Protein AF-A0A7U9DP25-F1 (afdb_monomer_lite)

Radius of gyration: 42.7 Å; chains: 1; bounding box: 71×82×155 Å

Organism: NCBI:txid1200984

Sequence (594 aa):
MLLRLTSGTSRPAVPVDSRRLHRLPTALRIHYAHAFDQLLSPSPAAQARGLDLLGDPALLARAGEAYAPRRYRALGPLRVGLPDGPADLPRDVRALLAMLLLKHGRTVTHEELRWGLWDPGNEPRNPRSETTRLAKRLAEILGPGVLATAAHGYALHTSADELDLVRCDELVRRADAARLEGALAEAHDLVSGALSLWGDAEPLAGVPGPAARTARTRLLRLRLALHTKRAELDLVLGEYDRAAAELSGLLRAHPHREDFRRLCLIALRRQGRVEEALEVYEEYELSGGRSPALTALGRELREEYAEPVDDAPPWTEYEQRPVEPGAPESTVSAPDELPEGPFPTEDGLWTPLLDDDAEHDTAQARAEADEREERAESRAALREAMRAEGLEPEPELDEDPGPEEEEEPDEPPWIDFDTGFRACARYTLADGPVDRDARAALHGLVTELLADSGADAAAYELVDEPGGPLVLLAPRAEAAPLLRATVEGLPGRLARLAGLRLRIEFWQVEFGLDGNGEQSLGRADADAVGAVLDASAAQAVVVLSDSLYYDEVREEGQYGPAFPPDLFRPLADDTGWYHLVEGGGRPGPAADLR

pLDDT: mean 74.46, std 20.54, range [27.03, 98.5]

Secondary structure (DSSP, 8-state):
-HHHHTTTS-PPPSS--GGGGTTS-HHHHHHHHHHHHHHHSS-HHHHHHHHHHHH-HHHHHHHHHH----EEE-SSS-EEEETTEEPP--HHHHHHHHHHHHTTTSPEEHHHHHHHHS-TT---S-HHHHHHHHHHHHHHHH-TTSEEEETTEEEE--TTSEEHHHHHHHHHHHHHHHHHTT-HHHHHHHHHHHHHT--SSPTTTT--SHHHHHHHHHHHHHHHHHHHHHHHHHHHHT-HHHHHHHHHHHHHH-TT-HHHHHHHHHHHHHTT-HHHHHHHHHHHHHTT---HHHHHHHHHHHHHHS----S--TTHHHHTS---TT--------S-------PPPSS--------S-HHHHHHHHHHHHHHHHHHHHHHHHHHHHHHHTT-PPPPPPPP-----------PPP-------EEEEEEEEE-SSS--HHHHHHHHHHHHHHHHHTT--TTSEEEEEETTEEEEEE-TT--SHHHHHHHHHHSTTTGGGGTT--EEEEEEEEE--TTS---EEESPPPHHHHHHHHHTSS-SEEEEEEHHHHIIIIIS--TT--SS-TTSSEE-TTSSEEEEEE-------------

InterPro domains:
  IPR005158 Bacterial transcriptional activator domain [PF03704] (163-302)
  IPR005158 Bacterial transcriptional activator domain [SM01043] (163-302)
  IPR011990 Tetratricopeptide-like helical domain superfamily [G3DSA:1.25.40.10] (160-322)
  IPR011990 Tetratricopeptide-like helical domain superfamily [SSF48452] (159-316)
  IPR036388 Winged helix-like DNA-binding domain superfamily [G3DSA:1.10.10.10] (63-158)
  IPR051677 AfsR/DnrI/RedD regulatory protein [PTHR35807] (60-522)

Structure (mmCIF, N/CA/C/O backbone):
data_AF-A0A7U9DP25-F1
#
_entry.id   AF-A0A7U9DP25-F1
#
loop_
_atom_site.group_PDB
_atom_site.id
_atom_site.type_symbol
_atom_site.label_atom_id
_atom_site.label_alt_id
_atom_site.label_comp_id
_atom_site.label_asym_id
_atom_site.label_entity_id
_atom_site.label_seq_id
_atom_site.pdbx_PDB_ins_code
_atom_site.Cartn_x
_atom_site.Cartn_y
_atom_site.Cartn_z
_atom_site.occupancy
_atom_site.B_iso_or_equiv
_atom_site.auth_seq_id
_atom_site.auth_comp_id
_atom_site.auth_asym_id
_atom_site.auth_atom_id
_atom_site.pdbx_PDB_model_num
ATOM 1 N N . MET A 1 1 ? 12.981 4.091 -16.374 1.00 40.19 1 MET A N 1
ATOM 2 C CA . MET A 1 1 ? 13.542 4.720 -17.587 1.00 40.19 1 MET A CA 1
AT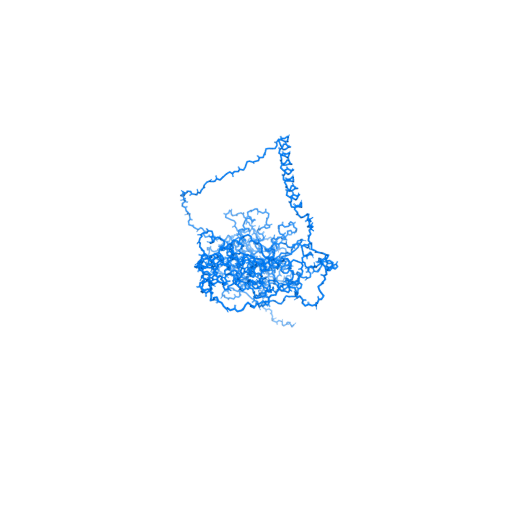OM 3 C C . MET A 1 1 ? 13.185 6.196 -17.627 1.00 40.19 1 MET A C 1
ATOM 5 O O . MET A 1 1 ? 14.112 6.983 -17.634 1.00 40.19 1 MET A O 1
ATOM 9 N N . LEU A 1 2 ? 11.912 6.568 -17.450 1.00 38.28 2 LEU A N 1
ATOM 10 C CA . LEU A 1 2 ? 11.474 7.949 -17.165 1.00 38.28 2 LEU A CA 1
ATOM 11 C C . LEU A 1 2 ? 12.292 8.647 -16.051 1.00 38.28 2 LEU A C 1
ATOM 13 O O . LEU A 1 2 ? 12.828 9.724 -16.266 1.00 38.28 2 LEU A O 1
ATOM 17 N N . LEU A 1 3 ? 12.545 7.969 -14.923 1.00 33.72 3 LEU A N 1
ATOM 18 C CA . LEU A 1 3 ? 13.429 8.458 -13.841 1.00 33.72 3 LEU A CA 1
ATOM 19 C C . LEU A 1 3 ? 14.918 8.626 -14.224 1.00 33.72 3 LEU A C 1
ATOM 21 O O . LEU A 1 3 ? 15.644 9.329 -13.534 1.00 33.72 3 LEU A O 1
ATOM 25 N N . ARG A 1 4 ? 15.390 7.963 -15.292 1.00 34.84 4 ARG A N 1
ATOM 26 C CA . ARG A 1 4 ? 16.742 8.167 -15.854 1.00 34.84 4 ARG A CA 1
ATOM 27 C C . ARG A 1 4 ? 16.778 9.326 -16.854 1.00 34.84 4 ARG A C 1
ATOM 29 O O . ARG A 1 4 ? 17.832 9.921 -17.042 1.00 34.84 4 ARG A O 1
ATOM 36 N N . LEU A 1 5 ? 15.638 9.647 -17.468 1.00 39.97 5 LEU A N 1
ATOM 37 C CA . LEU A 1 5 ? 15.488 10.801 -18.354 1.00 39.97 5 LEU A CA 1
ATOM 38 C C . LEU A 1 5 ? 15.440 12.110 -17.557 1.00 39.97 5 LEU A C 1
ATOM 40 O O . LEU A 1 5 ? 16.042 13.094 -17.974 1.00 39.97 5 LEU A O 1
ATOM 44 N N . THR A 1 6 ? 14.831 12.103 -16.367 1.00 35.78 6 THR A N 1
ATOM 45 C CA . THR A 1 6 ? 14.792 13.276 -15.477 1.00 35.78 6 THR A CA 1
ATOM 46 C C . THR A 1 6 ? 16.098 13.519 -14.709 1.00 35.78 6 THR A C 1
ATOM 48 O O . THR A 1 6 ? 16.334 14.632 -14.250 1.00 35.78 6 THR A O 1
ATOM 51 N N . SER A 1 7 ? 16.982 12.519 -14.586 1.00 35.12 7 SER A N 1
ATOM 52 C CA . SER A 1 7 ? 18.225 12.610 -13.799 1.00 35.12 7 SER A CA 1
ATOM 53 C C . SER A 1 7 ? 19.473 13.027 -14.592 1.00 35.12 7 SER A C 1
ATOM 55 O O . SER A 1 7 ? 20.587 12.874 -14.085 1.00 35.12 7 SER A O 1
ATOM 57 N N . GLY A 1 8 ? 19.327 13.492 -15.841 1.00 32.91 8 GLY A N 1
ATOM 58 C CA . GLY A 1 8 ? 20.416 14.064 -16.654 1.00 32.91 8 GLY A CA 1
ATOM 59 C C . GLY A 1 8 ? 21.609 13.137 -16.938 1.00 32.91 8 GLY A C 1
ATOM 60 O O . GLY A 1 8 ? 22.655 13.587 -17.396 1.00 32.91 8 GLY A O 1
ATOM 61 N N . THR A 1 9 ? 21.488 11.840 -16.659 1.00 33.28 9 THR A N 1
ATOM 62 C CA . THR A 1 9 ? 22.607 10.894 -16.659 1.00 33.28 9 THR A CA 1
ATOM 63 C C . THR A 1 9 ? 22.420 9.873 -17.774 1.00 33.28 9 THR A C 1
ATOM 65 O O . THR A 1 9 ? 21.718 8.879 -17.627 1.00 33.28 9 THR A O 1
ATOM 68 N N . SER A 1 10 ? 23.112 10.145 -18.887 1.00 36.94 10 SER A N 1
ATOM 69 C CA . SER A 1 10 ? 23.156 9.376 -20.141 1.00 36.94 10 SER A CA 1
ATOM 70 C C . SER A 1 10 ? 21.804 9.269 -20.854 1.00 36.94 10 SER A C 1
ATOM 72 O O . SER A 1 10 ? 20.986 8.402 -20.547 1.00 36.94 10 SER A O 1
ATOM 74 N N . ARG A 1 11 ? 21.594 10.144 -21.850 1.00 46.59 11 ARG A N 1
ATOM 75 C CA . ARG A 1 11 ? 20.503 9.989 -22.822 1.00 46.59 11 ARG A CA 1
ATOM 76 C C . ARG A 1 11 ? 20.625 8.589 -23.447 1.00 46.59 11 ARG A C 1
ATOM 78 O O . ARG A 1 11 ? 21.731 8.232 -23.861 1.00 46.59 11 ARG A O 1
ATOM 85 N N . PRO A 1 12 ? 19.555 7.777 -23.479 1.00 50.25 12 PRO A N 1
ATOM 86 C CA . PRO A 1 12 ? 19.527 6.586 -24.319 1.00 50.25 12 PRO A CA 1
ATOM 87 C C . PRO A 1 12 ? 19.978 6.970 -25.732 1.00 50.25 12 PRO A C 1
ATOM 89 O O . PRO A 1 12 ? 19.656 8.068 -26.188 1.00 50.25 12 PRO A O 1
ATOM 92 N N . ALA A 1 13 ? 20.738 6.105 -26.405 1.00 52.31 13 ALA A N 1
ATOM 93 C CA . ALA A 1 13 ? 20.966 6.300 -27.832 1.00 52.31 13 ALA A CA 1
ATOM 94 C C . ALA A 1 13 ? 19.591 6.314 -28.513 1.00 52.31 13 ALA A C 1
ATOM 96 O O . ALA A 1 13 ? 18.788 5.416 -28.261 1.00 52.31 13 ALA A O 1
ATOM 97 N N . VAL A 1 14 ? 19.321 7.369 -29.275 1.00 54.84 14 VAL A N 1
ATOM 98 C CA . VAL A 1 14 ? 18.162 7.474 -30.161 1.00 54.84 14 VAL A CA 1
ATOM 99 C C . VAL A 1 14 ? 18.590 6.813 -31.481 1.00 54.84 14 VAL A C 1
ATOM 101 O O . VAL A 1 14 ? 19.672 7.157 -31.968 1.00 54.84 14 VAL A O 1
ATOM 104 N N . PRO A 1 15 ? 17.826 5.851 -32.028 1.00 60.16 15 PRO A N 1
ATOM 105 C CA . PRO A 1 15 ? 16.480 5.474 -31.606 1.00 60.16 15 PRO A CA 1
ATOM 106 C C . PRO A 1 15 ? 16.411 4.523 -30.401 1.00 60.16 15 PRO A C 1
ATOM 108 O O . PRO A 1 15 ? 17.297 3.694 -30.167 1.00 60.16 15 PRO A O 1
ATOM 111 N N . VAL A 1 16 ? 15.330 4.632 -29.622 1.00 65.50 16 VAL A N 1
ATOM 112 C CA . VAL A 1 16 ? 15.094 3.764 -28.456 1.00 65.50 16 VAL A CA 1
ATOM 113 C C . VAL A 1 16 ? 14.680 2.356 -28.900 1.00 65.50 16 VAL A C 1
ATOM 115 O O . VAL A 1 16 ? 13.543 2.120 -29.282 1.00 65.50 16 VAL A O 1
ATOM 118 N N . ASP A 1 17 ? 15.585 1.384 -28.776 1.00 66.31 17 ASP A N 1
ATOM 119 C CA . ASP A 1 17 ? 15.305 -0.029 -29.082 1.00 66.31 17 ASP A CA 1
ATOM 120 C C . ASP A 1 17 ? 14.289 -0.658 -28.096 1.00 66.31 17 ASP A C 1
ATOM 122 O O . ASP A 1 17 ? 14.528 -0.745 -26.882 1.00 66.31 17 ASP A O 1
ATOM 126 N N . SER A 1 18 ? 13.168 -1.161 -28.628 1.00 67.50 18 SER A N 1
ATOM 127 C CA . SER A 1 18 ? 12.084 -1.805 -27.870 1.00 67.50 18 SER A CA 1
ATOM 128 C C . SER A 1 18 ? 12.536 -3.068 -27.121 1.00 67.50 18 SER A C 1
ATOM 130 O O . SER A 1 18 ? 12.036 -3.362 -26.029 1.00 67.50 18 SER A O 1
ATOM 132 N N . ARG A 1 19 ? 13.557 -3.782 -27.614 1.00 64.25 19 ARG A N 1
ATOM 133 C CA . ARG A 1 19 ? 14.139 -4.968 -26.958 1.00 64.25 19 ARG A CA 1
ATOM 134 C C . ARG A 1 19 ? 14.855 -4.594 -25.663 1.00 64.25 19 ARG A C 1
ATOM 136 O O . ARG A 1 19 ? 14.888 -5.377 -24.709 1.00 64.25 19 ARG A O 1
ATOM 143 N N . ARG A 1 20 ? 15.363 -3.359 -25.565 1.00 67.19 20 ARG A N 1
ATOM 144 C CA . ARG A 1 20 ? 15.975 -2.834 -24.332 1.00 67.19 20 ARG A CA 1
ATOM 145 C C . ARG A 1 20 ? 14.938 -2.530 -23.255 1.00 67.19 20 ARG A C 1
ATOM 147 O O . ARG A 1 20 ? 15.288 -2.535 -22.072 1.00 67.19 20 ARG A O 1
ATOM 154 N N . LEU A 1 21 ? 13.661 -2.398 -23.621 1.00 70.69 21 LEU A N 1
ATOM 155 C CA . LEU A 1 21 ? 12.525 -2.254 -22.706 1.00 70.69 21 LEU A CA 1
ATOM 156 C C . LEU A 1 21 ? 12.017 -3.597 -22.159 1.00 70.69 21 LEU A C 1
ATOM 158 O O . LEU A 1 21 ? 10.850 -3.730 -21.805 1.00 70.69 21 LEU A O 1
ATOM 162 N N . HIS A 1 22 ? 12.896 -4.592 -22.013 1.00 67.38 22 HIS A N 1
ATOM 163 C CA . HIS A 1 22 ? 12.585 -5.931 -21.493 1.00 67.38 22 HIS A CA 1
ATOM 164 C C . HIS A 1 22 ? 11.855 -5.960 -20.135 1.00 67.38 22 HIS A C 1
ATOM 166 O O . HIS A 1 22 ? 11.266 -6.977 -19.778 1.00 67.38 22 HIS A O 1
ATOM 172 N N . ARG A 1 23 ? 11.881 -4.858 -19.371 1.00 65.19 23 ARG A N 1
ATOM 173 C CA . ARG A 1 23 ? 11.141 -4.718 -18.106 1.00 65.19 23 ARG A CA 1
ATOM 174 C C . ARG A 1 23 ? 9.655 -4.383 -18.275 1.00 65.19 23 ARG A C 1
ATOM 176 O O . ARG A 1 23 ? 8.936 -4.416 -17.285 1.00 65.19 23 ARG A O 1
ATOM 183 N N . LEU A 1 24 ? 9.215 -4.038 -19.481 1.00 68.81 24 LEU A N 1
ATOM 184 C CA . LEU A 1 24 ? 7.806 -3.851 -19.810 1.00 68.81 24 LEU A CA 1
ATOM 185 C C . LEU A 1 24 ? 7.219 -5.153 -20.384 1.00 68.81 24 LEU A C 1
ATOM 187 O O . LEU A 1 24 ? 7.959 -5.925 -21.018 1.00 68.81 24 LEU A O 1
ATOM 191 N N . PRO A 1 25 ? 5.905 -5.391 -20.203 1.00 68.62 25 PRO A N 1
ATOM 192 C CA . PRO A 1 25 ? 5.168 -6.401 -20.955 1.00 68.62 25 PRO A CA 1
ATOM 193 C C . PRO A 1 25 ? 5.452 -6.288 -22.454 1.00 68.62 25 PRO A C 1
ATOM 195 O O . PRO A 1 25 ? 5.518 -5.180 -22.985 1.00 68.62 25 PRO A O 1
ATOM 198 N N . THR A 1 26 ? 5.626 -7.422 -23.138 1.00 69.38 26 THR A N 1
ATOM 199 C CA . THR A 1 26 ? 6.017 -7.463 -24.560 1.00 69.38 26 THR A CA 1
ATOM 200 C C . THR A 1 26 ? 5.105 -6.601 -25.435 1.00 69.38 26 THR A C 1
ATOM 202 O O . THR A 1 26 ? 5.612 -5.816 -26.229 1.00 69.38 26 THR A O 1
ATOM 205 N N . ALA A 1 27 ? 3.790 -6.662 -25.199 1.00 69.25 27 ALA A N 1
ATOM 206 C CA . ALA A 1 27 ? 2.775 -5.890 -25.917 1.00 69.25 27 ALA A CA 1
ATOM 207 C C . ALA A 1 27 ? 2.915 -4.360 -25.787 1.00 69.25 27 ALA A C 1
ATOM 209 O O . ALA A 1 27 ? 2.354 -3.636 -26.600 1.00 69.25 27 ALA A O 1
ATOM 210 N N . LEU A 1 28 ? 3.647 -3.857 -24.787 1.00 73.50 28 LEU A N 1
ATOM 211 C CA . LEU A 1 28 ? 3.821 -2.420 -24.541 1.00 73.50 28 LEU A CA 1
ATOM 212 C C . LEU A 1 28 ? 5.165 -1.883 -25.047 1.00 73.50 28 LEU A C 1
ATOM 214 O O . LEU A 1 28 ? 5.354 -0.672 -25.133 1.00 73.50 28 LEU A O 1
ATOM 218 N N . ARG A 1 29 ? 6.131 -2.756 -25.356 1.00 77.38 29 ARG A N 1
ATOM 219 C CA . ARG A 1 29 ? 7.517 -2.336 -25.624 1.00 77.38 29 ARG A CA 1
ATOM 220 C C . ARG A 1 29 ? 7.635 -1.429 -26.841 1.00 77.38 29 ARG A C 1
ATOM 222 O O . ARG A 1 29 ? 8.387 -0.467 -26.778 1.00 77.38 29 ARG A O 1
ATOM 229 N N . ILE A 1 30 ? 6.909 -1.722 -27.917 1.00 68.88 30 ILE A N 1
ATOM 230 C CA . ILE A 1 30 ? 6.955 -0.927 -29.153 1.00 68.88 30 ILE A CA 1
ATOM 231 C C . ILE A 1 30 ? 6.349 0.462 -28.914 1.00 68.88 30 ILE A C 1
ATOM 233 O O . ILE A 1 30 ? 6.994 1.465 -29.203 1.00 68.88 30 ILE A O 1
ATOM 237 N N . HIS A 1 31 ? 5.181 0.525 -28.268 1.00 74.44 31 HIS A N 1
ATOM 238 C CA . HIS A 1 31 ? 4.491 1.784 -27.956 1.00 74.44 31 HIS A CA 1
ATOM 239 C C . HIS A 1 31 ? 5.336 2.717 -27.083 1.00 74.44 31 HIS A C 1
ATOM 241 O O . HIS A 1 31 ? 5.522 3.888 -27.408 1.00 74.44 31 HIS A O 1
ATOM 247 N N . TYR A 1 32 ? 5.935 2.190 -26.010 1.00 76.50 32 TYR A N 1
ATOM 248 C CA . TYR A 1 32 ? 6.828 2.988 -25.165 1.00 76.50 32 TYR A CA 1
ATOM 249 C C . TYR A 1 32 ? 8.145 3.349 -25.858 1.00 76.50 32 TYR A C 1
ATOM 251 O O . TYR A 1 32 ? 8.680 4.422 -25.595 1.00 76.50 32 TYR A O 1
ATOM 259 N N . ALA A 1 33 ? 8.688 2.482 -26.719 1.00 76.38 33 ALA A N 1
ATOM 260 C CA . ALA A 1 33 ? 9.885 2.798 -27.495 1.00 76.38 33 ALA A CA 1
ATOM 261 C C . ALA A 1 33 ? 9.637 3.997 -28.414 1.00 76.38 33 ALA A C 1
ATOM 263 O O . ALA A 1 33 ? 10.409 4.951 -28.368 1.00 76.38 33 ALA A O 1
ATOM 264 N N . HIS A 1 34 ? 8.520 3.992 -29.145 1.00 74.75 34 HIS A N 1
ATOM 265 C CA . HIS A 1 34 ? 8.119 5.093 -30.015 1.00 74.75 34 HIS A CA 1
ATOM 266 C C . HIS A 1 34 ? 7.880 6.397 -29.238 1.00 74.75 34 HIS A C 1
ATOM 268 O O . HIS A 1 34 ? 8.449 7.434 -29.577 1.00 74.75 34 HIS A O 1
ATOM 274 N N . ALA A 1 35 ? 7.121 6.346 -28.138 1.00 78.19 35 ALA A N 1
ATOM 275 C CA . ALA A 1 35 ? 6.876 7.527 -27.309 1.00 78.19 35 ALA A CA 1
ATOM 276 C C . ALA A 1 35 ? 8.177 8.113 -26.722 1.00 78.19 35 ALA A C 1
ATOM 278 O O . ALA A 1 35 ? 8.363 9.331 -26.687 1.00 78.19 35 ALA A O 1
ATOM 279 N N . PHE A 1 36 ? 9.117 7.260 -26.291 1.00 78.62 36 PHE A N 1
ATOM 280 C CA . PHE A 1 36 ? 10.424 7.720 -25.815 1.00 78.62 36 PHE A CA 1
ATOM 281 C C . PHE A 1 36 ? 11.308 8.277 -26.927 1.00 78.62 36 PHE A C 1
ATOM 283 O O . PHE A 1 36 ? 12.079 9.194 -26.655 1.00 78.62 36 PHE A O 1
ATOM 290 N N . ASP A 1 37 ? 11.204 7.761 -28.146 1.00 73.56 37 ASP A N 1
ATOM 291 C CA . ASP A 1 37 ? 11.922 8.294 -29.301 1.00 73.56 37 ASP A CA 1
ATOM 292 C C . ASP A 1 37 ? 11.531 9.755 -29.567 1.00 73.56 37 ASP A C 1
ATOM 294 O O . ASP A 1 37 ? 12.380 10.647 -29.622 1.00 73.56 37 ASP A O 1
ATOM 298 N N . GLN A 1 38 ? 10.222 10.012 -29.577 1.00 75.38 38 GLN A N 1
ATOM 299 C CA . GLN A 1 38 ? 9.634 11.341 -29.741 1.00 75.38 38 GLN A CA 1
ATOM 300 C C . GLN A 1 38 ? 10.005 12.279 -28.576 1.00 75.38 38 GLN A C 1
ATOM 302 O O . GLN A 1 38 ? 10.450 13.406 -28.798 1.00 75.38 38 GLN A O 1
ATOM 307 N N . LEU A 1 39 ? 9.938 11.800 -27.326 1.00 79.00 39 LEU A N 1
ATOM 308 C CA . LEU A 1 39 ? 10.338 12.570 -26.134 1.00 79.00 39 LEU A CA 1
ATOM 309 C C . LEU A 1 39 ? 11.829 12.919 -26.079 1.00 79.00 39 LEU A C 1
ATOM 311 O O . LEU A 1 39 ? 12.207 13.902 -25.442 1.00 79.00 39 LEU A O 1
ATOM 315 N N . LEU A 1 40 ? 12.692 12.102 -26.683 1.00 73.06 40 LEU A N 1
ATOM 316 C CA . LEU A 1 40 ? 14.141 12.325 -26.698 1.00 73.06 40 LEU A CA 1
ATOM 317 C C . LEU A 1 40 ? 14.620 13.064 -27.946 1.00 73.06 40 LEU A C 1
ATOM 319 O O . LEU A 1 40 ? 15.805 13.403 -28.035 1.00 73.06 40 LEU A O 1
ATOM 323 N N . SER A 1 41 ? 13.702 13.367 -28.861 1.00 71.00 41 SER A N 1
ATOM 324 C CA . SER A 1 41 ? 13.946 14.212 -30.019 1.00 71.00 41 SER A CA 1
ATOM 325 C C . SER A 1 41 ? 14.362 15.628 -29.598 1.00 71.00 41 SER A C 1
ATOM 327 O O . SER A 1 41 ? 13.876 16.155 -28.593 1.00 71.00 41 SER A O 1
ATOM 329 N N . PRO A 1 42 ? 15.245 16.303 -30.356 1.00 68.31 42 PRO A N 1
ATOM 330 C CA . PRO A 1 42 ? 15.562 17.712 -30.132 1.00 68.31 42 PRO A CA 1
ATOM 331 C C . PRO A 1 42 ? 14.409 18.665 -30.502 1.00 68.31 42 PRO A C 1
ATOM 333 O O . PRO A 1 42 ? 14.496 19.849 -30.188 1.00 68.31 42 PRO A O 1
ATOM 336 N N . SER A 1 43 ? 13.354 18.185 -31.173 1.00 72.81 43 SER A N 1
ATOM 337 C CA . SER A 1 43 ? 12.206 19.002 -31.582 1.00 72.81 43 SER A CA 1
ATOM 338 C C . SER A 1 43 ? 11.176 19.139 -30.452 1.00 72.81 43 SER A C 1
ATOM 340 O O . SER A 1 43 ? 10.630 18.122 -30.023 1.00 72.81 43 SER A O 1
ATOM 342 N N . PRO A 1 44 ? 10.820 20.364 -30.015 1.00 68.00 44 PRO A N 1
ATOM 343 C CA . PRO A 1 44 ? 9.763 20.574 -29.022 1.00 68.00 44 PRO A CA 1
ATOM 344 C C . PRO A 1 44 ? 8.406 19.995 -29.444 1.00 68.00 44 PRO A C 1
ATOM 346 O O . PRO A 1 44 ? 7.659 19.501 -28.607 1.00 68.00 44 PRO A O 1
ATOM 349 N N . ALA A 1 45 ? 8.099 20.003 -30.745 1.00 63.09 45 ALA A N 1
ATOM 350 C CA . ALA A 1 45 ? 6.860 19.429 -31.267 1.00 63.09 45 ALA A CA 1
ATOM 351 C C . ALA A 1 45 ? 6.851 17.893 -31.177 1.00 63.09 45 ALA A C 1
ATOM 353 O O . ALA A 1 45 ? 5.829 17.304 -30.842 1.00 63.09 45 ALA A O 1
ATOM 354 N N . ALA A 1 46 ? 7.991 17.245 -31.432 1.00 63.44 46 ALA A N 1
ATOM 355 C CA . ALA A 1 46 ? 8.142 15.804 -31.222 1.00 63.44 46 ALA A CA 1
ATOM 356 C C . ALA A 1 46 ? 8.073 15.454 -29.728 1.00 63.44 46 ALA A C 1
ATOM 358 O O . ALA A 1 46 ? 7.413 14.495 -29.348 1.00 63.44 46 ALA A O 1
ATOM 359 N N . GLN A 1 47 ? 8.668 16.281 -28.863 1.00 71.94 47 GLN A N 1
ATOM 360 C CA . GLN A 1 47 ? 8.567 16.107 -27.413 1.00 71.94 47 GLN A CA 1
ATOM 361 C C . GLN A 1 47 ? 7.119 16.200 -26.921 1.00 71.94 47 GLN A C 1
ATOM 363 O O . GLN A 1 47 ? 6.710 15.369 -26.114 1.00 71.94 47 GLN A O 1
ATOM 368 N N . ALA A 1 48 ? 6.342 17.162 -27.432 1.00 71.44 48 ALA A N 1
ATOM 369 C CA . ALA A 1 48 ? 4.917 17.286 -27.133 1.00 71.44 48 ALA A CA 1
ATOM 370 C C . ALA A 1 48 ? 4.141 16.040 -27.587 1.00 71.44 48 ALA A C 1
ATOM 372 O O . ALA A 1 48 ? 3.479 15.416 -26.768 1.00 71.44 48 ALA A O 1
ATOM 373 N N . ARG A 1 49 ? 4.334 15.582 -28.834 1.00 72.44 49 ARG A N 1
ATOM 374 C CA . ARG A 1 49 ? 3.706 14.342 -29.328 1.00 72.44 49 ARG A CA 1
ATOM 375 C C . ARG A 1 49 ? 4.084 13.114 -28.507 1.00 72.44 49 ARG A C 1
ATOM 377 O O . ARG A 1 49 ? 3.239 12.283 -28.208 1.00 72.44 49 ARG A O 1
ATOM 384 N N . GLY A 1 50 ? 5.351 12.988 -28.122 1.00 72.50 50 GLY A N 1
ATOM 385 C CA . GLY A 1 50 ? 5.801 11.898 -27.262 1.00 72.50 50 GLY A CA 1
ATOM 386 C C . GLY A 1 50 ? 5.161 11.941 -25.871 1.00 72.50 50 GLY A C 1
ATOM 387 O O . GLY A 1 50 ? 4.881 10.890 -25.296 1.00 72.50 50 GLY A O 1
ATOM 388 N N . LEU A 1 51 ? 4.895 13.138 -25.337 1.00 81.00 51 LEU A N 1
ATOM 389 C CA . LEU A 1 51 ? 4.144 13.311 -24.095 1.00 81.00 51 LEU A CA 1
ATOM 390 C C . LEU A 1 51 ? 2.671 12.920 -24.276 1.00 81.00 51 LEU A C 1
ATOM 392 O O . LEU A 1 51 ? 2.153 12.181 -23.441 1.00 81.00 51 LEU A O 1
ATOM 396 N N . ASP A 1 52 ? 2.043 13.341 -25.374 1.00 79.75 52 ASP A N 1
ATOM 397 C CA . ASP A 1 52 ? 0.657 12.996 -25.709 1.00 79.75 52 ASP A CA 1
ATOM 398 C C . ASP A 1 52 ? 0.487 11.479 -25.866 1.00 79.75 52 ASP A C 1
ATOM 400 O O . ASP A 1 52 ? -0.425 10.895 -25.289 1.00 79.75 52 ASP A O 1
ATOM 404 N N . LEU A 1 53 ? 1.430 10.807 -26.536 1.00 78.31 53 LEU A N 1
ATOM 405 C CA . LEU A 1 53 ? 1.459 9.346 -26.668 1.00 78.31 53 LEU A CA 1
ATOM 406 C C . LEU A 1 53 ? 1.562 8.628 -25.316 1.00 78.31 53 LEU A C 1
ATOM 408 O O . LEU A 1 53 ? 0.967 7.570 -25.134 1.00 78.31 53 LEU A O 1
ATOM 412 N N . LEU A 1 54 ? 2.313 9.176 -24.352 1.00 81.06 54 LEU A N 1
ATOM 413 C CA . LEU A 1 54 ? 2.352 8.623 -22.992 1.00 81.06 54 LEU A CA 1
ATOM 414 C C . LEU A 1 54 ? 1.070 8.904 -22.197 1.00 81.06 54 LEU A C 1
ATOM 416 O O . LEU A 1 54 ? 0.790 8.178 -21.240 1.00 81.06 54 LEU A O 1
ATOM 420 N N . GLY A 1 55 ? 0.340 9.959 -22.559 1.00 79.25 55 GLY A N 1
ATOM 421 C CA . GLY A 1 55 ? -0.942 10.339 -21.973 1.00 79.25 55 GLY A CA 1
ATOM 422 C C . GLY A 1 55 ? -2.151 9.645 -22.602 1.00 79.25 55 GLY A C 1
ATOM 423 O O . GLY A 1 55 ? -3.243 9.756 -22.048 1.00 79.25 55 GLY A O 1
ATOM 424 N N . ASP A 1 56 ? -1.969 8.926 -23.715 1.00 80.12 56 ASP A N 1
ATOM 425 C CA . ASP A 1 56 ? -3.046 8.262 -24.449 1.00 80.12 56 ASP A CA 1
ATOM 426 C C . ASP A 1 56 ? -3.812 7.261 -23.550 1.00 80.12 56 ASP A C 1
ATOM 428 O O . ASP A 1 56 ? -3.232 6.270 -23.075 1.00 80.12 56 ASP A O 1
ATOM 432 N N . PRO A 1 57 ? -5.128 7.467 -23.331 1.00 80.50 57 PRO A N 1
ATOM 433 C CA . PRO A 1 57 ? -5.969 6.543 -22.580 1.00 80.50 57 PRO A CA 1
ATOM 434 C C . PRO A 1 57 ? -5.928 5.103 -23.106 1.00 80.50 57 PRO A C 1
ATOM 436 O O . PRO A 1 57 ? -6.024 4.169 -22.310 1.00 80.50 57 PRO A O 1
ATOM 439 N N . ALA A 1 58 ? -5.755 4.895 -24.416 1.00 77.06 58 ALA A N 1
ATOM 440 C CA . ALA A 1 58 ? -5.670 3.562 -25.007 1.00 77.06 58 ALA A CA 1
ATOM 441 C C . ALA A 1 58 ? -4.373 2.844 -24.606 1.00 77.06 58 ALA A C 1
ATOM 443 O O . ALA A 1 58 ? -4.396 1.654 -24.274 1.00 77.06 58 ALA A O 1
ATOM 444 N N . LEU A 1 59 ? -3.245 3.562 -24.563 1.00 76.44 59 LEU A N 1
ATOM 445 C CA . LEU A 1 59 ? -1.986 3.015 -24.059 1.00 76.44 59 LEU A CA 1
ATOM 446 C C . LEU A 1 59 ? -2.098 2.670 -22.570 1.00 76.44 59 LEU A C 1
ATOM 448 O O . LEU A 1 59 ? -1.630 1.609 -22.153 1.00 76.44 59 LEU A O 1
ATOM 452 N N . LEU A 1 60 ? -2.752 3.524 -21.780 1.00 75.81 60 LEU A N 1
ATOM 453 C CA . LEU A 1 60 ? -2.999 3.277 -20.358 1.00 75.81 60 LEU A CA 1
ATOM 454 C C . LEU A 1 60 ? -3.916 2.066 -20.131 1.00 75.81 60 LEU A C 1
ATOM 456 O O . LEU A 1 60 ? -3.626 1.243 -19.262 1.00 75.81 60 LEU A O 1
ATOM 460 N N . ALA A 1 61 ? -4.974 1.911 -20.931 1.00 77.00 61 ALA A N 1
ATOM 461 C CA . ALA A 1 61 ? -5.869 0.757 -20.879 1.00 77.00 61 ALA A CA 1
ATOM 462 C C . ALA A 1 61 ? -5.124 -0.543 -21.214 1.00 77.00 61 ALA A C 1
ATOM 464 O O . ALA A 1 61 ? -5.144 -1.485 -20.422 1.00 77.00 61 ALA A O 1
ATOM 465 N N . ARG A 1 62 ? -4.357 -0.562 -22.314 1.00 74.69 62 ARG A N 1
ATOM 466 C CA . ARG A 1 62 ? -3.502 -1.704 -22.690 1.00 74.69 62 ARG A CA 1
ATOM 467 C C . ARG A 1 62 ? -2.447 -2.002 -21.630 1.00 74.69 62 ARG A C 1
ATOM 469 O O . ARG A 1 62 ? -2.127 -3.164 -21.384 1.00 74.69 62 ARG A O 1
ATOM 476 N N . ALA A 1 63 ? -1.890 -0.968 -21.001 1.00 74.69 63 ALA A N 1
ATOM 477 C CA . ALA A 1 63 ? -0.947 -1.134 -19.907 1.00 74.69 63 ALA A CA 1
ATOM 478 C C . ALA A 1 63 ? -1.612 -1.764 -18.679 1.00 74.69 63 ALA A C 1
ATOM 480 O O . ALA A 1 63 ? -1.007 -2.636 -18.062 1.00 74.69 63 ALA A O 1
ATOM 481 N N . GLY A 1 64 ? -2.852 -1.377 -18.371 1.00 72.75 64 GLY A N 1
ATOM 482 C CA . GLY A 1 64 ? -3.675 -1.992 -17.332 1.00 72.75 64 GLY A CA 1
ATOM 483 C C . GLY A 1 64 ? -4.004 -3.456 -17.626 1.00 72.75 64 GLY A C 1
ATOM 484 O O . GLY A 1 64 ? -3.809 -4.302 -16.763 1.00 72.75 64 GLY A O 1
ATOM 485 N N . GLU A 1 65 ? -4.419 -3.781 -18.852 1.00 75.12 65 GLU A N 1
ATOM 486 C CA . GLU A 1 65 ? -4.712 -5.160 -19.277 1.00 75.12 65 GLU A CA 1
ATOM 487 C C . GLU A 1 65 ? -3.471 -6.060 -19.250 1.00 75.12 65 GLU A C 1
ATOM 489 O O . GLU A 1 65 ? -3.533 -7.222 -18.846 1.00 75.12 65 GLU A O 1
ATOM 494 N N . ALA A 1 66 ? -2.320 -5.522 -19.659 1.00 71.69 66 ALA A N 1
ATOM 495 C CA . ALA A 1 66 ? -1.056 -6.248 -19.657 1.00 71.69 66 ALA A CA 1
ATOM 496 C C . ALA A 1 66 ? -0.400 -6.323 -18.265 1.00 71.69 66 ALA A C 1
ATOM 498 O O . ALA A 1 66 ? 0.546 -7.097 -18.075 1.00 71.69 66 ALA A O 1
ATOM 499 N N . TYR A 1 67 ? -0.855 -5.519 -17.298 1.00 76.50 67 TYR A N 1
ATOM 500 C CA . TYR A 1 67 ? -0.325 -5.495 -15.941 1.00 76.50 67 TYR A CA 1
ATOM 501 C C . TYR A 1 67 ? -1.204 -6.317 -15.006 1.00 76.50 67 TYR A C 1
ATOM 503 O O . TYR A 1 67 ? -2.274 -5.899 -14.579 1.00 76.50 67 TYR A O 1
ATOM 511 N N . ALA A 1 68 ? -0.711 -7.487 -14.618 1.00 76.44 68 ALA A N 1
ATOM 512 C CA . ALA A 1 68 ? -1.374 -8.276 -13.597 1.00 76.44 68 ALA A CA 1
ATOM 513 C C . ALA A 1 68 ? -1.088 -7.669 -12.199 1.00 76.44 68 ALA A C 1
ATOM 515 O O . ALA A 1 68 ? 0.080 -7.643 -11.777 1.00 76.44 68 ALA A O 1
ATOM 516 N N . PRO A 1 69 ? -2.117 -7.163 -11.488 1.00 83.06 69 PRO A N 1
ATOM 517 C CA . PRO A 1 69 ? -1.932 -6.400 -10.261 1.00 83.06 69 PRO A CA 1
ATOM 518 C C . PRO A 1 69 ? -1.473 -7.290 -9.111 1.00 83.06 69 PRO A C 1
ATOM 520 O O . PRO A 1 69 ? -1.881 -8.447 -8.973 1.00 83.06 69 PRO A O 1
ATOM 523 N N . ARG A 1 70 ? -0.625 -6.735 -8.248 1.00 90.00 70 ARG A N 1
ATOM 524 C CA . ARG A 1 70 ? -0.170 -7.395 -7.020 1.00 90.00 70 ARG A CA 1
ATOM 525 C C . ARG A 1 70 ? -1.019 -6.931 -5.853 1.00 90.00 70 ARG A C 1
ATOM 527 O O . ARG A 1 70 ? -1.497 -5.802 -5.826 1.00 90.00 70 ARG A O 1
ATOM 534 N N . ARG A 1 71 ? -1.181 -7.804 -4.862 1.00 93.69 71 ARG A N 1
ATOM 535 C CA . ARG A 1 71 ? -1.933 -7.506 -3.638 1.00 93.69 71 ARG A CA 1
ATOM 536 C C . ARG A 1 71 ? -0.997 -7.480 -2.445 1.00 93.69 71 ARG A C 1
ATOM 538 O O . ARG A 1 71 ? -0.499 -8.526 -2.029 1.00 93.69 71 ARG A O 1
ATOM 545 N N . TYR A 1 72 ? -0.775 -6.307 -1.873 1.00 94.69 72 TYR A N 1
ATOM 546 C CA . TYR A 1 72 ? 0.027 -6.121 -0.670 1.00 94.69 72 TYR A CA 1
ATOM 547 C C . TYR A 1 72 ? -0.880 -6.019 0.550 1.00 94.69 72 TYR A C 1
ATOM 549 O O . TYR A 1 72 ? -1.804 -5.205 0.589 1.00 94.69 72 TYR A O 1
ATOM 557 N N . ARG A 1 73 ? -0.585 -6.838 1.563 1.00 94.75 73 ARG A N 1
ATOM 558 C CA . ARG A 1 73 ? -1.236 -6.757 2.872 1.00 94.75 73 ARG A CA 1
ATOM 559 C C . ARG A 1 73 ? -0.221 -6.406 3.944 1.00 94.75 73 ARG A C 1
ATOM 561 O O . ARG A 1 73 ? 0.690 -7.197 4.177 1.00 94.75 73 ARG A O 1
ATOM 568 N N . ALA A 1 74 ? -0.376 -5.250 4.577 1.00 94.88 74 ALA A N 1
ATOM 569 C CA . ALA A 1 74 ? 0.473 -4.732 5.646 1.00 94.88 74 ALA A CA 1
ATOM 570 C C . ALA A 1 74 ? -0.300 -4.417 6.946 1.00 94.88 74 ALA A C 1
ATOM 572 O O . ALA A 1 74 ? 0.331 -4.279 7.997 1.00 94.88 74 ALA A O 1
ATOM 573 N N . LEU A 1 75 ? -1.641 -4.397 6.919 1.00 95.69 75 LEU A N 1
ATOM 574 C CA . LEU A 1 75 ? -2.535 -4.265 8.089 1.00 95.69 75 LEU A CA 1
ATOM 575 C C . LEU A 1 75 ? -2.728 -5.585 8.869 1.00 95.69 75 LEU A C 1
ATOM 577 O O . LEU A 1 75 ? -3.677 -5.778 9.626 1.00 95.69 75 LEU A O 1
ATOM 581 N N . GLY A 1 76 ? -1.784 -6.501 8.684 1.00 93.50 76 GLY A N 1
ATOM 582 C CA . GLY A 1 76 ? -1.601 -7.766 9.382 1.00 93.50 76 GLY A CA 1
ATOM 583 C C . GLY A 1 76 ? -0.190 -8.281 9.069 1.00 93.50 76 GLY A C 1
ATOM 584 O O . GLY A 1 76 ? 0.690 -7.477 8.747 1.00 93.50 76 GLY A O 1
ATOM 585 N N . PRO A 1 77 ? 0.067 -9.599 9.080 1.00 93.31 77 PRO A N 1
ATOM 586 C CA . PRO A 1 77 ? 1.354 -10.137 8.646 1.00 93.31 77 PRO A CA 1
ATOM 587 C C . PRO A 1 77 ? 1.661 -9.703 7.209 1.00 93.31 77 PRO A C 1
ATOM 589 O O . PRO A 1 77 ? 0.809 -9.864 6.333 1.00 93.31 77 PRO A O 1
ATOM 592 N N . LEU A 1 78 ? 2.873 -9.188 6.963 1.00 94.69 78 LEU A N 1
ATOM 593 C CA . LEU A 1 78 ? 3.235 -8.676 5.640 1.00 94.69 78 LEU A CA 1
ATOM 594 C C . LEU A 1 78 ? 3.204 -9.802 4.600 1.00 94.69 78 LEU A C 1
ATOM 596 O O . LEU A 1 78 ? 4.001 -10.744 4.677 1.00 94.69 78 LEU A O 1
ATOM 600 N N . ARG A 1 79 ? 2.303 -9.683 3.623 1.00 92.88 79 ARG A N 1
ATOM 601 C CA . ARG A 1 79 ? 2.102 -10.662 2.546 1.00 92.88 79 ARG A CA 1
ATOM 602 C C . ARG A 1 79 ? 2.008 -9.974 1.192 1.00 92.88 79 ARG A C 1
ATOM 604 O O . ARG A 1 79 ? 1.527 -8.847 1.093 1.00 92.88 79 ARG A O 1
ATOM 611 N N . VAL A 1 80 ? 2.427 -10.702 0.162 1.00 94.25 80 VAL A N 1
ATOM 612 C CA . VAL A 1 80 ? 2.287 -10.301 -1.239 1.00 94.25 80 VAL A CA 1
ATOM 613 C C . VAL A 1 80 ? 1.591 -11.422 -1.994 1.00 94.25 80 VAL A C 1
ATOM 615 O O . VAL A 1 80 ? 2.077 -12.552 -2.019 1.00 94.25 80 VAL A O 1
ATOM 618 N N . GLY A 1 81 ? 0.442 -11.109 -2.581 1.00 92.81 81 GLY A N 1
ATOM 619 C CA . GLY A 1 81 ? -0.193 -11.920 -3.609 1.00 92.81 81 GLY A CA 1
ATOM 620 C C . GLY A 1 81 ? 0.336 -11.491 -4.968 1.00 92.81 81 GLY A C 1
ATOM 621 O O . GLY A 1 81 ? 0.146 -10.340 -5.360 1.00 92.81 81 GLY A O 1
ATOM 622 N N . LEU A 1 82 ? 1.021 -12.401 -5.652 1.00 90.12 82 LEU A N 1
ATOM 623 C CA . LEU A 1 82 ? 1.373 -12.255 -7.057 1.00 90.12 82 LEU A CA 1
ATOM 624 C C . LEU A 1 82 ? 0.258 -12.871 -7.920 1.00 90.12 82 LEU A C 1
ATOM 626 O O . LEU A 1 82 ? -0.531 -13.672 -7.408 1.00 90.12 82 LEU A O 1
ATOM 630 N N . PRO A 1 83 ? 0.211 -12.550 -9.222 1.00 81.50 83 PRO A N 1
ATOM 631 C CA . PRO A 1 83 ? -0.737 -13.158 -10.158 1.00 81.50 83 PRO A CA 1
ATOM 632 C C . PRO A 1 83 ? -0.694 -14.694 -10.158 1.00 81.50 83 PRO A C 1
ATOM 634 O O . PRO A 1 83 ? -1.736 -15.340 -10.195 1.00 81.50 83 PRO A O 1
ATOM 637 N N . ASP A 1 84 ? 0.503 -15.269 -10.015 1.00 82.06 84 ASP A N 1
ATOM 638 C CA . ASP A 1 84 ? 0.730 -16.721 -10.026 1.00 82.06 84 ASP A CA 1
ATOM 639 C C . ASP A 1 84 ? 0.580 -17.383 -8.639 1.00 82.06 84 ASP A C 1
ATOM 641 O O . ASP A 1 84 ? 0.824 -18.580 -8.484 1.00 82.06 84 ASP A O 1
ATOM 645 N N . GLY A 1 85 ? 0.197 -16.616 -7.610 1.00 85.69 85 GLY A N 1
ATOM 646 C CA . GLY A 1 85 ? -0.011 -17.108 -6.247 1.00 85.69 85 GLY A CA 1
ATOM 647 C C . GLY A 1 85 ? 0.716 -16.305 -5.159 1.00 85.69 85 GLY A C 1
ATOM 648 O O . GLY A 1 85 ? 1.289 -15.243 -5.409 1.00 85.69 85 GLY A O 1
ATOM 649 N N . PRO A 1 86 ? 0.679 -16.768 -3.896 1.00 88.88 86 PRO A N 1
ATOM 650 C CA . PRO A 1 86 ? 1.337 -16.075 -2.793 1.00 88.88 86 PRO A CA 1
ATOM 651 C C . PRO A 1 86 ? 2.866 -16.130 -2.921 1.00 88.88 86 PRO A C 1
ATOM 653 O O . PRO A 1 86 ? 3.441 -17.192 -3.150 1.00 88.88 86 PRO A O 1
ATOM 656 N N . ALA A 1 87 ? 3.533 -14.995 -2.704 1.00 90.12 87 ALA A N 1
ATOM 657 C CA . ALA A 1 87 ? 4.991 -14.934 -2.662 1.00 90.12 87 ALA A CA 1
ATOM 658 C C . ALA A 1 87 ? 5.531 -15.303 -1.276 1.00 90.12 87 ALA A C 1
ATOM 660 O O . ALA A 1 87 ? 5.114 -14.729 -0.264 1.00 90.12 87 ALA A O 1
ATOM 661 N N . ASP A 1 88 ? 6.527 -16.190 -1.236 1.00 89.06 88 ASP A N 1
ATOM 662 C CA . ASP A 1 88 ? 7.328 -16.397 -0.033 1.00 89.06 88 ASP A CA 1
ATOM 663 C C . ASP A 1 88 ? 8.440 -15.343 0.052 1.00 89.06 88 ASP A C 1
ATOM 665 O O . ASP A 1 88 ? 9.318 -15.243 -0.810 1.00 89.06 88 ASP A O 1
ATOM 669 N N . LEU A 1 89 ? 8.387 -14.529 1.104 1.00 92.62 89 LEU A N 1
ATOM 670 C CA . LEU A 1 89 ? 9.322 -13.437 1.326 1.00 92.62 89 LEU A CA 1
ATOM 671 C C . LEU A 1 89 ? 10.229 -13.761 2.517 1.00 92.62 89 LEU A C 1
ATOM 673 O O . LEU A 1 89 ? 9.748 -13.827 3.658 1.00 92.62 89 LEU A O 1
ATOM 677 N N . PRO A 1 90 ? 11.555 -13.863 2.298 1.00 94.31 90 PRO A N 1
ATOM 678 C CA . PRO A 1 90 ? 12.515 -13.977 3.383 1.00 94.31 90 PRO A CA 1
ATOM 679 C C . PRO A 1 90 ? 12.382 -12.822 4.376 1.00 94.31 90 PRO A C 1
ATOM 681 O O . PRO A 1 90 ? 12.065 -11.691 4.000 1.00 94.31 90 PRO A O 1
ATOM 684 N N . ARG A 1 91 ? 12.702 -13.090 5.645 1.00 94.06 91 ARG A N 1
ATOM 685 C CA . ARG A 1 91 ? 12.544 -12.142 6.758 1.00 94.06 91 ARG A CA 1
ATOM 686 C C . ARG A 1 91 ? 13.100 -10.741 6.467 1.00 94.06 91 ARG A C 1
ATOM 688 O O . ARG A 1 91 ? 12.392 -9.762 6.680 1.00 94.06 91 ARG A O 1
ATOM 695 N N . ASP A 1 92 ? 14.322 -10.642 5.954 1.00 93.50 92 ASP A N 1
ATOM 696 C CA . ASP A 1 92 ? 14.973 -9.342 5.730 1.00 93.50 92 ASP A CA 1
ATOM 697 C C . ASP A 1 92 ? 14.490 -8.662 4.434 1.00 93.50 92 ASP A C 1
ATOM 699 O O . ASP A 1 92 ? 14.457 -7.437 4.340 1.00 93.50 92 ASP A O 1
ATOM 703 N N . VAL A 1 93 ? 14.010 -9.444 3.458 1.00 96.31 93 VAL A N 1
ATOM 704 C CA . VAL A 1 93 ? 13.343 -8.915 2.255 1.00 96.31 93 VAL A CA 1
ATOM 705 C C . VAL A 1 93 ? 11.985 -8.310 2.622 1.00 96.31 93 VAL A C 1
ATOM 707 O O . VAL A 1 93 ? 11.634 -7.251 2.107 1.00 96.31 93 VAL A O 1
ATOM 710 N N . ARG A 1 94 ? 11.249 -8.917 3.568 1.00 96.50 94 ARG A N 1
ATOM 711 C CA . ARG A 1 94 ? 10.018 -8.330 4.127 1.00 96.50 94 ARG A CA 1
ATOM 712 C C . ARG A 1 94 ? 10.270 -6.977 4.790 1.00 96.50 94 ARG A C 1
ATOM 714 O O . ARG A 1 94 ? 9.450 -6.081 4.635 1.00 96.50 94 ARG A O 1
ATOM 721 N N . ALA A 1 95 ? 11.391 -6.811 5.492 1.00 96.69 95 ALA A N 1
ATOM 722 C CA . ALA A 1 95 ? 11.748 -5.529 6.104 1.00 96.69 95 ALA A CA 1
ATOM 723 C C . ALA A 1 95 ? 11.972 -4.434 5.056 1.00 96.69 95 ALA A C 1
ATOM 725 O O . ALA A 1 95 ? 11.402 -3.348 5.169 1.00 96.69 95 ALA A O 1
ATOM 726 N N . LEU A 1 96 ? 12.726 -4.745 3.995 1.00 97.12 96 LEU A N 1
ATOM 727 C CA . LEU A 1 96 ? 12.925 -3.828 2.871 1.00 97.12 96 LEU A CA 1
ATOM 728 C C . LEU A 1 96 ? 11.598 -3.472 2.192 1.00 97.12 96 LEU A C 1
ATOM 730 O O . LEU A 1 96 ? 11.322 -2.297 1.957 1.00 97.12 96 LEU A O 1
ATOM 734 N N . LEU A 1 97 ? 10.761 -4.472 1.911 1.00 96.94 97 LEU A N 1
ATOM 735 C CA . LEU A 1 97 ? 9.457 -4.251 1.297 1.00 96.94 97 LEU A CA 1
ATOM 736 C C . LEU A 1 97 ? 8.553 -3.373 2.174 1.00 96.94 97 LEU A C 1
ATOM 738 O O . LEU A 1 97 ? 7.942 -2.442 1.659 1.00 96.94 97 LEU A O 1
ATOM 742 N N . ALA A 1 98 ? 8.499 -3.617 3.487 1.00 96.94 98 ALA A N 1
ATOM 743 C CA . ALA A 1 98 ? 7.712 -2.800 4.410 1.00 96.94 98 ALA A CA 1
ATOM 744 C C . ALA A 1 98 ? 8.129 -1.325 4.350 1.00 96.94 98 ALA A C 1
ATOM 746 O O . ALA A 1 98 ? 7.279 -0.449 4.223 1.00 96.94 98 ALA A O 1
ATOM 747 N N . MET A 1 99 ? 9.436 -1.047 4.385 1.00 96.94 99 MET A N 1
ATOM 748 C CA . MET A 1 99 ? 9.950 0.320 4.273 1.00 96.94 99 MET A CA 1
ATOM 749 C C . MET A 1 99 ? 9.543 1.001 2.964 1.00 96.94 99 MET A C 1
ATOM 751 O O . MET A 1 99 ? 9.180 2.177 2.974 1.00 96.94 99 MET A O 1
ATOM 755 N N . LEU A 1 100 ? 9.587 0.266 1.851 1.00 96.25 100 LEU A N 1
ATOM 756 C CA . LEU A 1 100 ? 9.201 0.777 0.539 1.00 96.25 100 LEU A CA 1
ATOM 757 C C . LEU A 1 100 ? 7.694 1.065 0.453 1.00 96.25 100 LEU A C 1
ATOM 759 O O . LEU A 1 100 ? 7.308 2.142 0.004 1.00 96.25 100 LEU A O 1
ATOM 763 N N . LEU A 1 101 ? 6.850 0.145 0.935 1.00 95.38 101 LEU A N 1
ATOM 764 C CA . LEU A 1 101 ? 5.391 0.312 0.953 1.00 95.38 101 LEU A CA 1
ATOM 765 C C . LEU A 1 101 ? 4.971 1.518 1.800 1.00 95.38 101 LEU A C 1
ATOM 767 O O . LEU A 1 101 ? 4.167 2.335 1.363 1.00 95.38 101 LEU A O 1
ATOM 771 N N . LEU A 1 102 ? 5.581 1.693 2.977 1.00 92.44 102 LEU A N 1
ATOM 772 C CA . LEU A 1 102 ? 5.296 2.816 3.878 1.00 92.44 102 LEU A CA 1
ATOM 773 C C . LEU A 1 102 ? 5.663 4.185 3.279 1.00 92.44 102 LEU A C 1
ATOM 775 O O . LEU A 1 102 ? 5.183 5.220 3.748 1.00 92.44 102 LEU A O 1
ATOM 779 N N . LYS A 1 103 ? 6.500 4.220 2.238 1.00 90.38 103 LYS A N 1
ATOM 780 C CA . LYS A 1 103 ? 6.909 5.451 1.549 1.00 90.38 103 LYS A CA 1
ATOM 781 C C . LYS A 1 103 ? 6.052 5.789 0.326 1.00 90.38 103 LYS A C 1
ATOM 783 O O . LYS A 1 103 ? 6.220 6.889 -0.200 1.00 90.38 103 LYS A O 1
ATOM 788 N N . HIS A 1 104 ? 5.081 4.940 -0.034 1.00 86.06 104 HIS A N 1
ATOM 789 C CA . HIS A 1 104 ? 4.037 5.220 -1.030 1.00 86.06 104 HIS A CA 1
ATOM 790 C C . HIS A 1 104 ? 4.610 5.688 -2.380 1.00 86.06 104 HIS A C 1
ATOM 792 O O . HIS A 1 104 ? 4.359 6.805 -2.822 1.00 86.06 104 HIS A O 1
ATOM 798 N N . GLY A 1 105 ? 5.476 4.883 -3.000 1.00 85.25 105 GLY A N 1
ATOM 799 C CA . GLY A 1 105 ? 6.102 5.239 -4.282 1.00 85.25 105 GLY A CA 1
ATOM 800 C C . GLY A 1 105 ? 7.312 6.168 -4.190 1.00 85.25 105 GLY A C 1
ATOM 801 O O . GLY A 1 105 ? 8.101 6.228 -5.131 1.00 85.25 105 GLY A O 1
ATOM 802 N N . ARG A 1 106 ? 7.527 6.856 -3.061 1.00 87.69 106 ARG A N 1
ATOM 803 C CA . ARG A 1 106 ? 8.707 7.715 -2.876 1.00 87.69 106 ARG A CA 1
ATOM 804 C C . ARG A 1 106 ? 9.975 6.894 -2.653 1.00 87.69 106 ARG A C 1
ATOM 806 O O . ARG A 1 106 ? 9.949 5.809 -2.072 1.00 87.69 106 ARG A O 1
ATOM 813 N N . THR A 1 107 ? 11.105 7.455 -3.078 1.00 90.19 107 THR A N 1
ATOM 814 C CA . THR A 1 107 ? 12.424 6.841 -2.893 1.00 90.19 107 THR A CA 1
ATOM 815 C C . THR A 1 107 ? 12.783 6.747 -1.414 1.00 90.19 107 THR A C 1
ATOM 817 O O . THR A 1 107 ? 12.785 7.751 -0.706 1.00 90.19 107 THR A O 1
ATOM 820 N N . VAL A 1 108 ? 13.148 5.544 -0.977 1.00 93.81 108 VAL A N 1
ATOM 821 C CA . VAL A 1 108 ? 13.780 5.274 0.315 1.00 93.81 108 VAL A CA 1
ATOM 822 C C . VAL A 1 108 ? 15.282 5.313 0.116 1.00 93.81 108 VAL A C 1
ATOM 824 O O . VAL A 1 108 ? 15.842 4.525 -0.654 1.00 93.81 108 VAL A O 1
ATOM 827 N N . THR A 1 109 ? 15.938 6.260 0.771 1.00 90.75 109 THR A N 1
ATOM 828 C CA . THR A 1 109 ? 17.371 6.489 0.603 1.00 90.75 109 THR A CA 1
ATOM 829 C C . THR A 1 109 ? 18.198 5.366 1.228 1.00 90.75 109 THR A C 1
ATOM 831 O O . THR A 1 109 ? 17.755 4.664 2.136 1.00 90.75 109 THR A O 1
ATOM 834 N N . HIS A 1 110 ? 19.445 5.199 0.780 1.00 88.12 110 HIS A N 1
ATOM 835 C CA . HIS A 1 110 ? 20.364 4.230 1.395 1.00 88.12 110 HIS A CA 1
ATOM 836 C C . HIS A 1 110 ? 20.562 4.472 2.896 1.00 88.12 110 HIS A C 1
ATOM 838 O O . HIS A 1 110 ? 20.767 3.520 3.644 1.00 88.12 110 HIS A O 1
ATOM 844 N N . GLU A 1 111 ? 20.518 5.732 3.325 1.00 88.75 111 GLU A N 1
ATOM 845 C CA . GLU A 1 111 ? 20.645 6.088 4.731 1.00 88.75 111 GLU A CA 1
ATOM 846 C C . GLU A 1 111 ? 19.396 5.699 5.526 1.00 88.75 111 GLU A C 1
ATOM 848 O O . GLU A 1 111 ? 19.520 5.040 6.556 1.00 88.75 111 GLU A O 1
ATOM 853 N N . GLU A 1 112 ? 18.200 6.006 5.023 1.00 92.69 112 GLU A N 1
ATOM 854 C CA . GLU A 1 112 ? 16.951 5.551 5.645 1.00 92.69 112 GLU A CA 1
ATOM 855 C C . GLU A 1 112 ? 16.898 4.023 5.738 1.00 92.69 112 GLU A C 1
ATOM 857 O O . GLU A 1 112 ? 16.501 3.490 6.770 1.00 92.69 112 GLU A O 1
ATOM 862 N N . LEU A 1 113 ? 17.337 3.310 4.695 1.00 94.06 113 LEU A N 1
ATOM 863 C CA . LEU A 1 113 ? 17.416 1.845 4.694 1.00 94.06 113 LEU A CA 1
ATOM 864 C C . LEU A 1 113 ? 18.395 1.331 5.751 1.00 94.06 113 LEU A C 1
ATOM 866 O O . LEU A 1 113 ? 18.074 0.379 6.455 1.00 94.06 113 LEU A O 1
ATOM 870 N N . ARG A 1 114 ? 19.553 1.980 5.918 1.00 91.38 114 ARG A N 1
ATOM 871 C CA . ARG A 1 114 ? 20.504 1.642 6.985 1.00 91.38 114 ARG A CA 1
ATOM 872 C C . ARG A 1 114 ? 19.861 1.760 8.367 1.00 91.38 114 ARG A C 1
ATOM 874 O O . ARG A 1 114 ? 19.892 0.800 9.129 1.00 91.38 114 ARG A O 1
ATOM 881 N N . TRP A 1 115 ? 19.256 2.908 8.664 1.00 92.12 115 TRP A N 1
ATOM 882 C CA . TRP A 1 115 ? 18.658 3.179 9.976 1.00 92.12 115 TRP A CA 1
ATOM 883 C C . TRP A 1 115 ? 17.359 2.405 10.229 1.00 92.12 115 TRP A C 1
ATOM 885 O O . TRP A 1 115 ? 16.984 2.173 11.375 1.00 92.12 115 TRP A O 1
ATOM 895 N N . GLY A 1 116 ? 16.645 2.030 9.169 1.00 93.81 116 GLY A N 1
ATOM 896 C CA . GLY A 1 116 ? 15.341 1.386 9.268 1.00 93.81 116 GLY A CA 1
ATOM 897 C C . GLY A 1 116 ? 15.374 -0.139 9.288 1.00 93.81 116 GLY A C 1
ATOM 898 O O . GLY A 1 116 ? 14.483 -0.737 9.897 1.00 93.81 116 GLY A O 1
ATOM 899 N N . LEU A 1 117 ? 16.370 -0.765 8.648 1.00 95.12 117 LEU A N 1
ATOM 900 C CA . LEU A 1 117 ? 16.476 -2.226 8.542 1.00 95.12 117 LEU A CA 1
ATOM 901 C C . LEU A 1 117 ? 17.174 -2.864 9.743 1.00 95.12 117 LEU A C 1
ATOM 903 O O . LEU A 1 117 ? 16.750 -3.928 10.198 1.00 95.12 117 LEU A O 1
ATOM 907 N N . TRP A 1 118 ? 18.228 -2.230 10.254 1.00 94.00 118 TRP A N 1
ATOM 908 C CA . TRP A 1 118 ? 19.080 -2.795 11.298 1.00 94.00 118 TRP A CA 1
ATOM 909 C C . TRP A 1 118 ? 19.019 -1.968 12.574 1.00 94.00 118 TRP A C 1
ATOM 911 O O . TRP A 1 118 ? 18.914 -0.745 12.541 1.00 94.00 118 TRP A O 1
ATOM 921 N N . ASP A 1 119 ? 19.087 -2.653 13.712 1.00 91.75 119 ASP A N 1
ATOM 922 C CA . ASP A 1 119 ? 19.231 -1.992 15.003 1.00 91.75 119 ASP A CA 1
ATOM 923 C C . ASP A 1 119 ? 20.605 -1.306 15.108 1.00 91.75 119 ASP A C 1
ATOM 925 O O . ASP A 1 119 ? 21.581 -1.817 14.543 1.00 91.75 119 ASP A O 1
ATOM 929 N N . PRO A 1 120 ? 20.716 -0.179 15.838 1.00 86.81 120 PRO A N 1
ATOM 930 C CA . PRO A 1 120 ? 21.999 0.474 16.074 1.00 86.81 120 PRO A CA 1
ATOM 931 C C . PRO A 1 120 ? 23.043 -0.520 16.603 1.00 86.81 120 PRO A C 1
ATOM 933 O O . PRO A 1 120 ? 22.799 -1.229 17.577 1.00 86.81 120 PRO A O 1
ATOM 936 N N . GLY A 1 121 ? 24.200 -0.596 15.938 1.00 84.44 121 GLY A N 1
ATOM 937 C CA . GLY A 1 121 ? 25.283 -1.526 16.285 1.00 84.44 121 GLY A CA 1
ATOM 938 C C . GLY A 1 121 ? 25.152 -2.946 15.717 1.00 84.44 121 GLY A C 1
ATOM 939 O O . GLY A 1 121 ? 26.096 -3.721 15.835 1.00 84.44 121 GLY A O 1
ATOM 940 N N . ASN A 1 122 ? 24.040 -3.284 15.057 1.00 89.25 122 ASN A N 1
ATOM 941 C CA . ASN A 1 122 ? 23.835 -4.569 14.375 1.00 89.25 122 ASN A CA 1
ATOM 942 C C . ASN A 1 122 ? 23.784 -4.419 12.842 1.00 89.25 122 ASN A C 1
ATOM 944 O O . ASN A 1 122 ? 23.199 -5.242 12.135 1.00 89.25 122 ASN A O 1
ATOM 948 N N . GLU A 1 123 ? 24.355 -3.333 12.319 1.00 87.50 123 GLU A N 1
ATOM 949 C CA . GLU A 1 123 ? 24.465 -3.122 10.880 1.00 87.50 123 GLU A CA 1
ATOM 950 C C . GLU A 1 123 ? 25.543 -4.034 10.267 1.00 87.50 123 GLU A C 1
ATOM 952 O O . GLU A 1 123 ? 26.586 -4.292 10.879 1.00 87.50 123 GLU A O 1
ATOM 957 N N . PRO A 1 124 ? 25.328 -4.544 9.043 1.00 87.62 124 PRO A N 1
ATOM 958 C CA . PRO A 1 124 ? 26.346 -5.316 8.349 1.00 87.62 124 PRO A CA 1
ATOM 959 C C . PRO A 1 124 ? 27.553 -4.428 8.027 1.00 87.62 124 PRO A C 1
ATOM 961 O O . PRO A 1 124 ? 27.422 -3.228 7.800 1.00 87.62 124 PRO A O 1
ATOM 964 N N . ARG A 1 125 ? 28.735 -5.038 7.880 1.00 88.75 125 ARG A N 1
ATOM 965 C CA . ARG A 1 125 ? 29.989 -4.324 7.560 1.00 88.75 125 ARG A CA 1
ATOM 966 C C . ARG A 1 125 ? 29.892 -3.429 6.314 1.00 88.75 125 ARG A C 1
ATOM 968 O O . ARG A 1 125 ? 30.623 -2.451 6.203 1.00 88.75 125 ARG A O 1
ATOM 975 N N . ASN A 1 126 ? 29.025 -3.780 5.363 1.00 89.69 126 ASN A N 1
ATOM 976 C CA . ASN A 1 126 ? 28.715 -2.951 4.201 1.00 89.69 126 ASN A CA 1
ATOM 977 C C . ASN A 1 126 ? 27.191 -2.907 3.960 1.00 89.69 126 ASN A C 1
ATOM 979 O O . ASN A 1 126 ? 26.673 -3.729 3.195 1.00 89.69 126 ASN A O 1
ATOM 983 N N . PRO A 1 127 ? 26.475 -1.940 4.568 1.00 87.31 127 PRO A N 1
ATOM 984 C CA . PRO A 1 127 ? 25.021 -1.815 4.446 1.00 87.31 127 PRO A CA 1
ATOM 985 C C . PRO A 1 127 ? 24.547 -1.628 3.008 1.00 87.31 127 PRO A C 1
ATOM 987 O O . PRO A 1 127 ? 23.553 -2.218 2.606 1.00 87.31 127 PRO A O 1
ATOM 990 N N . ARG A 1 128 ? 25.289 -0.878 2.183 1.00 87.56 128 ARG A N 1
ATOM 991 C CA . ARG A 1 128 ? 24.915 -0.645 0.777 1.00 87.56 128 ARG A CA 1
ATOM 992 C C . ARG A 1 128 ? 24.925 -1.927 -0.052 1.00 87.56 128 ARG A C 1
ATOM 994 O O . ARG A 1 128 ? 24.002 -2.154 -0.836 1.00 87.56 128 ARG A O 1
ATOM 1001 N N . SER A 1 129 ? 25.959 -2.750 0.117 1.00 89.12 129 SER A N 1
ATOM 1002 C CA . SER A 1 129 ? 26.055 -4.044 -0.567 1.00 89.12 129 SER A CA 1
ATOM 1003 C C . SER A 1 129 ? 24.895 -4.957 -0.165 1.00 89.12 129 SER A C 1
ATOM 1005 O O . SER A 1 129 ? 24.226 -5.538 -1.019 1.00 89.12 129 SER A O 1
ATOM 1007 N N . GLU A 1 130 ? 24.591 -5.000 1.133 1.00 92.38 130 GLU A N 1
ATOM 1008 C CA . GLU A 1 130 ? 23.522 -5.838 1.667 1.00 92.38 130 GLU A CA 1
ATOM 1009 C C . GLU A 1 130 ? 22.134 -5.381 1.196 1.00 92.38 130 GLU A C 1
ATOM 1011 O O . GLU A 1 130 ? 21.355 -6.189 0.692 1.00 92.38 130 GLU A O 1
ATOM 1016 N N . THR A 1 131 ? 21.846 -4.078 1.230 1.00 92.69 131 THR A N 1
ATOM 1017 C CA . THR A 1 131 ? 20.599 -3.527 0.680 1.00 92.69 131 THR A CA 1
ATOM 1018 C C . THR A 1 131 ? 20.453 -3.837 -0.809 1.00 92.69 131 THR A C 1
ATOM 1020 O O . THR A 1 131 ? 19.361 -4.169 -1.261 1.00 92.69 131 THR A O 1
ATOM 1023 N N . THR A 1 132 ? 21.542 -3.783 -1.580 1.00 91.00 132 THR A N 1
ATOM 1024 C CA . THR A 1 132 ? 21.522 -4.125 -3.013 1.00 91.00 132 THR A CA 1
ATOM 1025 C C . THR A 1 132 ? 21.189 -5.599 -3.235 1.00 91.00 132 THR A C 1
ATOM 1027 O O . THR A 1 132 ? 20.402 -5.930 -4.122 1.00 91.00 132 THR A O 1
ATOM 1030 N N . ARG A 1 133 ? 21.722 -6.492 -2.392 1.00 94.44 133 ARG A N 1
ATOM 1031 C CA . ARG A 1 133 ? 21.391 -7.923 -2.398 1.00 94.44 133 ARG A CA 1
ATOM 1032 C C . ARG A 1 133 ? 19.909 -8.159 -2.094 1.00 94.44 133 ARG A C 1
ATOM 1034 O O . ARG A 1 133 ? 19.256 -8.917 -2.811 1.00 94.44 133 ARG A O 1
ATOM 1041 N N . LEU A 1 134 ? 19.373 -7.494 -1.067 1.00 95.56 134 LEU A N 1
ATOM 1042 C CA . LEU A 1 134 ? 17.955 -7.574 -0.702 1.00 95.56 134 LEU A CA 1
ATOM 1043 C C . LEU A 1 134 ? 17.051 -7.016 -1.810 1.00 95.56 134 LEU A C 1
ATOM 1045 O O . LEU A 1 134 ? 16.061 -7.653 -2.158 1.00 95.56 134 LEU A O 1
ATOM 1049 N N . ALA A 1 135 ? 17.413 -5.877 -2.403 1.00 92.62 135 ALA A N 1
ATOM 1050 C CA . ALA A 1 135 ? 16.667 -5.246 -3.489 1.00 92.62 135 ALA A CA 1
ATOM 1051 C C . ALA A 1 135 ? 16.650 -6.105 -4.757 1.00 92.62 135 ALA A C 1
ATOM 1053 O O . ALA A 1 135 ? 15.603 -6.248 -5.384 1.00 92.62 135 ALA A O 1
ATOM 1054 N N . LYS A 1 136 ? 17.779 -6.735 -5.109 1.00 90.75 136 LYS A N 1
ATOM 1055 C CA . LYS A 1 136 ? 17.840 -7.687 -6.225 1.00 90.75 136 LYS A CA 1
ATOM 1056 C C . LYS A 1 136 ? 16.886 -8.859 -5.994 1.00 90.75 136 LYS A C 1
ATOM 1058 O O . LYS A 1 136 ? 16.082 -9.163 -6.867 1.00 90.75 136 LYS A O 1
ATOM 1063 N N . ARG A 1 137 ? 16.922 -9.458 -4.799 1.00 94.25 137 ARG A N 1
ATOM 1064 C CA . ARG A 1 137 ? 16.030 -10.569 -4.447 1.00 94.25 137 ARG A CA 1
ATOM 1065 C C . ARG A 1 137 ? 14.559 -10.151 -4.432 1.00 94.25 137 ARG A C 1
ATOM 1067 O O . ARG A 1 137 ? 13.705 -10.914 -4.863 1.00 94.25 137 ARG A O 1
ATOM 1074 N N . LEU A 1 138 ? 14.258 -8.937 -3.971 1.00 94.19 138 LEU A N 1
ATOM 1075 C CA . LEU A 1 138 ? 12.904 -8.390 -4.023 1.00 94.19 138 LEU A CA 1
ATOM 1076 C C . LEU A 1 138 ? 12.424 -8.215 -5.470 1.00 94.19 138 LEU A C 1
ATOM 1078 O O . LEU A 1 138 ? 11.301 -8.592 -5.779 1.00 94.19 138 LEU A O 1
ATOM 1082 N N . ALA A 1 139 ? 13.270 -7.687 -6.358 1.00 89.12 139 ALA A N 1
ATOM 1083 C CA . ALA A 1 139 ? 12.941 -7.530 -7.774 1.00 89.12 139 ALA A CA 1
ATOM 1084 C C . ALA A 1 139 ? 12.724 -8.877 -8.484 1.00 89.12 139 ALA A C 1
ATOM 1086 O O . ALA A 1 139 ? 11.841 -8.979 -9.328 1.00 89.12 139 ALA A O 1
ATOM 1087 N N . GLU A 1 140 ? 13.492 -9.911 -8.130 1.00 89.00 140 GLU A N 1
ATOM 1088 C CA . GLU A 1 140 ? 13.291 -11.277 -8.638 1.00 89.00 140 GLU A CA 1
ATOM 1089 C C . GLU A 1 140 ? 11.931 -11.851 -8.213 1.00 89.00 140 GLU A C 1
ATOM 1091 O O . GLU A 1 140 ? 11.271 -12.499 -9.017 1.00 89.00 140 GLU A O 1
ATOM 1096 N N . ILE A 1 141 ? 11.490 -11.578 -6.979 1.00 90.75 141 ILE A N 1
ATOM 1097 C CA . ILE A 1 141 ? 10.203 -12.060 -6.454 1.00 90.75 141 ILE A CA 1
ATOM 1098 C C . ILE A 1 141 ? 9.026 -11.275 -7.039 1.00 90.75 141 ILE A C 1
ATOM 1100 O O . ILE A 1 141 ? 8.035 -11.865 -7.450 1.00 90.75 141 ILE A O 1
ATOM 1104 N N . LEU A 1 142 ? 9.106 -9.942 -7.059 1.00 86.75 142 LEU A N 1
ATOM 1105 C CA . LEU A 1 142 ? 8.001 -9.103 -7.531 1.00 86.75 142 LEU A CA 1
ATOM 1106 C C . LEU A 1 142 ? 7.893 -9.079 -9.056 1.00 86.75 142 LEU A C 1
ATOM 1108 O O . LEU A 1 142 ? 6.835 -8.740 -9.579 1.00 86.75 142 LEU A O 1
ATOM 1112 N N . GLY A 1 143 ? 8.956 -9.431 -9.775 1.00 79.94 143 GLY A N 1
ATOM 1113 C CA . GLY A 1 143 ? 9.014 -9.333 -11.224 1.00 79.94 143 GLY A CA 1
ATOM 1114 C C . GLY A 1 143 ? 9.377 -7.926 -11.721 1.00 79.94 143 GLY A C 1
ATOM 1115 O O . GLY A 1 143 ? 9.640 -7.001 -10.941 1.00 79.94 143 GLY A O 1
ATOM 1116 N N . PRO A 1 144 ? 9.455 -7.756 -13.049 1.00 72.31 144 PRO A N 1
ATOM 1117 C CA . PRO A 1 144 ? 9.950 -6.529 -13.653 1.00 72.31 144 PRO A CA 1
ATOM 1118 C C . PRO A 1 144 ? 8.981 -5.352 -13.466 1.00 72.31 144 PRO A C 1
ATOM 1120 O O . PRO A 1 144 ? 7.779 -5.525 -13.301 1.00 72.31 144 PRO A O 1
ATOM 1123 N N . GLY A 1 145 ? 9.522 -4.131 -13.505 1.00 71.06 145 GLY A N 1
ATOM 1124 C CA . GLY A 1 145 ? 8.734 -2.890 -13.542 1.00 71.06 145 GLY A CA 1
ATOM 1125 C C . GLY A 1 145 ? 8.304 -2.320 -12.185 1.00 71.06 145 GLY A C 1
ATOM 1126 O O . GLY A 1 145 ? 8.074 -1.120 -12.104 1.00 71.06 145 GLY A O 1
ATOM 1127 N N . VAL A 1 146 ? 8.285 -3.119 -11.113 1.00 80.31 146 VAL A N 1
ATOM 1128 C CA . VAL A 1 146 ? 7.759 -2.689 -9.798 1.00 80.31 146 VAL A CA 1
ATOM 1129 C C . VAL A 1 146 ? 8.799 -1.937 -8.958 1.00 80.31 146 VAL A C 1
ATOM 1131 O O . VAL A 1 146 ? 8.533 -0.870 -8.396 1.00 80.31 146 VAL A O 1
ATOM 1134 N N . LEU A 1 147 ? 10.019 -2.481 -8.876 1.00 87.69 147 LEU A N 1
ATOM 1135 C CA . LEU A 1 147 ? 11.110 -1.892 -8.098 1.00 87.69 147 LEU A CA 1
ATOM 1136 C C . LEU A 1 147 ? 11.986 -0.995 -8.979 1.00 87.69 147 LEU A C 1
ATOM 1138 O O . LEU A 1 147 ? 12.672 -1.460 -9.896 1.00 87.69 147 LEU A O 1
ATOM 1142 N N . ALA A 1 148 ? 12.013 0.295 -8.662 1.00 84.94 148 ALA A N 1
ATOM 1143 C CA . ALA A 1 148 ? 12.901 1.262 -9.282 1.00 84.94 148 ALA A CA 1
ATOM 1144 C C . ALA A 1 148 ? 14.182 1.437 -8.461 1.00 84.94 148 ALA A C 1
ATOM 1146 O O . ALA A 1 148 ? 14.159 1.597 -7.240 1.00 84.94 148 ALA A O 1
ATOM 1147 N N . THR A 1 149 ? 15.315 1.443 -9.161 1.00 82.56 149 THR A N 1
ATOM 1148 C CA . THR A 1 149 ? 16.630 1.747 -8.591 1.00 82.56 149 THR A CA 1
ATOM 1149 C C . THR A 1 149 ? 17.008 3.174 -8.969 1.00 82.56 149 THR A C 1
ATOM 1151 O O . THR A 1 149 ? 17.187 3.471 -10.153 1.00 82.56 149 THR A O 1
ATOM 1154 N N . ALA A 1 150 ? 17.126 4.044 -7.970 1.00 77.62 150 ALA A N 1
ATOM 1155 C CA . ALA A 1 150 ? 17.584 5.421 -8.115 1.00 77.62 150 ALA A CA 1
ATOM 1156 C C . ALA A 1 150 ? 19.048 5.548 -7.664 1.00 77.62 150 ALA A C 1
ATOM 1158 O O . ALA A 1 150 ? 19.563 4.692 -6.944 1.00 77.62 150 ALA A O 1
ATOM 1159 N N . ALA A 1 151 ? 19.722 6.643 -8.032 1.00 73.88 151 ALA A N 1
ATOM 1160 C CA . ALA A 1 151 ? 21.119 6.884 -7.643 1.00 73.88 151 ALA A CA 1
ATOM 1161 C C . ALA A 1 151 ? 21.336 6.844 -6.116 1.00 73.88 151 ALA A C 1
ATOM 1163 O O . ALA A 1 151 ? 22.399 6.450 -5.632 1.00 73.88 151 ALA A O 1
ATOM 1164 N N . HIS A 1 152 ? 20.315 7.226 -5.345 1.00 80.81 152 HIS A N 1
ATOM 1165 C CA . HIS A 1 152 ? 20.408 7.366 -3.894 1.00 80.81 152 HIS A CA 1
ATOM 1166 C C . HIS A 1 152 ? 19.502 6.416 -3.113 1.00 80.81 152 HIS A C 1
ATOM 1168 O O . HIS A 1 152 ? 19.499 6.495 -1.885 1.00 80.81 152 HIS A O 1
ATOM 1174 N N . GLY A 1 153 ? 18.832 5.457 -3.761 1.00 88.31 153 GLY A N 1
ATOM 1175 C CA . GLY A 1 153 ? 17.974 4.512 -3.050 1.00 88.31 153 GLY A CA 1
ATOM 1176 C C . GLY A 1 153 ? 17.080 3.660 -3.943 1.00 88.31 153 GLY A C 1
ATOM 1177 O O . GLY A 1 153 ? 17.364 3.456 -5.125 1.00 88.31 153 GLY A O 1
ATOM 1178 N N . TYR A 1 154 ? 15.982 3.186 -3.361 1.00 90.69 154 TYR A N 1
ATOM 1179 C CA . TYR A 1 154 ? 15.001 2.330 -4.026 1.00 90.69 154 TYR A CA 1
ATOM 1180 C C . TYR A 1 154 ? 13.592 2.895 -3.859 1.00 90.69 154 TYR A C 1
ATOM 1182 O O . TYR A 1 154 ? 13.273 3.450 -2.813 1.00 90.69 154 TYR A O 1
ATOM 1190 N N . ALA A 1 155 ? 12.750 2.738 -4.875 1.00 91.62 155 ALA A N 1
ATOM 1191 C CA . ALA A 1 155 ? 11.341 3.120 -4.838 1.00 91.62 155 ALA A CA 1
ATOM 1192 C C . ALA A 1 155 ? 10.483 1.957 -5.341 1.00 91.62 155 ALA A C 1
ATOM 1194 O O . ALA A 1 155 ? 10.870 1.269 -6.288 1.00 91.62 155 ALA A O 1
ATOM 1195 N N . LEU A 1 156 ? 9.329 1.742 -4.716 1.00 91.31 156 LEU A N 1
ATOM 1196 C CA . LEU A 1 156 ? 8.380 0.705 -5.113 1.00 91.31 156 LEU A CA 1
ATOM 1197 C C . LEU A 1 156 ? 7.126 1.359 -5.677 1.00 91.31 156 LEU A C 1
ATOM 1199 O O . LEU A 1 156 ? 6.429 2.064 -4.954 1.00 91.31 156 LEU A O 1
ATOM 1203 N N . HIS A 1 157 ? 6.852 1.121 -6.954 1.00 85.50 157 HIS A N 1
ATOM 1204 C CA . HIS A 1 157 ? 5.667 1.651 -7.615 1.00 85.50 157 HIS A CA 1
ATOM 1205 C C . HIS A 1 157 ? 4.510 0.682 -7.401 1.00 85.50 157 HIS A C 1
ATOM 1207 O O . HIS A 1 157 ? 4.604 -0.472 -7.802 1.00 85.50 157 HIS A O 1
ATOM 1213 N N . THR A 1 158 ? 3.443 1.159 -6.762 1.00 81.88 158 THR A N 1
ATOM 1214 C CA . THR A 1 158 ? 2.251 0.362 -6.431 1.00 81.88 158 THR A CA 1
ATOM 1215 C C . THR A 1 158 ? 0.970 0.981 -6.988 1.00 81.88 158 THR A C 1
ATOM 1217 O O . THR A 1 158 ? -0.110 0.657 -6.519 1.00 81.88 158 THR A O 1
ATOM 1220 N N . SER A 1 159 ? 1.061 1.919 -7.937 1.00 74.56 159 SER A N 1
ATOM 1221 C CA . SER A 1 159 ? -0.101 2.673 -8.439 1.00 74.56 159 SER A CA 1
ATOM 1222 C C . SER A 1 159 ? -1.141 1.791 -9.131 1.00 74.56 159 SER A C 1
ATOM 1224 O O . SER A 1 159 ? -2.327 2.070 -9.038 1.00 74.56 159 SER A O 1
ATOM 1226 N N . ALA A 1 160 ? -0.694 0.728 -9.799 1.00 74.00 160 ALA A N 1
ATOM 1227 C CA . ALA A 1 160 ? -1.557 -0.280 -10.409 1.00 74.00 160 ALA A CA 1
ATOM 1228 C C . ALA A 1 160 ? -1.781 -1.507 -9.500 1.00 74.00 160 ALA A C 1
ATOM 1230 O O . ALA A 1 160 ? -2.400 -2.477 -9.922 1.00 74.00 160 ALA A O 1
ATOM 1231 N N . ASP A 1 161 ? -1.249 -1.494 -8.274 1.00 85.69 161 ASP A N 1
ATOM 1232 C CA . ASP A 1 161 ? -1.351 -2.597 -7.320 1.00 85.69 161 ASP A CA 1
ATOM 1233 C C . ASP A 1 161 ? -2.401 -2.298 -6.240 1.00 85.69 161 ASP A C 1
ATOM 1235 O O . ASP A 1 161 ? -2.674 -1.150 -5.896 1.00 85.69 161 ASP A O 1
ATOM 1239 N N . GLU A 1 162 ? -2.951 -3.348 -5.635 1.00 89.88 162 GLU A N 1
ATOM 1240 C CA . GLU A 1 162 ? -3.813 -3.212 -4.465 1.00 89.88 162 GLU A CA 1
ATOM 1241 C C . GLU A 1 162 ? -2.948 -3.189 -3.196 1.00 89.88 162 GLU A C 1
ATOM 1243 O O . GLU A 1 162 ? -2.254 -4.160 -2.881 1.00 89.88 162 GLU A O 1
ATOM 1248 N N . LEU A 1 163 ? -3.009 -2.098 -2.434 1.00 93.94 163 LEU A N 1
ATOM 1249 C CA . LEU A 1 163 ? -2.346 -1.967 -1.136 1.00 93.94 163 LEU A CA 1
ATOM 1250 C C . LEU A 1 163 ? -3.380 -1.622 -0.062 1.00 93.94 163 LEU A C 1
ATOM 1252 O O . LEU A 1 163 ? -4.009 -0.565 -0.109 1.00 93.94 163 LEU A O 1
ATOM 1256 N N . ASP A 1 164 ? -3.522 -2.499 0.932 1.00 94.94 164 ASP A N 1
ATOM 1257 C CA . ASP A 1 164 ? -4.480 -2.328 2.030 1.00 94.94 164 ASP A CA 1
ATOM 1258 C C . ASP A 1 164 ? -4.270 -1.036 2.838 1.00 94.94 164 ASP A C 1
ATOM 1260 O O . ASP A 1 164 ? -5.248 -0.428 3.260 1.00 94.94 164 ASP A O 1
ATOM 1264 N N . LEU A 1 165 ? -3.028 -0.562 2.988 1.00 93.50 165 LEU A N 1
ATOM 1265 C CA . LEU A 1 165 ? -2.724 0.732 3.613 1.00 93.50 165 LEU A CA 1
ATOM 1266 C C . LEU A 1 165 ? -3.351 1.907 2.857 1.00 93.50 165 LEU A C 1
ATOM 1268 O O . LEU A 1 165 ? -3.989 2.754 3.473 1.00 93.50 165 LEU A O 1
ATOM 1272 N N . VAL A 1 166 ? -3.189 1.938 1.532 1.00 93.00 166 VAL A N 1
ATOM 1273 C CA . VAL A 1 166 ? -3.742 2.998 0.675 1.00 93.00 166 VAL A CA 1
ATOM 1274 C C . VAL A 1 166 ? -5.261 2.912 0.662 1.00 93.00 166 VAL A C 1
ATOM 1276 O O . VAL A 1 166 ? -5.936 3.927 0.794 1.00 93.00 166 VAL A O 1
ATOM 1279 N N . ARG A 1 167 ? -5.808 1.694 0.584 1.00 94.81 167 ARG A N 1
ATOM 1280 C CA . ARG A 1 167 ? -7.255 1.488 0.635 1.00 94.81 167 ARG A CA 1
ATOM 1281 C C . ARG A 1 167 ? -7.850 1.926 1.973 1.00 94.81 167 ARG A C 1
ATOM 1283 O O . ARG A 1 167 ? -8.920 2.524 1.994 1.00 94.81 167 ARG A O 1
ATOM 1290 N N . CYS A 1 168 ? -7.166 1.646 3.080 1.00 96.50 168 CYS A N 1
ATOM 1291 C CA . CYS A 1 168 ? -7.573 2.106 4.402 1.00 96.50 168 CYS A CA 1
ATOM 1292 C C . CYS A 1 168 ? -7.561 3.636 4.478 1.00 96.50 168 CYS A C 1
ATOM 1294 O O . CYS A 1 168 ? -8.539 4.212 4.937 1.00 96.50 168 CYS A O 1
ATOM 1296 N N . ASP A 1 169 ? -6.495 4.289 4.011 1.00 94.62 169 ASP A N 1
ATOM 1297 C CA . ASP A 1 169 ? -6.385 5.753 4.000 1.00 94.62 169 ASP A CA 1
ATOM 1298 C C . ASP A 1 169 ? -7.504 6.407 3.168 1.00 94.62 169 ASP A C 1
ATOM 1300 O O . ASP A 1 169 ? -8.173 7.333 3.627 1.00 94.62 169 ASP A O 1
ATOM 1304 N N . GLU A 1 170 ? -7.800 5.850 1.990 1.00 96.06 170 GLU A N 1
ATOM 1305 C CA . GLU A 1 170 ? -8.896 6.299 1.129 1.00 96.06 170 GLU A CA 1
ATOM 1306 C C . GLU A 1 170 ? -10.264 6.181 1.820 1.00 96.06 170 GLU A C 1
ATOM 1308 O O . GLU A 1 170 ? -11.052 7.129 1.799 1.00 96.06 170 GLU A O 1
ATOM 1313 N N . LEU A 1 171 ? -10.548 5.035 2.451 1.00 98.12 171 LEU A N 1
ATOM 1314 C CA . LEU A 1 171 ? -11.802 4.805 3.174 1.00 98.12 171 LEU A CA 1
ATOM 1315 C C . LEU A 1 171 ? -11.960 5.773 4.350 1.00 98.12 171 LEU A C 1
ATOM 1317 O O . LEU A 1 171 ? -13.049 6.300 4.556 1.00 98.12 171 LEU A O 1
ATOM 1321 N N . VAL A 1 172 ? -10.879 6.054 5.081 1.00 97.56 172 VAL A N 1
ATOM 1322 C CA . VAL A 1 172 ? -10.893 7.004 6.202 1.00 97.56 172 VAL A CA 1
ATOM 1323 C C . VAL A 1 172 ? -11.146 8.425 5.716 1.00 97.56 172 VAL A C 1
ATOM 1325 O O . VAL A 1 172 ? -12.021 9.100 6.253 1.00 97.56 172 VAL A O 1
ATOM 1328 N N . ARG A 1 173 ? -10.456 8.864 4.657 1.00 97.81 173 ARG A N 1
ATOM 1329 C CA . ARG A 1 173 ? -10.670 10.192 4.066 1.00 97.81 173 ARG A CA 1
ATOM 1330 C C . ARG A 1 173 ? -12.113 10.371 3.594 1.00 97.81 173 ARG A C 1
ATOM 1332 O O . ARG A 1 173 ? -12.706 11.424 3.812 1.00 97.81 173 ARG A O 1
ATOM 1339 N N . ARG A 1 174 ? -12.685 9.348 2.953 1.00 98.25 174 ARG A N 1
ATOM 1340 C CA . ARG A 1 174 ? -14.089 9.364 2.520 1.00 98.25 174 ARG A CA 1
ATOM 1341 C C . ARG A 1 174 ? -15.056 9.363 3.701 1.00 98.25 174 ARG A C 1
ATOM 1343 O O . ARG A 1 174 ? -16.047 10.078 3.649 1.00 98.25 174 ARG A O 1
ATOM 1350 N N . ALA A 1 175 ? -14.766 8.607 4.761 1.00 98.06 175 ALA A N 1
ATOM 1351 C CA . ALA A 1 175 ? -15.596 8.595 5.962 1.00 98.06 175 ALA A CA 1
ATOM 1352 C C . ALA A 1 175 ? -15.629 9.965 6.647 1.00 98.06 175 ALA A C 1
ATOM 1354 O O . ALA A 1 175 ? -16.684 10.407 7.098 1.00 98.06 175 ALA A O 1
ATOM 1355 N N . ASP A 1 176 ? -14.484 10.648 6.703 1.00 96.62 176 ASP A N 1
ATOM 1356 C CA . ASP A 1 176 ? -14.393 11.992 7.269 1.00 96.62 176 ASP A CA 1
ATOM 1357 C C . ASP A 1 176 ? -15.177 13.012 6.425 1.00 96.62 176 ASP A C 1
ATOM 1359 O O . ASP A 1 176 ? -15.898 13.831 6.993 1.00 96.62 176 ASP A O 1
ATOM 1363 N N . ALA A 1 177 ? -15.124 12.915 5.091 1.00 97.88 177 ALA A N 1
ATOM 1364 C CA . ALA A 1 177 ? -15.946 13.739 4.198 1.00 97.88 177 ALA A CA 1
ATOM 1365 C C . ALA A 1 177 ? -17.453 13.478 4.391 1.00 97.88 177 ALA A C 1
ATOM 1367 O O . ALA A 1 177 ? -18.204 14.410 4.669 1.00 97.88 177 ALA A O 1
ATOM 1368 N N . ALA A 1 178 ? -17.878 12.211 4.374 1.00 97.44 178 ALA A N 1
ATOM 1369 C CA . ALA A 1 178 ? -19.273 11.827 4.604 1.00 97.44 178 ALA A CA 1
ATOM 1370 C C . ALA A 1 178 ? -19.786 12.305 5.975 1.00 97.44 178 ALA A C 1
ATOM 1372 O O . ALA A 1 178 ? -20.925 12.751 6.106 1.00 97.44 178 ALA A O 1
ATOM 1373 N N . ARG A 1 179 ? -18.937 12.275 7.013 1.00 95.38 179 ARG A N 1
ATOM 1374 C CA . ARG A 1 179 ? -19.280 12.807 8.339 1.00 95.38 179 ARG A CA 1
ATOM 1375 C C . ARG A 1 179 ? -19.489 14.323 8.317 1.00 95.38 179 ARG A C 1
ATOM 1377 O O . ARG A 1 179 ? -20.413 14.791 8.979 1.00 95.38 179 ARG A O 1
ATOM 1384 N N . LEU A 1 180 ? -18.660 15.079 7.594 1.00 95.94 180 LEU A N 1
ATOM 1385 C CA . LEU A 1 180 ? -18.815 16.535 7.448 1.00 95.94 180 LEU A CA 1
ATOM 1386 C C . LEU A 1 180 ? -20.098 16.904 6.692 1.00 95.94 180 LEU A C 1
ATOM 1388 O O . LEU A 1 180 ? -20.742 17.892 7.030 1.00 95.94 180 LEU A O 1
ATOM 1392 N N . GLU A 1 181 ? -20.499 16.076 5.732 1.00 96.69 181 GLU A N 1
ATOM 1393 C CA . GLU A 1 181 ? -21.740 16.225 4.960 1.00 96.69 181 GLU A CA 1
ATOM 1394 C C . GLU A 1 181 ? -22.989 15.722 5.715 1.00 96.69 181 GLU A C 1
ATOM 1396 O O . GLU A 1 181 ? -24.110 15.834 5.224 1.00 96.69 181 GLU A O 1
ATOM 1401 N N . GLY A 1 182 ? -22.823 15.166 6.922 1.00 95.75 182 GLY A N 1
ATOM 1402 C CA . GLY A 1 182 ? -23.919 14.622 7.730 1.00 95.75 182 GLY A CA 1
ATOM 1403 C C . GLY A 1 182 ? -24.415 13.239 7.286 1.00 95.75 182 GLY A C 1
ATOM 1404 O O . GLY A 1 182 ? -25.361 12.713 7.874 1.00 95.75 182 GLY A O 1
ATOM 1405 N N . ALA A 1 183 ? -23.763 12.604 6.309 1.00 97.38 183 ALA A N 1
ATOM 1406 C CA . ALA A 1 183 ? -24.036 11.241 5.855 1.00 97.38 183 ALA A CA 1
ATOM 1407 C C . ALA A 1 183 ? -23.460 10.197 6.838 1.00 97.38 183 ALA A C 1
ATOM 1409 O O . ALA A 1 183 ? -22.556 9.421 6.526 1.00 97.38 183 ALA A O 1
ATOM 1410 N N . LEU A 1 184 ? -23.983 10.180 8.070 1.00 97.19 184 LEU A N 1
ATOM 1411 C CA . LEU A 1 184 ? -23.422 9.405 9.185 1.00 97.19 184 LEU A CA 1
ATOM 1412 C C . LEU A 1 184 ? -23.423 7.887 8.957 1.00 97.19 184 LEU A C 1
ATOM 1414 O O . LEU A 1 184 ? -22.475 7.213 9.357 1.00 97.19 184 LEU A O 1
ATOM 1418 N N . ALA A 1 185 ? -24.458 7.350 8.304 1.00 97.00 185 ALA A N 1
ATOM 1419 C CA . ALA A 1 185 ? -24.530 5.927 7.973 1.00 97.00 185 ALA A CA 1
ATOM 1420 C C . ALA A 1 185 ? -23.441 5.525 6.961 1.00 97.00 185 ALA A C 1
ATOM 1422 O O . ALA A 1 185 ? -22.756 4.524 7.156 1.00 97.00 185 ALA A O 1
ATOM 1423 N N . GLU A 1 186 ? -23.206 6.349 5.934 1.00 98.00 186 GLU A N 1
ATOM 1424 C CA . GLU A 1 186 ? -22.120 6.116 4.977 1.00 98.00 186 GLU A CA 1
ATOM 1425 C C . GLU A 1 186 ? -20.752 6.215 5.662 1.00 98.00 186 GLU A C 1
ATOM 1427 O O . GLU A 1 186 ? -19.895 5.350 5.472 1.00 98.00 186 GLU A O 1
ATOM 1432 N N . ALA A 1 187 ? -20.554 7.225 6.516 1.00 98.19 187 ALA A N 1
ATOM 1433 C CA . ALA A 1 187 ? -19.330 7.354 7.301 1.00 98.19 187 ALA A CA 1
ATOM 1434 C C . ALA A 1 187 ? -19.073 6.102 8.159 1.00 98.19 187 ALA A C 1
ATOM 1436 O O . ALA A 1 187 ? -17.942 5.613 8.217 1.00 98.19 187 ALA A O 1
ATOM 1437 N N . HIS A 1 188 ? -20.117 5.546 8.784 1.00 98.00 188 HIS A N 1
ATOM 1438 C CA . HIS A 1 188 ? -20.023 4.316 9.570 1.00 98.00 188 HIS A CA 1
ATOM 1439 C C . HIS A 1 188 ? -19.595 3.118 8.709 1.00 98.00 188 HIS A C 1
ATOM 1441 O O . HIS A 1 188 ? -18.683 2.375 9.093 1.00 98.00 188 HIS A O 1
ATOM 1447 N N . ASP A 1 189 ? -20.206 2.938 7.539 1.00 98.12 189 ASP A N 1
ATOM 1448 C CA . ASP A 1 189 ? -19.895 1.828 6.636 1.00 98.12 189 ASP A CA 1
ATOM 1449 C C . ASP A 1 189 ? -18.471 1.925 6.083 1.00 98.12 189 ASP A C 1
ATOM 1451 O O . ASP A 1 189 ? -17.759 0.920 6.007 1.00 98.12 189 ASP A O 1
ATOM 1455 N N . LEU A 1 190 ? -18.004 3.137 5.779 1.00 98.50 190 LEU A N 1
ATOM 1456 C CA . LEU A 1 190 ? -16.635 3.388 5.331 1.00 98.50 190 LEU A CA 1
ATOM 1457 C C . LEU A 1 190 ? -15.603 3.090 6.430 1.00 98.50 190 LEU A C 1
ATOM 1459 O O . LEU A 1 190 ? -14.605 2.414 6.159 1.00 98.50 190 LEU A O 1
ATOM 1463 N N . VAL A 1 191 ? -15.846 3.516 7.678 1.00 98.12 191 VAL A N 1
ATOM 1464 C CA . VAL A 1 191 ? -14.976 3.172 8.823 1.00 98.12 191 VAL A CA 1
ATOM 1465 C C . VAL A 1 191 ? -14.985 1.664 9.082 1.00 98.12 191 VAL A C 1
ATOM 1467 O O . VAL A 1 191 ? -13.930 1.067 9.307 1.00 98.12 191 VAL A O 1
ATOM 1470 N N . SER A 1 192 ? -16.151 1.022 9.005 1.00 97.38 192 SER A N 1
ATOM 1471 C CA . SER A 1 192 ? -16.279 -0.432 9.149 1.00 97.38 192 SER A CA 1
ATOM 1472 C C . SER A 1 192 ? -15.534 -1.181 8.043 1.00 97.38 192 SER A C 1
ATOM 1474 O O . SER A 1 192 ? -14.825 -2.151 8.320 1.00 97.38 192 SER A O 1
ATOM 1476 N N . GLY A 1 193 ? -15.607 -0.687 6.805 1.00 97.88 193 GLY A N 1
ATOM 1477 C CA . GLY A 1 193 ? -14.812 -1.171 5.683 1.00 97.88 193 GLY A CA 1
ATOM 1478 C C . GLY A 1 193 ? -13.312 -1.051 5.949 1.00 97.88 193 GLY A C 1
ATOM 1479 O O . GLY A 1 193 ? -12.580 -2.019 5.746 1.00 97.88 193 GLY A O 1
ATOM 1480 N N . ALA A 1 194 ? -12.849 0.085 6.478 1.00 97.88 194 ALA A N 1
ATOM 1481 C CA . ALA A 1 194 ? -11.443 0.283 6.828 1.00 97.88 194 ALA A CA 1
ATOM 1482 C C . ALA A 1 194 ? -10.980 -0.693 7.923 1.00 97.88 194 ALA A C 1
ATOM 1484 O O . ALA A 1 194 ? -9.910 -1.288 7.801 1.00 97.88 194 ALA A O 1
ATOM 1485 N N . LEU A 1 195 ? -11.799 -0.914 8.959 1.00 96.50 195 LEU A N 1
ATOM 1486 C CA . LEU A 1 195 ? -11.528 -1.888 10.023 1.00 96.50 195 LEU A CA 1
ATOM 1487 C C . LEU A 1 195 ? -11.500 -3.338 9.509 1.00 96.50 195 LEU A C 1
ATOM 1489 O O . LEU A 1 195 ? -10.704 -4.133 10.002 1.00 96.50 195 LEU A O 1
ATOM 1493 N N . SER A 1 196 ? -12.294 -3.676 8.488 1.00 96.06 196 SER A N 1
ATOM 1494 C CA . SER A 1 196 ? -12.320 -5.024 7.890 1.00 96.06 196 SER A CA 1
ATOM 1495 C C . SER A 1 196 ? -11.032 -5.410 7.146 1.00 96.06 196 SER A C 1
ATOM 1497 O O . SER A 1 196 ? -10.777 -6.593 6.923 1.00 96.06 196 SER A O 1
ATOM 1499 N N . LEU A 1 197 ? -10.197 -4.429 6.776 1.00 95.81 197 LEU A N 1
ATOM 1500 C CA . LEU A 1 197 ? -8.901 -4.678 6.134 1.00 95.81 197 LEU A CA 1
ATOM 1501 C C . LEU A 1 197 ? -7.861 -5.241 7.111 1.00 95.81 197 LEU A C 1
ATOM 1503 O O . LEU A 1 197 ? -6.869 -5.838 6.683 1.00 95.81 197 LEU A O 1
ATOM 1507 N N . TRP A 1 198 ? -8.073 -5.048 8.412 1.00 95.00 198 TRP A N 1
ATOM 1508 C CA . TRP A 1 198 ? -7.158 -5.501 9.448 1.00 95.00 198 TRP A CA 1
ATOM 1509 C C . TRP A 1 198 ? -7.302 -7.002 9.676 1.00 95.00 198 TRP A C 1
ATOM 1511 O O . TRP A 1 198 ? -8.405 -7.531 9.780 1.00 95.00 198 TRP A O 1
ATOM 1521 N N . GLY A 1 199 ? -6.168 -7.693 9.781 1.00 84.44 199 GLY A N 1
ATOM 1522 C CA . GLY A 1 199 ? -6.155 -9.102 10.165 1.00 84.44 199 GLY A CA 1
ATOM 1523 C C . GLY A 1 199 ? -6.271 -9.315 11.678 1.00 84.44 199 GLY A C 1
ATOM 1524 O O . GLY A 1 199 ? -6.236 -8.375 12.479 1.00 84.44 199 GLY A O 1
ATOM 1525 N N . ASP A 1 200 ? -6.310 -10.590 12.069 1.00 81.38 200 ASP A N 1
ATOM 1526 C CA . ASP A 1 200 ? -6.331 -11.005 13.481 1.00 81.38 200 ASP A CA 1
ATOM 1527 C C . ASP A 1 200 ? -4.986 -10.794 14.196 1.00 81.38 200 ASP A C 1
ATOM 1529 O O . ASP A 1 200 ? -4.922 -10.737 15.421 1.00 81.38 200 ASP A O 1
ATOM 1533 N N . ALA A 1 201 ? -3.893 -10.679 13.437 1.00 88.62 201 ALA A N 1
ATOM 1534 C CA . ALA A 1 201 ? -2.550 -10.462 13.967 1.00 88.62 201 ALA A CA 1
ATOM 1535 C C . ALA A 1 201 ? -2.108 -8.995 13.839 1.00 88.62 201 ALA A C 1
ATOM 1537 O O . ALA A 1 201 ? -2.671 -8.221 13.065 1.00 88.62 201 ALA A O 1
ATOM 1538 N N . GLU A 1 202 ? -1.060 -8.630 14.582 1.00 91.62 202 GLU A N 1
ATOM 1539 C CA . GLU A 1 202 ? -0.471 -7.287 14.550 1.00 91.62 202 GLU A CA 1
ATOM 1540 C C . GLU A 1 202 ? -0.099 -6.872 13.105 1.00 91.62 202 GLU A C 1
ATOM 1542 O O . GLU A 1 202 ? 0.388 -7.711 12.330 1.00 91.62 202 GLU A O 1
ATOM 1547 N N . PRO A 1 203 ? -0.296 -5.594 12.714 1.00 95.38 203 PRO A N 1
ATOM 1548 C CA . PRO A 1 203 ? 0.237 -5.081 11.453 1.00 95.38 203 PRO A CA 1
ATOM 1549 C C . PRO A 1 203 ? 1.730 -5.390 11.339 1.00 95.38 203 PRO A C 1
ATOM 1551 O O . PRO A 1 203 ? 2.436 -5.392 12.336 1.00 95.38 203 PRO A O 1
ATOM 1554 N N . LEU A 1 204 ? 2.233 -5.671 10.139 1.00 95.25 204 LEU A N 1
ATOM 1555 C CA . LEU A 1 204 ? 3.637 -6.019 9.882 1.00 95.25 204 LEU A CA 1
ATOM 1556 C C . LEU A 1 204 ? 4.221 -7.092 10.835 1.00 95.25 204 LEU A C 1
ATOM 1558 O O . LEU A 1 204 ? 5.420 -7.071 11.142 1.00 95.25 204 LEU A O 1
ATOM 1562 N N . ALA A 1 205 ? 3.402 -8.039 11.310 1.00 92.25 205 ALA A N 1
ATOM 1563 C CA . ALA A 1 205 ? 3.864 -9.112 12.188 1.00 92.25 205 ALA A CA 1
ATOM 1564 C C . ALA A 1 205 ? 5.028 -9.901 11.558 1.00 92.25 205 ALA A C 1
ATOM 1566 O O . ALA A 1 205 ? 5.004 -10.266 10.379 1.00 92.25 205 ALA A O 1
ATOM 1567 N N . GLY A 1 206 ? 6.070 -10.167 12.352 1.00 89.31 206 GLY A N 1
ATOM 1568 C CA . GLY A 1 206 ? 7.264 -10.896 11.906 1.00 89.31 206 GLY A CA 1
ATOM 1569 C C . GLY A 1 206 ? 8.225 -10.100 11.010 1.00 89.31 206 GLY A C 1
ATOM 1570 O O . GLY A 1 206 ? 9.195 -10.677 10.507 1.00 89.31 206 GLY A O 1
ATOM 1571 N N . VAL A 1 207 ? 7.989 -8.796 10.815 1.00 95.94 207 VAL A N 1
ATOM 1572 C CA . VAL A 1 207 ? 8.895 -7.896 10.088 1.00 95.94 207 VAL A CA 1
ATOM 1573 C C . VAL A 1 207 ? 9.883 -7.231 11.063 1.00 95.94 207 VAL A C 1
ATOM 1575 O O . VAL A 1 207 ? 9.453 -6.562 12.015 1.00 95.94 207 VAL A O 1
ATOM 1578 N N . PRO A 1 208 ? 11.205 -7.412 10.867 1.00 94.56 208 PRO A N 1
ATOM 1579 C CA . PRO A 1 208 ? 12.219 -6.848 11.751 1.00 94.56 208 PRO A CA 1
ATOM 1580 C C . PRO A 1 208 ? 12.579 -5.397 11.408 1.00 94.56 208 PRO A C 1
ATOM 1582 O O . PRO A 1 208 ? 12.148 -4.858 10.392 1.00 94.56 208 PRO A O 1
ATOM 1585 N N . GLY A 1 209 ? 13.424 -4.807 12.254 1.00 94.62 209 GLY A N 1
ATOM 1586 C CA . GLY A 1 209 ? 14.038 -3.501 12.029 1.00 94.62 209 GLY A CA 1
ATOM 1587 C C . GLY A 1 209 ? 13.330 -2.346 12.754 1.00 94.62 209 GLY A C 1
ATOM 1588 O O . GLY A 1 209 ? 12.127 -2.433 13.040 1.00 94.62 209 GLY A O 1
ATOM 1589 N N . PRO A 1 210 ? 14.058 -1.254 13.062 1.00 95.12 210 PRO A N 1
ATOM 1590 C CA . PRO A 1 210 ? 13.494 -0.062 13.696 1.00 95.12 210 PRO A CA 1
ATOM 1591 C C . PRO A 1 210 ? 12.293 0.534 12.961 1.00 95.12 210 PRO A C 1
ATOM 1593 O O . PRO A 1 210 ? 11.284 0.843 13.597 1.00 95.12 210 PRO A O 1
ATOM 1596 N N . ALA A 1 211 ? 12.349 0.637 11.630 1.00 93.94 211 ALA A N 1
ATOM 1597 C CA . ALA A 1 211 ? 11.274 1.251 10.851 1.00 93.94 211 ALA A CA 1
ATOM 1598 C C . ALA A 1 211 ? 9.956 0.471 10.968 1.00 93.94 211 ALA A C 1
ATOM 1600 O O . ALA A 1 211 ? 8.897 1.070 11.156 1.00 93.94 211 ALA A O 1
ATOM 1601 N N . ALA A 1 212 ? 10.017 -0.864 10.925 1.00 95.50 212 ALA A N 1
ATOM 1602 C CA . ALA A 1 212 ? 8.837 -1.711 11.069 1.00 95.50 212 ALA A CA 1
ATOM 1603 C C . ALA A 1 212 ? 8.223 -1.612 12.474 1.00 95.50 212 ALA A C 1
ATOM 1605 O O . ALA A 1 212 ? 7.001 -1.585 12.595 1.00 95.50 212 ALA A O 1
ATOM 1606 N N . ARG A 1 213 ? 9.041 -1.512 13.535 1.00 95.50 213 ARG A N 1
ATOM 1607 C CA . ARG A 1 213 ? 8.543 -1.305 14.910 1.00 95.50 213 ARG A CA 1
ATOM 1608 C C . ARG A 1 213 ? 7.821 0.032 15.056 1.00 95.50 213 ARG A C 1
ATOM 1610 O O . ARG A 1 213 ? 6.701 0.061 15.555 1.00 95.50 213 ARG A O 1
ATOM 1617 N N . THR A 1 214 ? 8.418 1.118 14.568 1.00 95.56 214 THR A N 1
ATOM 1618 C CA . THR A 1 214 ? 7.787 2.446 14.601 1.00 95.56 214 THR A CA 1
ATOM 1619 C C . THR A 1 214 ? 6.484 2.465 13.802 1.00 95.56 214 THR A C 1
ATOM 1621 O O . THR A 1 214 ? 5.472 2.990 14.271 1.00 95.56 214 THR A O 1
ATOM 1624 N N . ALA A 1 215 ? 6.479 1.849 12.616 1.00 95.62 215 ALA A N 1
ATOM 1625 C CA . ALA A 1 215 ? 5.286 1.738 11.787 1.00 95.62 215 ALA A CA 1
ATOM 1626 C C . ALA A 1 215 ? 4.176 0.935 12.477 1.00 95.62 215 ALA A C 1
ATOM 1628 O O . ALA A 1 215 ? 3.031 1.376 12.469 1.00 95.62 215 ALA A O 1
ATOM 1629 N N . ARG A 1 216 ? 4.507 -0.182 13.137 1.00 95.94 216 ARG A N 1
ATOM 1630 C CA . ARG A 1 216 ? 3.549 -0.973 13.924 1.00 95.94 216 ARG A CA 1
ATOM 1631 C C . ARG A 1 216 ? 2.860 -0.151 14.997 1.00 95.94 216 ARG A C 1
ATOM 1633 O O . ARG A 1 216 ? 1.634 -0.124 15.032 1.00 95.94 216 ARG A O 1
ATOM 1640 N N . THR A 1 217 ? 3.619 0.604 15.789 1.00 95.44 217 THR A N 1
ATOM 1641 C CA . THR A 1 217 ? 3.049 1.499 16.806 1.00 95.44 217 THR A CA 1
ATOM 1642 C C . THR A 1 217 ? 2.096 2.527 16.192 1.00 95.44 217 THR A C 1
ATOM 1644 O O . THR A 1 217 ? 1.006 2.748 16.718 1.00 95.44 217 THR A O 1
ATOM 1647 N N . ARG A 1 218 ? 2.466 3.143 15.060 1.00 95.38 218 ARG A N 1
ATOM 1648 C CA . ARG A 1 218 ? 1.601 4.108 14.358 1.00 95.38 218 ARG A CA 1
ATOM 1649 C C . ARG A 1 218 ? 0.324 3.453 13.823 1.00 95.38 218 ARG A C 1
ATOM 1651 O O . ARG A 1 218 ? -0.751 4.026 13.971 1.00 95.38 218 ARG A O 1
ATOM 1658 N N . LEU A 1 219 ? 0.436 2.271 13.222 1.00 96.19 219 LEU A N 1
ATOM 1659 C CA . LEU A 1 219 ? -0.695 1.531 12.666 1.00 96.19 219 LEU A CA 1
ATOM 1660 C C . LEU A 1 219 ? -1.652 1.069 13.772 1.00 96.19 219 LEU A C 1
ATOM 1662 O O . LEU A 1 219 ? -2.852 1.287 13.663 1.00 96.19 219 LEU A O 1
ATOM 1666 N N . LEU A 1 220 ? -1.148 0.534 14.884 1.00 94.81 220 LEU A N 1
ATOM 1667 C CA . LEU A 1 220 ? -1.992 0.177 16.027 1.00 94.81 220 LEU A CA 1
ATOM 1668 C C . LEU A 1 220 ? -2.761 1.387 16.572 1.00 94.81 220 LEU A C 1
ATOM 1670 O O . LEU A 1 220 ? -3.959 1.283 16.819 1.00 94.81 220 LEU A O 1
ATOM 1674 N N . ARG A 1 221 ? -2.117 2.558 16.682 1.00 94.50 221 ARG A N 1
ATOM 1675 C CA . ARG A 1 221 ? -2.807 3.805 17.063 1.00 94.50 221 ARG A CA 1
ATOM 1676 C C . ARG A 1 221 ? -3.912 4.184 16.074 1.00 94.50 221 ARG A C 1
ATOM 1678 O O . ARG A 1 221 ? -4.986 4.579 16.515 1.00 94.50 221 ARG A O 1
ATOM 1685 N N . LEU A 1 222 ? -3.671 4.036 14.769 1.00 95.75 222 LEU A N 1
ATOM 1686 C CA . LEU A 1 222 ? -4.692 4.260 13.741 1.00 95.75 222 LEU A CA 1
ATOM 1687 C C . LEU A 1 222 ? -5.879 3.305 13.921 1.00 95.75 222 LEU A C 1
ATOM 1689 O O . LEU A 1 222 ? -7.013 3.767 13.950 1.00 95.75 222 LEU A O 1
ATOM 1693 N N . ARG A 1 223 ? -5.635 2.001 14.110 1.00 96.06 223 ARG A N 1
ATOM 1694 C CA . ARG A 1 223 ? -6.702 1.012 14.347 1.00 96.06 223 ARG A CA 1
ATOM 1695 C C . ARG A 1 223 ? -7.574 1.396 15.542 1.00 96.06 223 ARG A C 1
ATOM 1697 O O . ARG A 1 223 ? -8.795 1.363 15.440 1.00 96.06 223 ARG A O 1
ATOM 1704 N N . LEU A 1 224 ? -6.956 1.796 16.655 1.00 95.25 224 LEU A N 1
ATOM 1705 C CA . LEU A 1 224 ? -7.687 2.241 17.843 1.00 95.25 224 LEU A CA 1
ATOM 1706 C C . LEU A 1 224 ? -8.520 3.497 17.563 1.00 95.25 224 LEU A C 1
ATOM 1708 O O . LEU A 1 224 ? -9.682 3.540 17.944 1.00 95.25 224 LEU A O 1
ATOM 1712 N N . ALA A 1 225 ? -7.971 4.476 16.837 1.00 96.06 225 ALA A N 1
ATOM 1713 C CA . ALA A 1 225 ? -8.715 5.672 16.446 1.00 96.06 225 ALA A CA 1
ATOM 1714 C C . ALA A 1 225 ? -9.923 5.356 15.542 1.00 96.06 225 ALA A C 1
ATOM 1716 O O . ALA A 1 225 ? -10.955 6.014 15.652 1.00 96.06 225 ALA A O 1
ATOM 1717 N N . LEU A 1 226 ? -9.825 4.340 14.677 1.00 97.06 226 LEU A N 1
ATOM 1718 C CA . LEU A 1 226 ? -10.954 3.878 13.862 1.00 97.06 226 LEU A CA 1
ATOM 1719 C C . LEU A 1 226 ? -12.046 3.219 14.705 1.00 97.06 226 LEU A C 1
ATOM 1721 O O . LEU A 1 226 ? -13.221 3.495 14.478 1.00 97.06 226 LEU A O 1
ATOM 1725 N N . HIS A 1 227 ? -11.674 2.417 15.705 1.00 96.75 227 HIS A N 1
ATOM 1726 C CA . HIS A 1 227 ? -12.634 1.891 16.676 1.00 96.75 227 HIS A CA 1
ATOM 1727 C C . HIS A 1 227 ? -13.334 3.021 17.449 1.00 96.75 227 HIS A C 1
ATOM 1729 O O . HIS A 1 227 ? -14.556 2.999 17.574 1.00 96.75 227 HIS A O 1
ATOM 1735 N N . THR A 1 228 ? -12.597 4.054 17.884 1.00 96.19 228 THR A N 1
ATOM 1736 C CA . THR A 1 228 ? -13.192 5.249 18.512 1.00 96.19 228 THR A CA 1
ATOM 1737 C C . THR A 1 228 ? -14.188 5.927 17.565 1.00 96.19 228 THR A C 1
ATOM 1739 O O . THR A 1 228 ? -15.326 6.173 17.953 1.00 96.19 228 THR A O 1
ATOM 1742 N N . LYS A 1 229 ? -13.796 6.185 16.306 1.00 96.69 229 LYS A N 1
ATOM 1743 C CA . LYS A 1 229 ? -14.667 6.815 15.296 1.00 96.69 229 LYS A CA 1
ATOM 1744 C C . LYS A 1 229 ? -15.936 6.004 15.033 1.00 96.69 229 LYS A C 1
ATOM 1746 O O . LYS A 1 229 ? -17.007 6.597 14.949 1.00 96.69 229 LYS A O 1
ATOM 1751 N N . ARG A 1 230 ? -15.834 4.675 14.910 1.00 97.50 230 ARG A N 1
ATOM 1752 C CA . ARG A 1 230 ? -17.006 3.810 14.714 1.00 97.50 230 ARG A CA 1
ATOM 1753 C C . ARG A 1 230 ? -17.958 3.896 15.901 1.00 97.50 230 ARG A C 1
ATOM 1755 O O . ARG A 1 230 ? -19.134 4.158 15.697 1.00 97.50 230 ARG A O 1
ATOM 1762 N N . ALA A 1 231 ? -17.434 3.775 17.119 1.00 96.62 231 ALA A N 1
ATOM 1763 C CA . ALA A 1 231 ? -18.244 3.869 18.326 1.00 96.62 231 ALA A CA 1
ATOM 1764 C C . ALA A 1 231 ? -18.924 5.242 18.478 1.00 96.62 231 ALA A C 1
ATOM 1766 O O . ALA A 1 231 ? -20.083 5.313 18.873 1.00 96.62 231 ALA A O 1
ATOM 1767 N N . GLU A 1 232 ? -18.243 6.340 18.138 1.00 96.12 232 GLU A N 1
ATOM 1768 C CA . GLU A 1 232 ? -18.872 7.667 18.094 1.00 96.12 232 GLU A CA 1
ATOM 1769 C C . GLU A 1 232 ? -20.040 7.719 17.104 1.00 96.12 232 GLU A C 1
ATOM 1771 O O . GLU A 1 232 ? -21.087 8.274 17.430 1.00 96.12 232 GLU A O 1
ATOM 1776 N N . LEU A 1 233 ? -19.874 7.146 15.909 1.00 97.25 233 LEU A N 1
ATOM 1777 C CA . LEU A 1 233 ? -20.931 7.096 14.899 1.00 97.25 233 LEU A CA 1
ATOM 1778 C C . LEU A 1 233 ? -22.105 6.226 15.361 1.00 97.25 233 LEU A C 1
ATOM 1780 O O . LEU A 1 233 ? -23.245 6.664 15.239 1.00 97.25 233 LEU A O 1
ATOM 1784 N N . ASP A 1 234 ? -21.839 5.063 15.959 1.00 96.56 234 ASP A N 1
ATOM 1785 C CA . ASP A 1 234 ? -22.871 4.197 16.538 1.00 96.56 234 ASP A CA 1
ATOM 1786 C C . ASP A 1 234 ? -23.691 4.940 17.606 1.00 96.56 234 ASP A C 1
ATOM 1788 O O . ASP A 1 234 ? -24.920 4.891 17.593 1.00 96.56 234 ASP A O 1
ATOM 1792 N N . LEU A 1 235 ? -23.039 5.706 18.491 1.00 95.75 235 LEU A N 1
ATOM 1793 C CA . LEU A 1 235 ? -23.739 6.518 19.494 1.00 95.75 235 LEU A CA 1
ATOM 1794 C C . LEU A 1 235 ? -24.649 7.584 18.865 1.00 95.75 235 LEU A C 1
ATOM 1796 O O . LEU A 1 235 ? -25.743 7.826 19.373 1.00 95.75 235 LEU A O 1
ATOM 1800 N N . VAL A 1 236 ? -24.213 8.243 17.788 1.00 95.75 236 VAL A N 1
ATOM 1801 C CA . VAL A 1 236 ? -25.032 9.269 17.118 1.00 95.75 236 VAL A CA 1
ATOM 1802 C C . VAL A 1 236 ? -26.182 8.636 16.329 1.00 95.75 236 VAL A C 1
ATOM 1804 O O . VAL A 1 236 ? -27.275 9.195 16.297 1.00 95.75 236 VAL A O 1
ATOM 1807 N N . LEU A 1 237 ? -25.963 7.457 15.741 1.00 95.75 237 LEU A N 1
ATOM 1808 C CA . LEU A 1 237 ? -26.980 6.690 15.014 1.00 95.75 237 LEU A CA 1
ATOM 1809 C C . LEU A 1 237 ? -27.989 5.984 15.938 1.00 95.75 237 LEU A C 1
ATOM 1811 O O . LEU A 1 237 ? -28.999 5.481 15.457 1.00 95.75 237 LEU A O 1
ATOM 1815 N N . GLY A 1 238 ? -27.748 5.968 17.253 1.00 95.44 238 GLY A N 1
ATOM 1816 C CA . GLY A 1 238 ? -28.608 5.295 18.231 1.00 95.44 238 GLY A CA 1
ATOM 1817 C C . GLY A 1 238 ? -28.334 3.796 18.381 1.00 95.44 238 GLY A C 1
ATOM 1818 O O . GLY A 1 238 ? -29.076 3.097 19.065 1.00 95.44 238 GLY A O 1
ATOM 1819 N N . GLU A 1 239 ? -27.249 3.297 17.792 1.00 95.69 239 GLU A N 1
ATOM 1820 C CA . GLU A 1 239 ? -26.815 1.896 17.812 1.00 95.69 239 GLU A CA 1
ATOM 1821 C C . GLU A 1 239 ? -26.028 1.578 19.101 1.00 95.69 239 GLU A C 1
ATOM 1823 O O . GLU A 1 239 ? -24.903 1.067 19.083 1.00 95.69 239 GLU A O 1
ATOM 1828 N N . TYR A 1 240 ? -26.608 1.913 20.257 1.00 95.50 240 TYR A N 1
ATOM 1829 C CA . TYR A 1 240 ? -25.922 1.854 21.552 1.00 95.50 240 TYR A CA 1
ATOM 1830 C C . TYR A 1 240 ? -25.452 0.443 21.918 1.00 95.50 240 TYR A C 1
ATOM 1832 O O . TYR A 1 240 ? -24.358 0.293 22.464 1.00 95.50 240 TYR A O 1
ATOM 1840 N N . ASP A 1 241 ? -26.250 -0.583 21.609 1.00 94.06 241 ASP A N 1
ATOM 1841 C CA . ASP A 1 241 ? -25.941 -1.987 21.913 1.00 94.06 241 ASP A CA 1
ATOM 1842 C C . ASP A 1 241 ? -24.653 -2.441 21.219 1.00 94.06 241 ASP A C 1
ATOM 1844 O O . ASP A 1 241 ? -23.796 -3.083 21.834 1.00 94.06 241 ASP A O 1
ATOM 1848 N N . ARG A 1 242 ? -24.482 -2.053 19.946 1.00 93.12 242 ARG A N 1
ATOM 1849 C CA . ARG A 1 242 ? -23.276 -2.345 19.163 1.00 93.12 242 ARG A CA 1
ATOM 1850 C C . ARG A 1 242 ? -22.058 -1.651 19.765 1.00 93.12 242 ARG A C 1
ATOM 1852 O O . ARG A 1 242 ? -21.042 -2.311 19.992 1.00 93.12 242 ARG A O 1
ATOM 1859 N N . ALA A 1 243 ? -22.188 -0.358 20.075 1.00 94.62 243 ALA A N 1
ATOM 1860 C CA . ALA A 1 243 ? -21.115 0.427 20.675 1.00 94.62 243 ALA A CA 1
ATOM 1861 C C . ALA A 1 243 ? -20.656 -0.168 22.016 1.00 94.62 243 ALA A C 1
ATOM 1863 O O . ALA A 1 243 ? -19.458 -0.356 22.225 1.00 94.62 243 ALA A O 1
ATOM 1864 N N . ALA A 1 244 ? -21.588 -0.516 22.911 1.00 93.50 244 ALA A N 1
ATOM 1865 C CA . ALA A 1 244 ? -21.252 -1.099 24.209 1.00 93.50 244 ALA A CA 1
ATOM 1866 C C . ALA A 1 244 ? -20.558 -2.460 24.065 1.00 93.50 244 ALA A C 1
ATOM 1868 O O . ALA A 1 244 ? -19.482 -2.657 24.625 1.00 93.50 244 ALA A O 1
ATOM 1869 N N . ALA A 1 245 ? -21.122 -3.380 23.272 1.00 92.62 245 ALA A N 1
ATOM 1870 C CA . ALA A 1 245 ? -20.562 -4.722 23.102 1.00 92.62 245 ALA A CA 1
ATOM 1871 C C . ALA A 1 245 ? -19.118 -4.691 22.569 1.00 92.62 245 ALA A C 1
ATOM 1873 O O . ALA A 1 245 ? -18.244 -5.415 23.057 1.00 92.62 245 ALA A O 1
ATOM 1874 N N . GLU A 1 246 ? -18.852 -3.829 21.587 1.00 92.69 246 GLU A N 1
ATOM 1875 C CA . GLU A 1 246 ? -17.516 -3.648 21.032 1.00 92.69 246 GLU A CA 1
ATOM 1876 C C . GLU A 1 246 ? -16.547 -3.014 22.040 1.00 92.69 246 GLU A C 1
ATOM 1878 O O . GLU A 1 246 ? -15.449 -3.540 22.271 1.00 92.69 246 GLU A O 1
ATOM 1883 N N . LEU A 1 247 ? -16.943 -1.897 22.659 1.00 94.62 247 LEU A N 1
ATOM 1884 C CA . LEU A 1 247 ? -16.085 -1.147 23.574 1.00 94.62 247 LEU A CA 1
ATOM 1885 C C . LEU A 1 247 ? -15.744 -1.946 24.833 1.00 94.62 247 LEU A C 1
ATOM 1887 O O . LEU A 1 247 ? -14.600 -1.885 25.278 1.00 94.62 247 LEU A O 1
ATOM 1891 N N . SER A 1 248 ? -16.660 -2.758 25.369 1.00 91.00 248 SER A N 1
ATOM 1892 C CA . SER A 1 248 ? -16.367 -3.669 26.486 1.00 91.00 248 SER A CA 1
ATOM 1893 C C . SER A 1 248 ? -15.284 -4.697 26.130 1.00 91.00 248 SER A C 1
ATOM 1895 O O . SER A 1 248 ? -14.466 -5.076 26.972 1.00 91.00 248 SER A O 1
ATOM 1897 N N . GLY A 1 249 ? -15.233 -5.156 24.874 1.00 91.50 249 GLY A N 1
ATOM 1898 C CA . GLY A 1 249 ? -14.146 -6.003 24.376 1.00 91.50 249 GLY A CA 1
ATOM 1899 C C . GLY A 1 249 ? -12.812 -5.259 24.305 1.00 91.50 249 GLY A C 1
ATOM 1900 O O . GLY A 1 249 ? -11.795 -5.756 24.796 1.00 91.50 249 GLY A O 1
ATOM 1901 N N . LEU A 1 250 ? -12.824 -4.051 23.738 1.00 92.44 250 LEU A N 1
ATOM 1902 C CA . LEU A 1 250 ? -11.630 -3.217 23.577 1.00 92.44 250 LEU A CA 1
ATOM 1903 C C . LEU A 1 250 ? -11.072 -2.704 24.907 1.00 92.44 250 LEU A C 1
ATOM 1905 O O . LEU A 1 250 ? -9.856 -2.631 25.053 1.00 92.44 250 LEU A O 1
ATOM 1909 N N . LEU A 1 251 ? -11.921 -2.405 25.890 1.00 92.88 251 LEU A N 1
ATOM 1910 C CA . LEU A 1 251 ? -11.504 -1.971 27.225 1.00 92.88 251 LEU A CA 1
ATOM 1911 C C . LEU A 1 251 ? -10.744 -3.056 27.977 1.00 92.88 251 LEU A C 1
ATOM 1913 O O . LEU A 1 251 ? -9.738 -2.754 28.609 1.00 92.88 251 LEU A O 1
ATOM 1917 N N . ARG A 1 252 ? -11.142 -4.327 27.845 1.00 90.88 252 ARG A N 1
ATOM 1918 C CA . ARG A 1 252 ? -10.373 -5.444 28.420 1.00 90.88 252 ARG A CA 1
ATOM 1919 C C . ARG A 1 252 ? -8.974 -5.554 27.811 1.00 90.88 252 ARG A C 1
ATOM 1921 O O . ARG A 1 252 ? -8.025 -5.881 28.517 1.00 90.88 252 ARG A O 1
ATOM 1928 N N . ALA A 1 253 ? -8.836 -5.276 26.513 1.00 90.06 253 ALA A N 1
ATOM 1929 C CA . ALA A 1 253 ? -7.541 -5.273 25.829 1.00 90.06 253 ALA A CA 1
ATOM 1930 C C . ALA A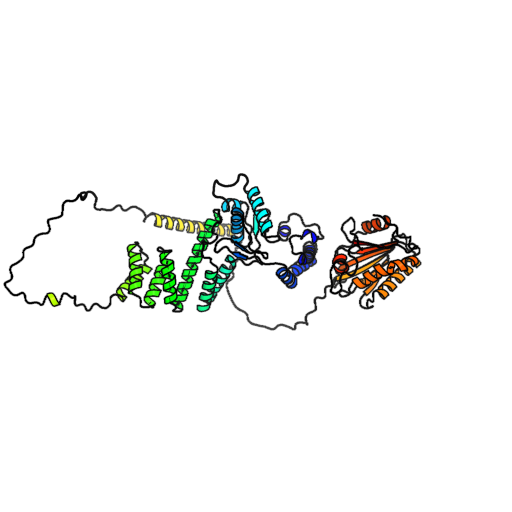 1 253 ? -6.720 -3.995 26.099 1.00 90.06 253 ALA A C 1
ATOM 1932 O O . ALA A 1 253 ? -5.489 -4.039 26.116 1.00 90.06 253 ALA A O 1
ATOM 1933 N N . HIS A 1 254 ? -7.390 -2.863 26.330 1.00 89.94 254 HIS A N 1
ATOM 1934 C CA . HIS A 1 254 ? -6.778 -1.548 26.524 1.00 89.94 254 HIS A CA 1
ATOM 1935 C C . HIS A 1 254 ? -7.382 -0.786 27.726 1.00 89.94 254 HIS A C 1
ATOM 1937 O O . HIS A 1 254 ? -7.992 0.268 27.533 1.00 89.94 254 HIS A O 1
ATOM 1943 N N . PRO A 1 255 ? -7.174 -1.244 28.980 1.00 89.06 255 PRO A N 1
ATOM 1944 C CA . PRO A 1 255 ? -7.878 -0.695 30.152 1.00 89.06 255 PRO A CA 1
ATOM 1945 C C . PRO A 1 255 ? -7.590 0.782 30.451 1.00 89.06 255 PRO A C 1
ATOM 1947 O O . PRO A 1 255 ? -8.411 1.471 31.054 1.00 89.06 255 PRO A O 1
ATOM 1950 N N . HIS A 1 256 ? -6.428 1.270 30.009 1.00 88.25 256 HIS A N 1
ATOM 1951 C CA . HIS A 1 256 ? -5.934 2.636 30.211 1.00 88.25 256 HIS A CA 1
ATOM 1952 C C . HIS A 1 256 ? -6.493 3.653 29.198 1.00 88.25 256 HIS A C 1
ATOM 1954 O O . HIS A 1 256 ? -6.136 4.829 29.239 1.00 88.25 256 HIS A O 1
ATOM 1960 N N . ARG A 1 257 ? -7.329 3.222 28.244 1.00 90.81 257 ARG A N 1
ATOM 1961 C CA . ARG A 1 257 ? -7.921 4.096 27.223 1.00 90.81 257 ARG A CA 1
ATOM 1962 C C . ARG A 1 257 ? -9.192 4.760 27.744 1.00 90.81 257 ARG A C 1
ATOM 1964 O O . ARG A 1 257 ? -10.282 4.192 27.707 1.00 90.81 257 ARG A O 1
ATOM 1971 N N . GLU A 1 258 ? -9.037 5.992 28.216 1.00 91.88 258 GLU A N 1
ATOM 1972 C CA . GLU A 1 258 ? -10.133 6.794 28.772 1.00 91.88 258 GLU A CA 1
ATOM 1973 C C . GLU A 1 258 ? -11.215 7.145 27.743 1.00 91.88 258 GLU A C 1
ATOM 1975 O O . GLU A 1 258 ? -12.386 7.262 28.095 1.00 91.88 258 GLU A O 1
ATOM 1980 N N . ASP A 1 259 ? -10.849 7.271 26.466 1.00 92.50 259 ASP A N 1
ATOM 1981 C CA . ASP A 1 259 ? -11.781 7.551 25.373 1.00 92.50 259 ASP A CA 1
ATOM 1982 C C . ASP A 1 259 ? -12.769 6.399 25.157 1.00 92.50 259 ASP A C 1
ATOM 1984 O O . ASP A 1 259 ? -13.978 6.631 25.128 1.00 92.50 259 ASP A O 1
ATOM 1988 N N . PHE A 1 260 ? -12.277 5.157 25.095 1.00 94.62 260 PHE A N 1
ATOM 1989 C CA . PHE A 1 260 ? -13.137 3.973 25.031 1.00 94.62 260 PHE A CA 1
ATOM 1990 C C . PHE A 1 260 ? -14.014 3.852 26.266 1.00 94.62 260 PHE A C 1
ATOM 1992 O O . PHE A 1 260 ? -15.196 3.530 26.149 1.00 94.62 260 PHE A O 1
ATOM 1999 N N . ARG A 1 261 ? -13.455 4.153 27.444 1.00 94.62 261 ARG A N 1
ATOM 2000 C CA . ARG A 1 261 ? -14.200 4.072 28.697 1.00 94.62 261 ARG A CA 1
ATOM 2001 C C . ARG A 1 261 ? -15.354 5.060 28.697 1.00 94.62 261 ARG A C 1
ATOM 2003 O O . ARG A 1 261 ? -16.487 4.671 28.944 1.00 94.62 261 ARG A O 1
ATOM 2010 N N . ARG A 1 262 ? -15.088 6.309 28.313 1.00 94.94 262 ARG A N 1
ATOM 2011 C CA . ARG A 1 262 ? -16.103 7.361 28.206 1.00 94.94 262 ARG A CA 1
ATOM 2012 C C . ARG A 1 262 ? -17.222 6.967 27.245 1.00 94.94 262 ARG A C 1
ATOM 2014 O O . ARG A 1 262 ? -18.389 7.104 27.595 1.00 94.94 262 ARG A O 1
ATOM 2021 N N . LEU A 1 263 ? -16.883 6.480 26.051 1.00 95.81 263 LEU A N 1
ATOM 2022 C CA . LEU A 1 263 ? -17.881 6.066 25.061 1.00 95.81 263 LEU A CA 1
ATOM 2023 C C . LEU A 1 263 ? -18.701 4.859 25.545 1.00 95.81 263 LEU A C 1
ATOM 2025 O O . LEU A 1 263 ? -19.906 4.824 25.314 1.00 95.81 263 LEU A O 1
ATOM 2029 N N . CYS A 1 264 ? -18.079 3.921 26.266 1.00 95.25 264 CYS A N 1
ATOM 2030 C CA . CYS A 1 264 ? -18.749 2.747 26.828 1.00 95.25 264 CYS A CA 1
ATOM 2031 C C . CYS A 1 264 ? -19.769 3.153 27.897 1.00 95.25 264 CYS A C 1
ATOM 2033 O O . CYS A 1 264 ? -20.927 2.752 27.828 1.00 95.25 264 CYS A O 1
ATOM 2035 N N . LEU A 1 265 ? -19.367 4.030 28.825 1.00 94.75 265 LEU A N 1
ATOM 2036 C CA . LEU A 1 265 ? -20.255 4.588 29.847 1.00 94.75 265 LEU A CA 1
ATOM 2037 C C . LEU A 1 265 ? -21.454 5.313 29.225 1.00 94.75 265 LEU A C 1
ATOM 2039 O O . LEU A 1 265 ? -22.586 5.112 29.656 1.00 94.75 265 LEU A O 1
ATOM 2043 N N . ILE A 1 266 ? -21.228 6.116 28.178 1.00 95.12 266 ILE A N 1
ATOM 2044 C CA . ILE A 1 266 ? -22.312 6.795 27.454 1.00 95.12 266 ILE A CA 1
ATOM 2045 C C . ILE A 1 266 ? -23.245 5.775 26.787 1.00 95.12 266 ILE A C 1
ATOM 2047 O O . ILE A 1 266 ? -24.462 5.930 26.878 1.00 95.12 266 ILE A O 1
ATOM 2051 N N . ALA A 1 267 ? -22.705 4.738 26.139 1.00 95.56 267 ALA A N 1
ATOM 2052 C CA . ALA A 1 267 ? -23.502 3.699 25.485 1.00 95.56 267 ALA A CA 1
ATOM 2053 C C . ALA A 1 267 ? -24.386 2.937 26.487 1.00 95.56 267 ALA A C 1
ATOM 2055 O O . ALA A 1 267 ? -25.588 2.806 26.265 1.00 95.56 267 ALA A O 1
ATOM 2056 N N . LEU A 1 268 ? -23.806 2.490 27.606 1.00 94.00 268 LEU A N 1
ATOM 2057 C CA . LEU A 1 268 ? -24.507 1.767 28.671 1.00 94.00 268 LEU A CA 1
ATOM 2058 C C . LEU A 1 268 ? -25.586 2.634 29.331 1.00 94.00 268 LEU A C 1
ATOM 2060 O O . LEU A 1 268 ? -26.725 2.192 29.478 1.00 94.00 268 LEU A O 1
ATOM 2064 N N . ARG A 1 269 ? -25.270 3.902 29.628 1.00 93.94 269 ARG A N 1
ATOM 2065 C CA . ARG A 1 269 ? -26.245 4.876 30.140 1.00 93.94 269 ARG A CA 1
ATOM 2066 C C . ARG A 1 269 ? -27.429 5.042 29.186 1.00 93.94 269 ARG A C 1
ATOM 2068 O O . ARG A 1 269 ? -28.575 4.998 29.614 1.00 93.94 269 ARG A O 1
ATOM 2075 N N . ARG A 1 270 ? -27.175 5.183 27.879 1.00 93.19 270 ARG A N 1
ATOM 2076 C CA . ARG A 1 270 ? -28.231 5.338 26.858 1.00 93.19 270 ARG A CA 1
ATOM 2077 C C . ARG A 1 270 ? -29.100 4.089 26.678 1.00 93.19 270 ARG A C 1
ATOM 2079 O O . ARG A 1 270 ? -30.243 4.229 26.256 1.00 93.19 270 ARG A O 1
ATOM 2086 N N . GLN A 1 271 ? -28.596 2.908 27.036 1.00 93.06 271 GLN A N 1
ATOM 2087 C CA . GLN A 1 271 ? -29.372 1.660 27.108 1.00 93.06 271 GLN A CA 1
ATOM 2088 C C . GLN A 1 271 ? -30.196 1.526 28.402 1.00 93.06 271 GLN A C 1
ATOM 2090 O O . GLN A 1 271 ? -30.940 0.559 28.543 1.00 93.06 271 GLN A O 1
ATOM 2095 N N . GLY A 1 272 ? -30.054 2.444 29.366 1.00 90.38 272 GLY A N 1
ATOM 2096 C CA . GLY A 1 272 ? -30.655 2.319 30.699 1.00 90.38 272 GLY A CA 1
ATOM 2097 C C . GLY A 1 272 ? -29.923 1.334 31.620 1.00 90.38 272 GLY A C 1
ATOM 2098 O O . GLY A 1 272 ? -30.437 0.979 32.675 1.00 90.38 272 GLY A O 1
ATOM 2099 N N . ARG A 1 273 ? -28.714 0.894 31.250 1.00 92.12 273 ARG A N 1
ATOM 2100 C CA . ARG A 1 273 ? -27.876 -0.038 32.025 1.00 92.12 273 ARG A CA 1
ATOM 2101 C C . ARG A 1 273 ? -26.927 0.740 32.936 1.00 92.12 273 ARG A C 1
ATOM 2103 O O . ARG A 1 273 ? -25.707 0.634 32.830 1.00 92.12 273 ARG A O 1
ATOM 2110 N N . VAL A 1 274 ? -27.507 1.589 33.783 1.00 91.44 274 VAL A N 1
ATOM 2111 C CA . VAL A 1 274 ? -26.763 2.542 34.625 1.00 91.44 274 VAL A CA 1
ATOM 2112 C C . VAL A 1 274 ? -25.898 1.822 35.665 1.00 91.44 274 VAL A C 1
ATOM 2114 O O . VAL A 1 274 ? -24.769 2.246 35.886 1.00 91.44 274 VAL A O 1
ATOM 2117 N N . GLU A 1 275 ? -26.375 0.710 36.232 1.00 92.00 275 GLU A N 1
ATOM 2118 C CA . GLU A 1 275 ? -25.614 -0.122 37.180 1.00 92.00 275 GLU A CA 1
ATOM 2119 C C . GLU A 1 275 ? -24.290 -0.605 36.567 1.00 92.00 275 GLU A C 1
ATOM 2121 O O . GLU A 1 275 ? -23.218 -0.331 37.096 1.00 92.00 275 GLU A O 1
ATOM 2126 N N . GLU A 1 276 ? -24.340 -1.206 35.374 1.00 92.00 276 GLU A N 1
ATOM 2127 C CA . GLU A 1 276 ? -23.140 -1.669 34.662 1.00 92.00 276 GLU A CA 1
ATOM 2128 C C . GLU A 1 276 ? -22.216 -0.515 34.245 1.00 92.00 276 GLU A C 1
ATOM 2130 O O . GLU A 1 276 ? -20.991 -0.651 34.237 1.00 92.00 276 GLU A O 1
ATOM 2135 N N . ALA A 1 277 ? -22.779 0.646 33.891 1.00 92.81 277 ALA A N 1
ATOM 2136 C CA . ALA A 1 277 ? -21.978 1.845 33.666 1.00 92.81 277 ALA A CA 1
ATOM 2137 C C . ALA A 1 277 ? -21.255 2.276 34.953 1.00 92.81 277 ALA A C 1
ATOM 2139 O O . ALA A 1 277 ? -20.077 2.634 34.903 1.00 92.81 277 ALA A O 1
ATOM 2140 N N . LEU A 1 278 ? -21.919 2.223 36.107 1.00 92.94 278 LEU A N 1
ATOM 2141 C CA . LEU A 1 278 ? -21.298 2.575 37.375 1.00 92.94 278 LEU A CA 1
ATOM 2142 C C . LEU A 1 278 ? -20.163 1.606 37.727 1.00 92.94 278 LEU A C 1
ATOM 2144 O O . LEU A 1 278 ? -19.072 2.075 38.037 1.00 92.94 278 LEU A O 1
ATOM 2148 N N . GLU A 1 279 ? -20.351 0.296 37.545 1.00 92.31 279 GLU A N 1
ATOM 2149 C CA . GLU A 1 279 ? -19.298 -0.715 37.745 1.00 92.31 279 GLU A CA 1
ATOM 2150 C C . GLU A 1 279 ? -18.037 -0.422 36.906 1.00 92.31 279 GLU A C 1
ATOM 2152 O O . GLU A 1 279 ? -16.911 -0.431 37.413 1.00 92.31 279 GLU A O 1
ATOM 2157 N N . VAL A 1 280 ? -18.204 -0.094 35.616 1.00 91.56 280 VAL A N 1
ATOM 2158 C CA . VAL A 1 280 ? -17.086 0.253 34.713 1.00 91.56 280 VAL A CA 1
ATOM 2159 C C . VAL A 1 280 ? -16.364 1.532 35.159 1.00 91.56 280 VAL A C 1
ATOM 2161 O O . VAL A 1 280 ? -15.152 1.684 34.939 1.00 91.56 280 VAL A O 1
ATOM 2164 N N . TYR A 1 281 ? -17.089 2.481 35.750 1.00 91.88 281 TYR A N 1
ATOM 2165 C CA . TYR A 1 281 ? -16.512 3.709 36.286 1.00 91.88 281 TYR A CA 1
ATOM 2166 C C . TYR A 1 281 ? -15.819 3.483 37.642 1.00 91.88 281 TYR A C 1
ATOM 2168 O O . TYR A 1 281 ? -14.724 4.003 37.852 1.00 91.88 281 TYR A O 1
ATOM 2176 N N . GLU A 1 282 ? -16.380 2.668 38.529 1.00 91.31 282 GLU A N 1
ATOM 2177 C CA . GLU A 1 282 ? -15.763 2.307 39.809 1.00 91.31 282 GLU A CA 1
ATOM 2178 C C . GLU A 1 282 ? -14.448 1.548 39.601 1.00 91.31 282 GLU A C 1
ATOM 2180 O O . GLU A 1 282 ? -13.449 1.853 40.252 1.00 91.31 282 GLU A O 1
ATOM 2185 N N . GLU A 1 283 ? -14.382 0.641 38.619 1.00 90.12 283 GLU A N 1
ATOM 2186 C CA . GLU A 1 283 ? -13.125 -0.014 38.231 1.00 90.12 283 GLU A CA 1
ATOM 2187 C C . GLU A 1 283 ? -12.058 1.013 37.795 1.00 90.12 283 GLU A C 1
ATOM 2189 O O . GLU A 1 283 ? -10.872 0.879 38.108 1.00 90.12 283 GLU A O 1
ATOM 2194 N N . TYR A 1 284 ? -12.468 2.075 37.095 1.00 91.19 284 TYR A N 1
ATOM 2195 C CA . TYR A 1 284 ? -11.570 3.159 36.692 1.00 91.19 284 TYR A CA 1
ATOM 2196 C C . TYR A 1 284 ? -11.078 3.980 37.878 1.00 91.19 284 TYR A C 1
ATOM 2198 O O . TYR A 1 284 ? -9.879 4.256 37.974 1.00 91.19 284 TYR A O 1
ATOM 2206 N N . GLU A 1 285 ? -11.981 4.342 38.783 1.00 89.62 285 GLU A N 1
ATOM 2207 C CA . GLU A 1 285 ? -11.660 5.081 40.001 1.00 89.62 285 GLU A CA 1
ATOM 2208 C C . GLU A 1 285 ? -10.686 4.282 40.882 1.00 89.62 285 GLU A C 1
ATOM 2210 O O . GLU A 1 285 ? -9.646 4.807 41.284 1.00 89.62 285 GLU A O 1
ATOM 2215 N N . LEU A 1 286 ? -10.936 2.980 41.066 1.00 90.38 286 LEU A N 1
ATOM 2216 C CA . LEU A 1 286 ? -10.048 2.057 41.783 1.00 90.38 286 LEU A CA 1
ATOM 2217 C C . LEU A 1 286 ? -8.669 1.921 41.125 1.00 90.38 286 LEU A C 1
ATOM 2219 O O . LEU A 1 286 ? -7.665 1.773 41.821 1.00 90.38 286 LEU A O 1
ATOM 2223 N N . SER A 1 287 ? -8.590 2.015 39.794 1.00 88.56 287 SER A N 1
ATOM 2224 C CA . SER A 1 287 ? -7.313 2.023 39.064 1.00 88.56 287 SER A CA 1
ATOM 2225 C C . SER A 1 287 ? -6.524 3.339 39.196 1.00 88.56 287 SER A C 1
ATOM 2227 O O . SER A 1 287 ? -5.420 3.450 38.661 1.00 88.56 287 SER A O 1
ATOM 2229 N N . GLY A 1 288 ? -7.059 4.334 39.917 1.00 87.88 288 GLY A N 1
ATOM 2230 C CA . GLY A 1 288 ? -6.429 5.636 40.144 1.00 87.88 288 GLY A CA 1
ATOM 2231 C C . GLY A 1 288 ? -6.680 6.659 39.033 1.00 87.88 288 GLY A C 1
ATOM 2232 O O . GLY A 1 288 ? -5.943 7.645 38.932 1.00 87.88 288 GLY A O 1
ATOM 2233 N N . GLY A 1 289 ? -7.693 6.432 38.194 1.00 87.31 289 GLY A N 1
ATOM 2234 C CA . GLY A 1 289 ? -8.087 7.328 37.113 1.00 87.31 289 GLY A CA 1
ATOM 2235 C C . GLY A 1 289 ? -8.592 8.689 37.610 1.00 87.31 289 GLY A C 1
ATOM 2236 O O . GLY A 1 289 ? -9.358 8.763 38.567 1.00 87.31 289 GLY A O 1
ATOM 2237 N N . ARG A 1 290 ? -8.160 9.788 36.974 1.00 85.94 290 ARG A N 1
ATOM 2238 C CA . ARG A 1 290 ? -8.475 11.172 37.407 1.00 85.94 290 ARG A CA 1
ATOM 2239 C C . ARG A 1 290 ? -8.936 12.106 36.284 1.00 85.94 290 ARG A C 1
ATOM 2241 O O . ARG A 1 290 ? -8.851 13.325 36.417 1.00 85.94 290 ARG A O 1
ATOM 2248 N N . SER A 1 291 ? -9.412 11.560 35.173 1.00 90.88 291 SER A N 1
ATOM 2249 C CA . SER A 1 291 ? -9.869 12.347 34.028 1.00 90.88 291 SER A CA 1
ATOM 2250 C C . SER A 1 291 ? -11.090 13.189 34.392 1.00 90.88 291 SER A C 1
ATOM 2252 O O . SER A 1 291 ? -12.112 12.618 34.782 1.00 90.88 291 SER A O 1
ATOM 2254 N N . PRO A 1 292 ? -11.052 14.525 34.220 1.00 89.56 292 PRO A N 1
ATOM 2255 C CA . PRO A 1 292 ? -12.174 15.392 34.578 1.00 89.56 292 PRO A CA 1
ATOM 2256 C C . PRO A 1 292 ? -13.489 14.991 33.898 1.00 89.56 292 PRO A C 1
ATOM 2258 O O . PRO A 1 292 ? -14.543 15.016 34.531 1.00 89.56 292 PRO A O 1
ATOM 2261 N N . ALA A 1 293 ? -13.425 14.572 32.629 1.00 88.12 293 ALA A N 1
ATOM 2262 C CA . ALA A 1 293 ? -14.599 14.171 31.858 1.00 88.12 293 ALA A CA 1
ATOM 2263 C C . ALA A 1 293 ? -15.232 12.870 32.380 1.00 88.12 293 ALA A C 1
ATOM 2265 O O . ALA A 1 293 ? -16.455 12.774 32.460 1.00 88.12 293 ALA A O 1
ATOM 2266 N N . LEU A 1 294 ? -14.415 11.879 32.757 1.00 91.12 294 LEU A N 1
ATOM 2267 C CA . LEU A 1 294 ? -14.918 10.635 33.346 1.00 91.12 294 LEU A CA 1
ATOM 2268 C C . LEU A 1 294 ? -15.432 10.866 34.764 1.00 91.12 294 LEU A C 1
ATOM 2270 O O . LEU A 1 294 ? -16.470 10.321 35.109 1.00 91.12 294 LEU A O 1
ATOM 2274 N N . THR A 1 295 ? -14.767 11.700 35.565 1.00 91.12 295 THR A N 1
ATOM 2275 C CA . THR A 1 295 ? -15.223 12.030 36.922 1.00 91.12 295 THR A CA 1
ATOM 2276 C C . THR A 1 295 ? -16.563 12.760 36.924 1.00 91.12 295 THR A C 1
ATOM 2278 O O . THR A 1 295 ? -17.417 12.462 37.757 1.00 91.12 295 THR A O 1
ATOM 2281 N N . ALA A 1 296 ? -16.777 13.682 35.982 1.00 90.56 296 ALA A N 1
ATOM 2282 C CA . ALA A 1 296 ? -18.080 14.313 35.789 1.00 90.56 296 ALA A CA 1
ATOM 2283 C C . ALA A 1 296 ? -19.148 13.274 35.414 1.00 90.56 296 ALA A C 1
ATOM 2285 O O . ALA A 1 296 ? -20.184 13.207 36.069 1.00 90.56 296 ALA A O 1
ATOM 2286 N N . LEU A 1 297 ? -18.856 12.401 34.441 1.00 90.00 297 LEU A 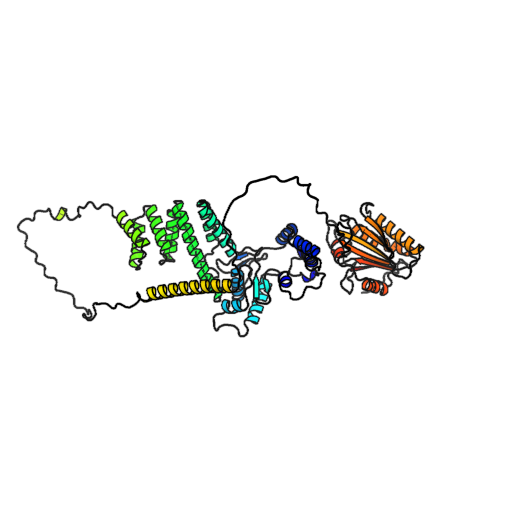N 1
ATOM 2287 C CA . LEU A 1 297 ? -19.789 11.359 34.009 1.00 90.00 297 LEU A CA 1
ATOM 2288 C C . LEU A 1 297 ? -20.108 10.357 35.128 1.00 90.00 297 LEU A C 1
ATOM 2290 O O . LEU A 1 297 ? -21.260 9.988 35.305 1.00 90.00 297 LEU A O 1
ATOM 2294 N N . GLY A 1 298 ? -19.116 9.950 35.917 1.00 89.50 298 GLY A N 1
ATOM 2295 C CA . GLY A 1 298 ? -19.313 9.078 37.072 1.00 89.50 298 GLY A CA 1
ATOM 2296 C C . GLY A 1 298 ? -20.139 9.728 38.182 1.00 89.50 298 GLY A C 1
ATOM 2297 O O . GLY A 1 298 ? -20.876 9.041 38.880 1.00 89.50 298 GLY A O 1
ATOM 2298 N N . ARG A 1 299 ? -20.065 11.055 38.356 1.00 90.31 299 ARG A N 1
ATOM 2299 C CA . ARG A 1 299 ? -20.974 11.774 39.263 1.00 90.31 299 ARG A CA 1
ATOM 2300 C C . ARG A 1 299 ? -22.408 11.736 38.740 1.00 90.31 299 ARG A C 1
ATOM 2302 O O . ARG A 1 299 ? -23.289 11.338 39.489 1.00 90.31 299 ARG A O 1
ATOM 2309 N N . GLU A 1 300 ? -22.612 12.074 37.468 1.00 90.75 300 GLU A N 1
ATOM 2310 C CA . GLU A 1 300 ? -23.936 12.022 36.833 1.00 90.75 300 GLU A CA 1
ATOM 2311 C C . GLU A 1 300 ? -24.552 10.617 36.914 1.00 90.75 300 GLU A C 1
ATOM 2313 O O . GLU A 1 300 ? -25.733 10.482 37.209 1.00 90.75 300 GLU A O 1
ATOM 2318 N N . LEU A 1 301 ? -23.752 9.565 36.699 1.00 91.25 301 LEU A N 1
ATOM 2319 C CA . LEU A 1 301 ? -24.205 8.176 36.809 1.00 91.25 301 LEU A CA 1
ATOM 2320 C C . LEU A 1 301 ? -24.617 7.807 38.238 1.00 91.25 301 LEU A C 1
ATOM 2322 O O . LEU A 1 301 ? -25.626 7.136 38.413 1.00 91.25 301 LEU A O 1
ATOM 2326 N N . ARG A 1 302 ? -23.875 8.255 39.260 1.00 91.06 302 ARG A N 1
ATOM 2327 C CA . ARG A 1 302 ? -24.261 8.043 40.666 1.00 91.06 302 ARG A CA 1
ATOM 2328 C C . ARG A 1 302 ? -25.539 8.795 41.026 1.00 91.06 302 ARG A C 1
ATOM 2330 O O . ARG A 1 302 ? -26.355 8.246 41.747 1.00 91.06 302 ARG A O 1
ATOM 2337 N N . GLU A 1 303 ? -25.711 10.021 40.533 1.00 88.69 303 GLU A N 1
ATOM 2338 C CA . GLU A 1 303 ? -26.941 10.804 40.725 1.00 88.69 303 GLU A CA 1
ATOM 2339 C C . GLU A 1 303 ? -28.148 10.146 40.038 1.00 88.69 303 GLU A C 1
ATOM 2341 O O . GLU A 1 303 ? -29.244 10.175 40.580 1.00 88.69 303 GLU A O 1
ATOM 2346 N N . GLU A 1 304 ? -27.949 9.535 38.866 1.00 85.81 304 GLU A N 1
ATOM 2347 C CA . GLU A 1 304 ? -28.994 8.822 38.121 1.00 85.81 304 GLU A CA 1
ATOM 2348 C C . GLU A 1 304 ? -29.321 7.444 38.722 1.00 85.81 304 GLU A C 1
ATOM 2350 O O . GLU A 1 304 ? -30.481 7.040 38.722 1.00 85.81 304 GLU A O 1
ATOM 2355 N N . TYR A 1 305 ? -28.316 6.728 39.240 1.00 83.06 305 TYR A N 1
ATOM 2356 C CA . TYR A 1 305 ? -28.492 5.428 39.898 1.00 83.06 305 TYR A CA 1
ATOM 2357 C C . TYR A 1 305 ? -29.016 5.545 41.330 1.00 83.06 305 TYR A C 1
ATOM 2359 O O . TYR A 1 305 ? -29.695 4.643 41.818 1.00 83.06 305 TYR A O 1
ATOM 2367 N N . ALA A 1 306 ? -28.710 6.652 42.009 1.00 76.88 306 ALA A N 1
ATOM 2368 C CA . ALA A 1 306 ? -29.379 7.025 43.238 1.00 76.88 306 ALA A CA 1
ATOM 2369 C C . ALA A 1 306 ? -30.844 7.342 42.903 1.00 76.88 306 ALA A C 1
ATOM 2371 O O . ALA A 1 306 ? -31.221 8.498 42.718 1.00 76.88 306 ALA A O 1
ATOM 2372 N N . GLU A 1 307 ? -31.689 6.305 42.830 1.00 57.69 307 GLU A N 1
ATOM 2373 C CA . GLU A 1 307 ? -33.126 6.479 43.032 1.00 57.69 307 GLU A CA 1
ATOM 2374 C C . GLU A 1 307 ? -33.328 7.407 44.240 1.00 57.69 307 GLU A C 1
ATOM 2376 O O . GLU A 1 307 ? -32.538 7.335 45.190 1.00 57.69 307 GLU A O 1
ATOM 2381 N N . PRO A 1 308 ? -34.351 8.285 44.236 1.00 49.56 308 PRO A N 1
ATOM 2382 C CA . PRO A 1 308 ? -34.667 9.080 45.407 1.00 49.56 308 PRO A CA 1
ATOM 2383 C C . PRO A 1 308 ? -34.951 8.105 46.545 1.00 49.56 308 PRO A C 1
ATOM 2385 O O . PRO A 1 308 ? -36.021 7.503 46.619 1.00 49.56 308 PRO A O 1
ATOM 2388 N N . VAL A 1 309 ? -33.956 7.920 47.408 1.00 49.03 309 VAL A N 1
ATOM 2389 C CA . VAL A 1 309 ? -34.134 7.287 48.698 1.00 49.03 309 VAL A CA 1
ATOM 2390 C C . VAL A 1 309 ? -35.189 8.147 49.369 1.00 49.03 309 VAL A C 1
ATOM 2392 O O . VAL A 1 309 ? -34.955 9.325 49.631 1.00 49.03 309 VAL A O 1
ATOM 2395 N N . ASP A 1 310 ? -36.386 7.594 49.553 1.00 47.81 310 ASP A N 1
ATOM 2396 C CA . ASP A 1 310 ? -37.334 8.142 50.510 1.00 47.81 310 ASP A CA 1
ATOM 2397 C C . ASP A 1 310 ? -36.521 8.317 51.799 1.00 47.81 310 ASP A C 1
ATOM 2399 O O . ASP A 1 310 ? -35.965 7.335 52.295 1.00 47.81 310 ASP A O 1
ATOM 2403 N N . ASP A 1 311 ? -36.346 9.558 52.267 1.00 50.47 311 ASP A N 1
ATOM 2404 C CA . ASP A 1 311 ? -35.431 9.982 53.348 1.00 50.47 311 ASP A CA 1
ATOM 2405 C C . ASP A 1 311 ? -35.741 9.326 54.721 1.00 50.47 311 ASP A C 1
ATOM 2407 O O . ASP A 1 311 ? -35.332 9.805 55.779 1.00 50.47 311 ASP A O 1
ATOM 2411 N N . ALA A 1 312 ? -36.483 8.222 54.741 1.00 48.28 312 ALA A N 1
ATOM 2412 C CA . ALA A 1 312 ? -36.701 7.354 55.875 1.00 48.28 312 ALA A CA 1
ATOM 2413 C C . ALA A 1 312 ? -35.628 6.248 55.904 1.00 48.28 312 ALA A C 1
ATOM 2415 O O . ALA A 1 312 ? -35.772 5.210 55.250 1.00 48.28 312 ALA A O 1
ATOM 2416 N N . PRO A 1 313 ? -34.554 6.402 56.697 1.00 50.47 313 PRO A N 1
ATOM 2417 C CA . PRO A 1 313 ? -33.656 5.292 56.952 1.00 50.47 313 PRO A CA 1
ATOM 2418 C C . PRO A 1 313 ? -34.414 4.084 57.542 1.00 50.47 313 PRO A C 1
ATOM 2420 O O . PRO A 1 313 ? -35.283 4.275 58.402 1.00 50.47 313 PRO A O 1
ATOM 2423 N N . PRO A 1 314 ? -34.041 2.835 57.193 1.00 50.16 314 PRO A N 1
ATOM 2424 C CA . PRO A 1 314 ? -34.750 1.610 57.593 1.00 50.16 314 PRO A CA 1
ATOM 2425 C C . PRO A 1 314 ? -34.696 1.314 59.105 1.00 50.16 314 PRO A C 1
ATOM 2427 O O . PRO A 1 314 ? -35.281 0.344 59.580 1.00 50.16 314 PRO A O 1
ATOM 2430 N N . TRP A 1 315 ? -34.008 2.151 59.885 1.00 51.94 315 TRP A N 1
ATOM 2431 C CA . TRP A 1 315 ? -33.960 2.097 61.346 1.00 51.94 315 TRP A CA 1
ATOM 2432 C C . TRP A 1 315 ? -34.983 3.004 62.051 1.00 51.94 315 TRP A C 1
ATOM 2434 O O . TRP A 1 315 ? -35.075 2.947 63.276 1.00 51.94 315 TRP A O 1
ATOM 2444 N N . THR A 1 316 ? -35.814 3.773 61.333 1.00 50.88 316 THR A N 1
ATOM 2445 C CA . THR A 1 316 ? -36.892 4.567 61.969 1.00 50.88 316 THR A CA 1
ATOM 2446 C C . THR A 1 316 ? -37.951 3.705 62.673 1.00 50.88 316 THR A C 1
ATOM 2448 O O . THR A 1 316 ? -38.572 4.166 63.631 1.00 50.88 316 THR A O 1
ATOM 2451 N N . GLU A 1 317 ? -38.103 2.429 62.300 1.00 47.31 317 GLU A N 1
ATOM 2452 C CA . GLU A 1 317 ? -38.941 1.469 63.040 1.00 47.31 317 GLU A CA 1
ATOM 2453 C C . GLU A 1 317 ? -38.314 0.984 64.361 1.00 47.31 317 GLU A C 1
ATOM 2455 O O . GLU A 1 317 ? -39.034 0.514 65.245 1.00 47.31 317 GLU A O 1
ATOM 2460 N N . TYR A 1 318 ? -36.997 1.126 64.552 1.00 50.88 318 TYR A N 1
ATOM 2461 C CA . TYR A 1 318 ? -36.324 0.691 65.782 1.00 50.88 318 TYR A CA 1
ATOM 2462 C C . TYR A 1 318 ? -36.337 1.752 66.891 1.00 50.88 318 TYR A C 1
ATOM 2464 O O . TYR A 1 318 ? -36.317 1.389 68.067 1.00 50.88 318 TYR A O 1
ATOM 2472 N N . GLU A 1 319 ? -36.442 3.042 66.556 1.00 48.31 319 GLU A N 1
ATOM 2473 C CA . GLU A 1 319 ? -36.438 4.131 67.549 1.00 48.31 319 GLU A CA 1
ATOM 2474 C C . GLU A 1 319 ? -37.810 4.404 68.191 1.00 48.31 319 GLU A C 1
ATOM 2476 O O . GLU A 1 319 ? -37.883 5.055 69.232 1.00 48.31 319 GLU A O 1
ATOM 2481 N N . GLN A 1 320 ? -38.906 3.876 67.634 1.00 50.09 320 GLN A N 1
ATOM 2482 C CA . GLN A 1 320 ? -40.262 4.088 68.174 1.00 50.09 320 GLN A CA 1
ATOM 2483 C C . GLN A 1 320 ? -40.783 2.946 69.052 1.00 50.09 320 GLN A C 1
ATOM 2485 O O . GLN A 1 320 ? -41.952 2.945 69.449 1.00 50.09 320 GLN A O 1
ATOM 2490 N N . ARG A 1 321 ? -39.942 1.969 69.397 1.00 45.62 321 ARG A N 1
ATOM 2491 C CA . ARG A 1 321 ? -40.342 0.920 70.335 1.00 45.62 321 ARG A CA 1
ATOM 2492 C C . ARG A 1 321 ? -40.210 1.462 71.767 1.00 45.62 321 ARG A C 1
ATOM 2494 O O . ARG A 1 321 ? -39.104 1.824 72.161 1.00 45.62 321 ARG A O 1
ATOM 2501 N N . PRO A 1 322 ? -41.291 1.534 72.567 1.00 48.53 322 PRO A N 1
ATOM 2502 C CA . PRO A 1 322 ? -41.193 2.009 73.942 1.00 48.53 322 PRO A CA 1
ATOM 2503 C C . PRO A 1 322 ? -40.240 1.101 74.720 1.00 48.53 322 PRO A C 1
ATOM 2505 O O . PRO A 1 322 ? -40.451 -0.111 74.782 1.00 48.53 322 PRO A O 1
ATOM 2508 N N . VAL A 1 323 ? -39.190 1.678 75.303 1.00 50.59 323 VAL A N 1
ATOM 2509 C CA . VAL A 1 323 ? -38.321 0.977 76.252 1.00 50.59 323 VAL A CA 1
ATOM 2510 C C . VAL A 1 323 ? -39.172 0.626 77.472 1.00 50.59 323 VAL A C 1
ATOM 2512 O O . VAL A 1 323 ? -39.596 1.514 78.213 1.00 50.59 323 VAL A O 1
ATOM 2515 N N . GLU A 1 324 ? -39.462 -0.661 77.674 1.00 50.88 324 GLU A N 1
ATOM 2516 C CA . GLU A 1 324 ? -40.066 -1.126 78.922 1.00 50.88 324 GLU A CA 1
ATOM 2517 C C . GLU A 1 324 ? -39.072 -0.900 80.077 1.00 50.88 324 GLU A C 1
ATOM 2519 O O . GLU A 1 324 ? -37.928 -1.363 80.008 1.00 50.88 324 GLU A O 1
ATOM 2524 N N . PRO A 1 325 ? -39.464 -0.201 81.155 1.00 43.69 325 PRO A N 1
ATOM 2525 C CA . PRO A 1 325 ? -38.583 0.022 82.290 1.00 43.69 325 PRO A CA 1
ATOM 2526 C C . PRO A 1 325 ? -38.449 -1.279 83.096 1.00 43.69 325 PRO A C 1
ATOM 2528 O O . PRO A 1 325 ? -39.346 -1.628 83.863 1.00 43.69 325 PRO A O 1
ATOM 2531 N N . GLY A 1 326 ? -37.333 -2.000 82.935 1.00 57.41 326 GLY A N 1
ATOM 2532 C CA . GLY A 1 326 ? -37.028 -3.149 83.800 1.00 57.41 326 GLY A CA 1
ATOM 2533 C C . GLY A 1 326 ? -36.048 -4.222 83.310 1.00 57.41 326 GLY A C 1
ATOM 2534 O O . GLY A 1 326 ? -35.874 -5.204 84.029 1.00 57.41 326 GLY A O 1
ATOM 2535 N N . ALA A 1 327 ? -35.405 -4.097 82.145 1.00 40.34 327 ALA A N 1
ATOM 2536 C CA . ALA A 1 327 ? -34.421 -5.091 81.693 1.00 40.34 327 ALA A CA 1
ATOM 2537 C C . ALA A 1 327 ? -32.992 -4.763 82.193 1.00 40.34 327 ALA A C 1
ATOM 2539 O O . ALA A 1 327 ? -32.604 -3.595 82.164 1.00 40.34 327 ALA A O 1
ATOM 2540 N N . PRO A 1 328 ? -32.204 -5.753 82.663 1.00 42.62 328 PRO A N 1
ATOM 2541 C CA . PRO A 1 328 ? -30.882 -5.521 83.245 1.00 42.62 328 PRO A CA 1
ATOM 2542 C C . PRO A 1 328 ? -29.863 -5.073 82.188 1.00 42.62 328 PRO A C 1
ATOM 2544 O O . PRO A 1 328 ? -29.724 -5.707 81.143 1.00 42.62 328 PRO A O 1
ATOM 2547 N N . GLU A 1 329 ? -29.139 -3.994 82.492 1.00 40.81 329 GLU A N 1
ATOM 2548 C CA . GLU A 1 329 ? -28.047 -3.448 81.683 1.00 40.81 329 GLU A CA 1
ATOM 2549 C C . GLU A 1 329 ? -26.966 -4.514 81.449 1.00 40.81 329 GLU A C 1
ATOM 2551 O O . GLU A 1 329 ? -26.252 -4.912 82.372 1.00 40.81 329 GLU A O 1
ATOM 2556 N N . SER A 1 330 ? -26.824 -4.985 80.207 1.00 39.50 330 SER A N 1
ATOM 2557 C CA . SER A 1 330 ? -25.644 -5.749 79.811 1.00 39.50 330 SER A CA 1
ATOM 2558 C C . SER A 1 330 ? -24.505 -4.774 79.528 1.00 39.50 330 SER A C 1
ATOM 2560 O O . SER A 1 330 ? -24.395 -4.205 78.442 1.00 39.50 330 SER A O 1
ATOM 2562 N N . THR A 1 331 ? -23.656 -4.576 80.526 1.00 45.22 331 THR A N 1
ATOM 2563 C CA . THR A 1 331 ? -22.352 -3.932 80.389 1.00 45.22 331 THR A CA 1
ATOM 2564 C C . THR A 1 331 ? -21.398 -4.838 79.610 1.00 45.22 331 THR A C 1
ATOM 2566 O O . THR A 1 331 ? -20.986 -5.879 80.120 1.00 45.22 331 THR A O 1
ATOM 2569 N N . VAL A 1 332 ? -21.018 -4.425 78.403 1.00 41.53 332 VAL A N 1
ATOM 2570 C CA . VAL A 1 332 ? -19.778 -4.838 77.720 1.00 41.53 332 VAL A CA 1
ATOM 2571 C C . VAL A 1 332 ? -19.265 -3.563 77.043 1.00 41.53 332 VAL A C 1
ATOM 2573 O O . VAL A 1 332 ? -19.869 -3.098 76.086 1.00 41.53 332 VAL A O 1
ATOM 2576 N N . SER A 1 333 ? -18.463 -2.752 77.733 1.00 42.84 333 SER A N 1
ATOM 2577 C CA . SER A 1 333 ? -17.006 -2.833 77.962 1.00 42.84 333 SER A CA 1
ATOM 2578 C C . SER A 1 333 ? -16.231 -2.004 76.936 1.00 42.84 333 SER A C 1
ATOM 2580 O O . SER A 1 333 ? -16.458 -2.090 75.735 1.00 42.84 333 SER A O 1
ATOM 2582 N N . ALA A 1 334 ? -15.363 -1.150 77.480 1.00 45.91 334 ALA A N 1
ATOM 2583 C CA . ALA A 1 334 ? -14.557 -0.135 76.813 1.00 45.91 334 ALA A CA 1
ATOM 2584 C C . ALA A 1 334 ? -13.616 -0.710 75.727 1.00 45.91 334 ALA A C 1
ATOM 2586 O O . ALA A 1 334 ? -13.258 -1.887 75.792 1.00 45.91 334 ALA A O 1
ATOM 2587 N N . PRO A 1 335 ? -13.205 0.111 74.742 1.00 42.50 335 PRO A N 1
ATOM 2588 C CA . PRO A 1 335 ? -12.401 -0.321 73.604 1.00 42.50 335 PRO A CA 1
ATOM 2589 C C . PRO A 1 335 ? -10.923 -0.416 73.999 1.00 42.50 335 PRO A C 1
ATOM 2591 O O . PRO A 1 335 ? -10.185 0.533 73.785 1.00 42.50 335 PRO A O 1
ATOM 2594 N N . ASP A 1 336 ? -10.500 -1.523 74.607 1.00 46.59 336 ASP A N 1
ATOM 2595 C CA . ASP A 1 336 ? -9.081 -1.755 74.925 1.00 46.59 336 ASP A CA 1
ATOM 2596 C C . ASP A 1 336 ? -8.770 -3.252 75.124 1.00 46.59 336 ASP A C 1
ATOM 2598 O O . ASP A 1 336 ? -8.386 -3.670 76.206 1.00 46.59 336 ASP A O 1
ATOM 2602 N N . GLU A 1 337 ? -8.924 -4.082 74.085 1.00 45.09 337 GLU A N 1
ATOM 2603 C CA . GLU A 1 337 ? -8.220 -5.379 73.977 1.00 45.09 337 GLU A CA 1
ATOM 2604 C C . GLU A 1 337 ? -7.940 -5.693 72.489 1.00 45.09 337 GLU A C 1
ATOM 2606 O O . GLU A 1 337 ? -8.760 -6.283 71.786 1.00 45.09 337 GLU A O 1
ATOM 2611 N N . LEU A 1 338 ? -6.776 -5.263 71.984 1.00 49.66 338 LEU A N 1
ATOM 2612 C CA . LEU A 1 338 ? -6.226 -5.693 70.691 1.00 49.66 338 LEU A CA 1
ATOM 2613 C C . LEU A 1 338 ? -5.400 -6.985 70.885 1.00 49.66 338 LEU A C 1
ATOM 2615 O O . LEU A 1 338 ? -4.619 -7.057 71.834 1.00 49.66 338 LEU A O 1
ATOM 2619 N N . PRO A 1 339 ? -5.515 -7.999 70.006 1.00 41.34 339 PRO A N 1
ATOM 2620 C CA . PRO A 1 339 ? -4.684 -9.202 70.075 1.00 41.34 339 PRO A CA 1
ATOM 2621 C C . PRO A 1 339 ? -3.215 -8.912 69.711 1.00 41.34 339 PRO A C 1
ATOM 2623 O O . PRO A 1 339 ? -2.931 -8.229 68.727 1.00 41.34 339 PRO A O 1
ATOM 2626 N N . GLU A 1 340 ? -2.276 -9.466 70.490 1.00 44.25 340 GLU A N 1
ATOM 2627 C CA . GLU A 1 340 ? -0.828 -9.303 70.297 1.00 44.25 340 GLU A CA 1
ATOM 2628 C C . GLU A 1 340 ? -0.334 -9.927 68.973 1.00 44.25 340 GLU A C 1
ATOM 2630 O O . GLU A 1 340 ? -0.313 -11.146 68.792 1.00 44.25 340 GLU A O 1
ATOM 2635 N N . GLY A 1 341 ? 0.121 -9.072 68.055 1.00 37.53 341 GLY A N 1
ATOM 2636 C CA . GLY A 1 341 ? 0.874 -9.401 66.842 1.00 37.53 341 GLY A CA 1
ATOM 2637 C C . GLY A 1 341 ? 1.750 -8.198 66.459 1.00 37.53 341 GLY A C 1
ATOM 2638 O O . GLY A 1 341 ? 1.395 -7.072 66.809 1.00 37.53 341 GLY A O 1
ATOM 2639 N N . PRO A 1 342 ? 2.916 -8.382 65.809 1.00 42.09 342 PRO A N 1
ATOM 2640 C CA . PRO A 1 342 ? 3.914 -7.326 65.693 1.00 42.09 342 PRO A CA 1
ATOM 2641 C C . PRO A 1 342 ? 3.482 -6.293 64.648 1.00 42.09 342 PRO A C 1
ATOM 2643 O O . PRO A 1 342 ? 3.759 -6.436 63.458 1.00 42.09 342 PRO A O 1
ATOM 2646 N N . PHE A 1 343 ? 2.816 -5.238 65.105 1.00 38.50 343 PHE A N 1
ATOM 2647 C CA . PHE A 1 343 ? 2.730 -3.979 64.381 1.00 38.50 343 PHE A CA 1
ATOM 2648 C C . PHE A 1 343 ? 4.019 -3.183 64.642 1.00 38.50 343 PHE A C 1
ATOM 2650 O O . PHE A 1 343 ? 4.363 -2.958 65.805 1.00 38.50 343 PHE A O 1
ATOM 2657 N N . PRO A 1 344 ? 4.768 -2.779 63.601 1.00 39.50 344 PRO A N 1
ATOM 2658 C CA . PRO A 1 344 ? 5.884 -1.858 63.758 1.00 39.50 344 PRO A CA 1
ATOM 2659 C C . PRO A 1 344 ? 5.379 -0.511 64.285 1.00 39.50 344 PRO A C 1
ATOM 2661 O O . PRO A 1 344 ? 4.388 0.025 63.794 1.00 39.50 344 PRO A O 1
ATOM 2664 N N . THR A 1 345 ? 6.070 0.002 65.296 1.00 38.12 345 THR A N 1
ATOM 2665 C CA . THR A 1 345 ? 5.788 1.248 66.010 1.00 38.12 345 THR A CA 1
ATOM 2666 C C . THR A 1 345 ? 5.959 2.501 65.150 1.00 38.12 345 THR A C 1
ATOM 2668 O O . THR A 1 345 ? 6.769 2.545 64.226 1.00 38.12 345 THR A O 1
ATOM 2671 N N . GLU A 1 346 ? 5.189 3.519 65.532 1.00 44.53 346 GLU A N 1
ATOM 2672 C CA . GLU A 1 346 ? 5.032 4.858 64.963 1.00 44.53 346 GLU A CA 1
ATOM 2673 C C . GLU A 1 346 ? 6.311 5.720 64.952 1.00 44.53 346 GLU A C 1
ATOM 2675 O O . GLU A 1 346 ? 6.414 6.714 65.660 1.00 44.53 346 GLU A O 1
ATOM 2680 N N . ASP A 1 347 ? 7.250 5.400 64.069 1.00 40.84 347 ASP A N 1
ATOM 2681 C CA . ASP A 1 347 ? 8.192 6.377 63.510 1.00 40.84 347 ASP A CA 1
ATOM 2682 C C . ASP A 1 347 ? 7.964 6.417 61.994 1.00 40.84 347 ASP A C 1
ATOM 2684 O O . ASP A 1 347 ? 8.667 5.763 61.223 1.00 40.84 347 ASP A O 1
ATOM 2688 N N . GLY A 1 348 ? 6.920 7.120 61.538 1.00 43.28 348 GLY A N 1
ATOM 2689 C CA . GLY A 1 348 ? 6.686 7.219 60.091 1.00 43.28 348 GLY A CA 1
ATOM 2690 C C . GLY A 1 348 ? 5.334 7.712 59.586 1.00 43.28 348 GLY A C 1
ATOM 2691 O O . GLY A 1 348 ? 5.058 7.520 58.404 1.00 43.28 348 GLY A O 1
ATOM 2692 N N . LEU A 1 349 ? 4.496 8.354 60.406 1.00 36.50 349 LEU A N 1
ATOM 2693 C CA . LEU A 1 349 ? 3.315 9.058 59.898 1.00 36.50 349 LEU A CA 1
ATOM 2694 C C . LEU A 1 349 ? 3.580 10.566 59.766 1.00 36.50 349 LEU A C 1
ATOM 2696 O O . LEU A 1 349 ? 3.536 11.326 60.724 1.00 36.50 349 LEU A O 1
ATOM 2700 N N . TRP A 1 350 ? 3.825 10.943 58.511 1.00 32.12 350 TRP A N 1
ATOM 2701 C CA . TRP A 1 350 ? 3.265 12.100 57.805 1.00 32.12 350 TRP A CA 1
ATOM 2702 C C . TRP A 1 350 ? 3.509 13.526 58.343 1.00 32.12 350 TRP A C 1
ATOM 2704 O O . TRP A 1 350 ? 2.792 14.051 59.190 1.00 32.12 350 TRP A O 1
ATOM 2714 N N . THR A 1 351 ? 4.433 14.235 57.690 1.00 32.38 351 THR A N 1
ATOM 2715 C CA . THR A 1 351 ? 4.239 15.599 57.149 1.00 32.38 351 THR A CA 1
ATOM 2716 C C . THR A 1 351 ? 5.302 15.851 56.058 1.00 32.38 351 THR A C 1
ATOM 2718 O O .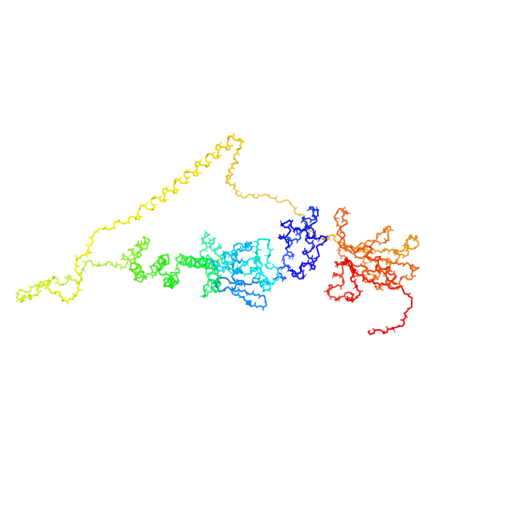 THR A 1 351 ? 6.244 15.069 55.940 1.00 32.38 351 THR A O 1
ATOM 2721 N N . PRO A 1 352 ? 5.078 16.803 55.141 1.00 34.75 352 PRO A N 1
ATOM 2722 C CA . PRO A 1 352 ? 5.046 16.574 53.700 1.00 34.75 352 PRO A CA 1
ATOM 2723 C C . PRO A 1 352 ? 6.409 16.778 53.021 1.00 34.75 352 PRO A C 1
ATOM 2725 O O . PRO A 1 352 ? 7.085 17.772 53.276 1.00 34.75 352 PRO A O 1
ATOM 2728 N N . LEU A 1 353 ? 6.764 15.894 52.084 1.00 31.77 353 LEU A N 1
ATOM 2729 C CA . LEU A 1 353 ? 7.710 16.234 51.019 1.00 31.77 353 LEU A CA 1
ATOM 2730 C C . LEU A 1 353 ? 6.912 16.875 49.879 1.00 31.77 353 LEU A C 1
ATOM 2732 O O . LEU A 1 353 ? 6.213 16.203 49.124 1.00 31.77 353 LEU A O 1
ATOM 2736 N N . LEU A 1 354 ? 6.964 18.205 49.839 1.00 42.94 354 LEU A N 1
ATOM 2737 C CA . LEU A 1 354 ? 6.795 18.977 48.616 1.00 42.94 354 LEU A CA 1
ATOM 2738 C C . LEU A 1 354 ? 8.050 18.726 47.769 1.00 42.94 354 LEU A C 1
ATOM 2740 O O . LEU A 1 354 ? 9.095 19.279 48.093 1.00 42.94 354 LEU A O 1
ATOM 2744 N N . ASP A 1 355 ? 7.941 17.899 46.730 1.00 32.25 355 ASP A N 1
ATOM 2745 C CA . ASP A 1 355 ? 8.929 17.810 45.650 1.00 32.25 355 ASP A CA 1
ATOM 2746 C C . ASP A 1 355 ? 8.322 18.447 44.379 1.00 32.25 355 ASP A C 1
ATOM 2748 O O . ASP A 1 355 ? 7.439 17.894 43.726 1.00 32.25 355 ASP A O 1
ATOM 2752 N N . ASP A 1 356 ? 8.695 19.708 44.147 1.00 42.56 356 ASP A N 1
ATOM 2753 C CA . ASP A 1 356 ? 9.333 20.269 42.939 1.00 42.56 356 ASP A CA 1
ATOM 2754 C C . ASP A 1 356 ? 8.849 19.996 41.496 1.00 42.56 356 ASP A C 1
ATOM 2756 O O . ASP A 1 356 ? 9.514 20.445 40.564 1.00 42.56 356 ASP A O 1
ATOM 2760 N N . ASP A 1 357 ? 7.673 19.419 41.235 1.00 38.94 357 ASP A N 1
ATOM 2761 C CA . ASP A 1 357 ? 7.214 19.254 39.833 1.00 38.94 357 ASP A CA 1
ATOM 2762 C C . ASP A 1 357 ? 6.361 20.418 39.278 1.00 38.94 357 ASP A C 1
ATOM 2764 O O . ASP A 1 357 ? 6.092 20.487 38.078 1.00 38.94 357 ASP A O 1
ATOM 2768 N N . ALA A 1 358 ? 5.970 21.393 40.107 1.00 40.06 358 ALA A N 1
ATOM 2769 C CA . ALA A 1 358 ? 5.187 22.556 39.654 1.00 40.06 358 ALA A CA 1
ATOM 2770 C C . ALA A 1 358 ? 6.042 23.699 39.056 1.00 40.06 358 ALA A C 1
ATOM 2772 O O . ALA A 1 358 ? 5.511 24.580 38.371 1.00 40.06 358 ALA A O 1
ATOM 2773 N N . GLU A 1 359 ? 7.361 23.696 39.277 1.00 39.81 359 GLU A N 1
ATOM 2774 C CA . GLU A 1 359 ? 8.265 24.730 38.745 1.00 39.81 359 GLU A CA 1
ATOM 2775 C C . GLU A 1 359 ? 8.822 24.392 37.345 1.00 39.81 359 GLU A C 1
ATOM 2777 O O . GLU A 1 359 ? 9.240 25.297 36.623 1.00 39.81 359 GLU A O 1
ATOM 2782 N N . HIS A 1 360 ? 8.753 23.131 36.891 1.00 39.56 360 HIS A N 1
ATOM 2783 C CA . HIS A 1 360 ? 9.268 22.730 35.568 1.00 39.56 360 HIS A CA 1
ATOM 2784 C C . HIS A 1 360 ? 8.322 23.069 34.399 1.00 39.56 360 HIS A C 1
ATOM 2786 O O . HIS A 1 360 ? 8.782 23.550 33.361 1.00 39.56 360 HIS A O 1
ATOM 2792 N N . ASP A 1 361 ? 7.003 22.933 34.576 1.00 43.06 361 ASP A N 1
ATOM 2793 C CA . ASP A 1 361 ? 6.021 23.253 33.521 1.00 43.06 361 ASP A CA 1
ATOM 2794 C C . ASP A 1 361 ? 5.890 24.768 33.269 1.00 43.06 361 ASP A C 1
ATOM 2796 O O . ASP A 1 361 ? 5.640 25.213 32.146 1.00 43.06 361 ASP A O 1
ATOM 2800 N N . THR A 1 362 ? 6.122 25.596 34.293 1.00 45.16 362 THR A N 1
ATOM 2801 C CA . THR A 1 362 ? 6.079 27.064 34.156 1.00 45.16 362 THR A CA 1
ATOM 2802 C C . THR A 1 362 ? 7.372 27.648 33.577 1.00 45.16 362 THR A C 1
ATOM 2804 O O . THR A 1 362 ? 7.324 28.688 32.913 1.00 45.16 362 THR A O 1
ATOM 2807 N N . ALA A 1 363 ? 8.513 26.970 33.749 1.00 47.66 363 ALA A N 1
ATOM 2808 C CA . ALA A 1 363 ? 9.781 27.329 33.113 1.00 47.66 363 ALA A CA 1
ATOM 2809 C C . ALA A 1 363 ? 9.803 26.972 31.615 1.00 47.66 363 ALA A C 1
ATOM 2811 O O . ALA A 1 363 ? 10.256 27.781 30.803 1.00 47.66 363 ALA A O 1
ATOM 2812 N N . GLN A 1 364 ? 9.247 25.818 31.226 1.00 42.66 364 GLN A N 1
ATOM 2813 C CA . GLN A 1 364 ? 9.173 25.397 29.823 1.00 42.66 364 GLN A CA 1
ATOM 2814 C C . GLN A 1 364 ? 8.184 26.252 29.010 1.00 42.66 364 GLN A C 1
ATOM 2816 O O . GLN A 1 364 ? 8.492 26.658 27.890 1.00 42.66 364 GLN A O 1
ATOM 2821 N N . ALA A 1 365 ? 7.047 26.640 29.598 1.00 48.84 365 ALA A N 1
ATOM 2822 C CA . ALA A 1 365 ? 6.098 27.554 28.958 1.00 48.84 365 ALA A CA 1
ATOM 2823 C C . ALA A 1 365 ? 6.653 28.984 28.773 1.00 48.84 365 ALA A C 1
ATOM 2825 O O . ALA A 1 365 ? 6.315 29.647 27.791 1.00 48.84 365 ALA A O 1
ATOM 2826 N N . ARG A 1 366 ? 7.521 29.454 29.686 1.00 52.59 366 ARG A N 1
ATOM 2827 C CA . ARG A 1 366 ? 8.229 30.742 29.555 1.00 52.59 366 ARG A CA 1
ATOM 2828 C C . ARG A 1 366 ? 9.334 30.690 28.498 1.00 52.59 366 ARG A C 1
ATOM 2830 O O . ARG A 1 366 ? 9.378 31.578 27.657 1.00 52.59 366 ARG A O 1
ATOM 2837 N N . ALA A 1 367 ? 10.130 29.621 28.456 1.00 52.00 367 ALA A N 1
ATOM 2838 C CA . ALA A 1 367 ? 11.164 29.446 27.431 1.00 52.00 367 ALA A CA 1
ATOM 2839 C C . ALA A 1 367 ? 10.578 29.390 26.006 1.00 52.00 367 ALA A C 1
ATOM 2841 O O . ALA A 1 367 ? 11.118 29.986 25.078 1.00 52.00 367 ALA A O 1
ATOM 2842 N N . GLU A 1 368 ? 9.426 28.737 25.823 1.00 49.34 368 GLU A N 1
ATOM 2843 C CA . GLU A 1 368 ? 8.752 28.715 24.521 1.00 49.34 368 GLU A CA 1
ATOM 2844 C C . GLU A 1 368 ? 8.089 30.052 24.145 1.00 49.34 368 GLU A C 1
ATOM 2846 O O . GLU A 1 368 ? 7.845 30.307 22.961 1.00 49.34 368 GLU A O 1
ATOM 2851 N N . ALA A 1 369 ? 7.725 30.889 25.120 1.00 53.97 369 ALA A N 1
ATOM 2852 C CA . ALA A 1 369 ? 7.207 32.232 24.864 1.00 53.97 369 ALA A CA 1
ATOM 2853 C C . ALA A 1 369 ? 8.338 33.174 24.425 1.00 53.97 369 ALA A C 1
ATOM 2855 O O . ALA A 1 369 ? 8.200 33.821 23.385 1.00 53.97 369 ALA A O 1
ATOM 2856 N N . ASP A 1 370 ? 9.476 33.131 25.122 1.00 58.34 370 ASP A N 1
ATOM 2857 C CA . ASP A 1 370 ? 10.670 33.918 24.801 1.00 58.34 370 ASP A CA 1
ATOM 2858 C C . ASP A 1 370 ? 11.220 33.555 23.405 1.00 58.34 370 ASP A C 1
ATOM 2860 O O . ASP A 1 370 ? 11.505 34.438 22.600 1.00 58.34 370 ASP A O 1
ATOM 2864 N N . GLU A 1 371 ? 11.247 32.267 23.025 1.00 52.72 371 GLU A N 1
ATOM 2865 C CA . GLU A 1 371 ? 11.652 31.860 21.667 1.00 52.72 371 GLU A CA 1
ATOM 2866 C C . GLU A 1 371 ? 10.672 32.308 20.562 1.00 52.72 371 GLU A C 1
ATOM 2868 O O . GLU A 1 371 ? 11.057 32.467 19.397 1.00 52.72 371 GLU A O 1
ATOM 2873 N N . ARG A 1 372 ? 9.376 32.466 20.870 1.00 52.72 372 ARG A N 1
ATOM 2874 C CA . ARG A 1 372 ? 8.394 32.995 19.902 1.00 52.72 372 ARG A CA 1
ATOM 2875 C C . ARG A 1 372 ? 8.576 34.500 19.719 1.00 52.72 372 ARG A C 1
ATOM 2877 O O . ARG A 1 372 ? 8.422 34.974 18.592 1.00 52.72 372 ARG A O 1
ATOM 2884 N N . GLU A 1 373 ? 8.937 35.210 20.782 1.00 60.56 373 GLU A N 1
ATOM 2885 C CA . GLU A 1 373 ? 9.245 36.639 20.759 1.00 60.56 373 GLU A CA 1
ATOM 2886 C C . GLU A 1 373 ? 10.556 36.912 20.000 1.00 60.56 373 GLU A C 1
ATOM 2888 O O . GLU A 1 373 ? 10.547 37.690 19.047 1.00 60.56 373 GLU A O 1
ATOM 2893 N N . GLU A 1 374 ? 11.625 36.147 20.255 1.00 57.97 374 GLU A N 1
ATOM 2894 C CA . GLU A 1 374 ? 12.899 36.241 19.515 1.00 57.97 374 GLU A CA 1
ATOM 2895 C C . GLU A 1 374 ? 12.741 35.934 18.013 1.00 57.97 374 GLU A C 1
ATOM 2897 O O . GLU A 1 374 ? 13.352 36.582 17.153 1.00 57.97 374 GLU A O 1
ATOM 2902 N N . ARG A 1 375 ? 11.884 34.963 17.654 1.00 53.94 375 ARG A N 1
ATOM 2903 C CA . ARG A 1 375 ? 11.555 34.669 16.247 1.00 53.94 375 ARG A CA 1
ATOM 2904 C C . ARG A 1 375 ? 10.728 35.780 15.604 1.00 53.94 375 ARG A C 1
ATOM 2906 O O . ARG A 1 375 ? 10.900 36.034 14.410 1.00 53.94 375 ARG A O 1
ATOM 2913 N N . ALA A 1 376 ? 9.849 36.441 16.354 1.00 60.28 376 ALA A N 1
ATOM 2914 C CA . ALA A 1 376 ? 9.076 37.578 15.863 1.00 60.28 376 ALA A CA 1
ATOM 2915 C C . ALA A 1 376 ? 9.969 38.811 15.643 1.00 60.28 376 ALA A C 1
ATOM 2917 O O . ALA A 1 376 ? 9.875 39.439 14.585 1.00 60.28 376 ALA A O 1
ATOM 2918 N N . GLU A 1 377 ? 10.890 39.093 16.568 1.00 66.06 377 GLU A N 1
ATOM 2919 C CA . GLU A 1 377 ? 11.890 40.159 16.443 1.00 66.06 377 GLU A CA 1
ATOM 2920 C C . GLU A 1 377 ? 12.871 39.890 15.298 1.00 66.06 377 GLU A C 1
ATOM 2922 O O . GLU A 1 377 ? 13.100 40.769 14.468 1.00 66.06 377 GLU A O 1
ATOM 2927 N N . SER A 1 378 ? 13.360 38.655 15.148 1.00 58.22 378 SER A N 1
ATOM 2928 C CA . SER A 1 378 ? 14.218 38.262 14.018 1.00 58.22 378 SER A CA 1
ATOM 2929 C C . SER A 1 378 ? 13.515 38.433 12.665 1.00 58.22 378 SER A C 1
ATOM 2931 O O . SER A 1 378 ? 14.129 38.840 11.677 1.00 58.22 378 SER A O 1
ATOM 2933 N N . ARG A 1 379 ? 12.202 38.172 12.604 1.00 57.66 379 ARG A N 1
ATOM 2934 C CA . ARG A 1 379 ? 11.390 38.351 11.388 1.00 57.66 379 ARG A CA 1
ATOM 2935 C C . ARG A 1 379 ? 11.092 39.826 11.100 1.00 57.66 379 ARG A C 1
ATOM 2937 O O . ARG A 1 379 ? 10.984 40.210 9.935 1.00 57.66 379 ARG A O 1
ATOM 2944 N N . ALA A 1 380 ? 10.981 40.653 12.140 1.00 66.88 380 ALA A N 1
ATOM 2945 C CA . ALA A 1 380 ? 10.861 42.104 12.019 1.00 66.88 380 ALA A CA 1
ATOM 2946 C C . ALA A 1 380 ? 12.182 42.743 11.554 1.00 66.88 380 ALA A C 1
ATOM 2948 O O . ALA A 1 380 ? 12.166 43.526 10.606 1.00 66.88 380 ALA A O 1
ATOM 2949 N N . ALA A 1 381 ? 13.316 42.325 12.124 1.00 69.81 381 ALA A N 1
ATOM 2950 C CA . ALA A 1 381 ? 14.652 42.753 11.715 1.00 69.81 381 ALA A CA 1
ATOM 2951 C C . ALA A 1 381 ? 14.968 42.353 10.264 1.00 69.81 381 ALA A C 1
ATOM 2953 O O . ALA A 1 381 ? 15.523 43.149 9.511 1.00 69.81 381 ALA A O 1
ATOM 2954 N N . LEU A 1 382 ? 14.537 41.161 9.826 1.00 62.62 382 LEU A N 1
ATOM 2955 C CA . LEU A 1 382 ? 14.643 40.742 8.425 1.00 62.62 382 LEU A CA 1
ATOM 2956 C C . LEU A 1 382 ? 13.813 41.640 7.492 1.00 62.62 382 LEU A C 1
ATOM 2958 O O . LEU A 1 382 ? 14.291 42.024 6.429 1.00 62.62 382 LEU A O 1
ATOM 2962 N N . ARG A 1 383 ? 12.597 42.037 7.893 1.00 58.09 383 ARG A N 1
ATOM 2963 C CA . ARG A 1 383 ? 11.769 42.991 7.128 1.00 58.09 383 ARG A CA 1
ATOM 2964 C C . ARG A 1 383 ? 12.377 44.391 7.066 1.00 58.09 383 ARG A C 1
ATOM 2966 O O . ARG A 1 383 ? 12.232 45.069 6.052 1.00 58.09 383 ARG A O 1
ATOM 2973 N N . GLU A 1 384 ? 13.035 44.835 8.130 1.00 69.94 384 GLU A N 1
ATOM 2974 C CA . GLU A 1 384 ? 13.731 46.122 8.159 1.00 69.94 384 GLU A CA 1
ATOM 2975 C C . GLU A 1 384 ? 15.004 46.100 7.297 1.00 69.94 384 GLU A C 1
ATOM 2977 O O . GLU A 1 384 ? 15.230 47.032 6.526 1.00 69.94 384 GLU A O 1
ATOM 2982 N N . ALA A 1 385 ? 15.759 44.995 7.313 1.00 66.44 385 ALA A N 1
ATOM 2983 C CA . ALA A 1 385 ? 16.895 44.770 6.418 1.00 66.44 385 ALA A CA 1
ATOM 2984 C C . ALA A 1 385 ? 16.472 44.705 4.938 1.00 66.44 385 ALA A C 1
ATOM 2986 O O . ALA A 1 385 ? 17.101 45.338 4.093 1.00 66.44 385 ALA A O 1
ATOM 2987 N N . MET A 1 386 ? 15.357 44.034 4.620 1.00 62.06 386 MET A N 1
ATOM 2988 C CA . MET A 1 386 ? 14.804 43.998 3.257 1.00 62.06 386 MET A CA 1
ATOM 2989 C C . MET A 1 386 ? 14.334 45.380 2.772 1.00 62.06 386 MET A C 1
ATOM 2991 O O . MET A 1 386 ? 14.533 45.713 1.603 1.00 62.06 386 MET A O 1
ATOM 2995 N N . ARG A 1 387 ? 13.786 46.228 3.662 1.00 64.62 387 ARG A N 1
ATOM 2996 C CA . ARG A 1 387 ? 13.485 47.637 3.334 1.00 64.62 387 ARG A CA 1
ATOM 2997 C C . ARG A 1 387 ? 14.741 48.468 3.094 1.00 64.62 387 ARG A C 1
ATOM 2999 O O . ARG A 1 387 ? 14.725 49.317 2.208 1.00 64.62 387 ARG A O 1
ATOM 3006 N N . ALA A 1 388 ? 15.807 48.242 3.860 1.00 68.56 388 ALA A N 1
ATOM 3007 C CA . ALA A 1 388 ? 17.080 48.935 3.667 1.00 68.56 388 ALA A CA 1
ATOM 3008 C C . ALA A 1 388 ? 17.765 48.547 2.340 1.00 68.56 388 ALA A C 1
ATOM 3010 O O . ALA A 1 388 ? 18.476 49.369 1.764 1.00 68.56 388 ALA A O 1
ATOM 3011 N N . GLU A 1 389 ? 17.505 47.337 1.830 1.00 68.12 389 GLU A N 1
ATOM 3012 C CA . GLU A 1 389 ? 17.979 46.849 0.524 1.00 68.12 389 GLU A CA 1
ATOM 3013 C C . GLU A 1 389 ? 17.007 47.102 -0.649 1.00 68.12 389 GLU A C 1
ATOM 3015 O O . GLU A 1 389 ? 17.312 46.747 -1.786 1.00 68.12 389 GLU A O 1
ATOM 3020 N N . GLY A 1 390 ? 15.865 47.763 -0.418 1.00 63.91 390 GLY A N 1
ATOM 3021 C CA . GLY A 1 390 ? 14.933 48.171 -1.480 1.00 63.91 390 GLY A CA 1
ATOM 3022 C C . GLY A 1 390 ? 14.117 47.034 -2.111 1.00 63.91 390 GLY A C 1
ATOM 3023 O O . GLY A 1 390 ? 13.634 47.188 -3.231 1.00 63.91 390 GLY A O 1
ATOM 3024 N N . LEU A 1 391 ? 13.959 45.904 -1.414 1.00 56.41 391 LEU A N 1
ATOM 3025 C CA . LEU A 1 391 ? 13.152 44.763 -1.856 1.00 56.41 391 LEU A CA 1
ATOM 3026 C C . LEU A 1 391 ? 11.753 44.834 -1.218 1.00 56.41 391 LEU A C 1
ATOM 3028 O O . LEU A 1 391 ? 11.610 44.675 -0.004 1.00 56.41 391 LEU A O 1
ATOM 3032 N N . GLU A 1 392 ? 10.714 45.080 -2.024 1.00 51.03 392 GLU A N 1
ATOM 3033 C CA . GLU A 1 392 ? 9.318 45.063 -1.559 1.00 51.03 392 GLU A CA 1
ATOM 3034 C C . GLU A 1 392 ? 8.771 43.622 -1.462 1.00 51.03 392 GLU A C 1
ATOM 3036 O O . GLU A 1 392 ? 9.001 42.824 -2.372 1.00 51.03 392 GLU A O 1
ATOM 3041 N N . PRO A 1 393 ? 8.052 43.255 -0.381 1.00 47.75 393 PRO A N 1
ATOM 3042 C CA . PRO A 1 393 ? 7.382 41.959 -0.279 1.00 47.75 393 PRO A CA 1
ATOM 3043 C C . PRO A 1 393 ? 6.035 41.956 -1.027 1.00 47.75 393 PRO A C 1
ATOM 3045 O O . PRO A 1 393 ? 5.247 42.889 -0.875 1.00 47.75 393 PRO A O 1
ATOM 3048 N N . GLU A 1 394 ? 5.760 40.896 -1.797 1.00 44.47 394 GLU A N 1
ATOM 3049 C CA . GLU A 1 394 ? 4.483 40.707 -2.507 1.00 44.47 394 GLU A CA 1
ATOM 3050 C C . GLU A 1 394 ? 3.281 40.594 -1.542 1.00 44.47 394 GLU A C 1
ATOM 3052 O O . GLU A 1 394 ? 3.428 40.027 -0.451 1.00 44.47 394 GLU A O 1
ATOM 3057 N N . PRO A 1 395 ? 2.096 41.120 -1.915 1.00 42.72 395 PRO A N 1
ATOM 3058 C CA . PRO A 1 395 ? 0.897 41.035 -1.090 1.00 42.72 395 PRO A CA 1
ATOM 3059 C C . PRO A 1 395 ? 0.197 39.675 -1.233 1.00 42.72 395 PRO A C 1
ATOM 3061 O O . PRO A 1 395 ? 0.092 39.120 -2.326 1.00 42.72 395 PRO A O 1
ATOM 3064 N N . GLU A 1 396 ? -0.316 39.166 -0.112 1.00 42.22 396 GLU A N 1
ATOM 3065 C CA . GLU A 1 396 ? -1.263 38.046 -0.060 1.00 42.22 396 GLU A CA 1
ATOM 3066 C C . GLU A 1 396 ? -2.582 38.463 -0.741 1.00 42.22 396 GLU A C 1
ATOM 3068 O O . GLU A 1 396 ? -3.092 39.554 -0.480 1.00 42.22 396 GLU A O 1
ATOM 3073 N N . LEU A 1 397 ? -3.106 37.623 -1.642 1.00 35.03 397 LEU A N 1
ATOM 3074 C CA . LEU A 1 397 ? -4.386 37.839 -2.325 1.00 35.03 397 LEU A CA 1
ATOM 3075 C C . LEU A 1 397 ? -5.519 37.130 -1.574 1.00 35.03 397 LEU A C 1
ATOM 3077 O O . LEU A 1 397 ? -5.461 35.919 -1.355 1.00 35.03 397 LEU A O 1
ATOM 3081 N N . ASP A 1 398 ? -6.521 37.932 -1.213 1.00 33.34 398 ASP A N 1
ATOM 3082 C CA . ASP A 1 398 ? -7.797 37.572 -0.593 1.00 33.34 398 ASP A CA 1
ATOM 3083 C C . ASP A 1 398 ? -8.756 36.822 -1.544 1.00 33.34 398 ASP A C 1
ATOM 3085 O O . ASP A 1 398 ? -8.580 36.779 -2.763 1.00 33.34 398 ASP A O 1
ATOM 3089 N N . GLU A 1 399 ? -9.776 36.237 -0.916 1.00 35.28 399 GLU A N 1
ATOM 3090 C CA . GLU A 1 399 ? -10.851 35.371 -1.413 1.00 35.28 399 GLU A CA 1
ATOM 3091 C C . GLU A 1 399 ? -11.819 35.981 -2.464 1.00 35.28 399 GLU A C 1
ATOM 3093 O O . GLU A 1 399 ? -11.992 37.198 -2.541 1.00 35.28 399 GLU A O 1
ATOM 3098 N N . ASP A 1 400 ? -12.552 35.055 -3.124 1.00 30.59 400 ASP A N 1
ATOM 3099 C CA . ASP A 1 400 ? -13.922 35.143 -3.711 1.00 30.59 400 ASP A CA 1
ATOM 3100 C C . ASP A 1 400 ? -14.036 35.330 -5.253 1.00 30.59 400 ASP A C 1
ATOM 3102 O O . ASP A 1 400 ? -13.117 35.898 -5.846 1.00 30.59 400 ASP A O 1
ATOM 3106 N N . PRO A 1 401 ? -15.143 34.965 -5.965 1.00 37.19 401 PRO A N 1
ATOM 3107 C CA . PRO A 1 401 ? -16.276 34.035 -5.734 1.00 37.19 401 PRO A CA 1
ATOM 3108 C C . PRO A 1 401 ? -16.460 32.976 -6.869 1.00 37.19 401 PRO A C 1
ATOM 3110 O O . PRO A 1 401 ? -15.676 32.895 -7.812 1.00 37.19 401 PRO A O 1
ATOM 3113 N N . GLY A 1 402 ? -17.509 32.141 -6.768 1.00 27.25 402 GLY A N 1
ATOM 3114 C CA . GLY A 1 402 ? -17.881 31.050 -7.695 1.00 27.25 402 GLY A CA 1
ATOM 3115 C C . GLY A 1 402 ? -18.421 31.443 -9.093 1.00 27.25 402 GLY A C 1
ATOM 3116 O O . GLY A 1 402 ? -18.458 32.622 -9.434 1.00 27.25 402 GLY A O 1
ATOM 3117 N N . PRO A 1 403 ? -18.817 30.446 -9.919 1.00 32.94 403 PRO A N 1
ATOM 3118 C CA . PRO A 1 403 ? -18.942 30.589 -11.370 1.00 32.94 403 PRO A CA 1
ATOM 3119 C C . PRO A 1 403 ? -20.341 31.041 -11.813 1.00 32.94 403 PRO A C 1
ATOM 3121 O O . PRO A 1 403 ? -21.344 30.503 -11.346 1.00 32.94 403 PRO A O 1
ATOM 3124 N N . GLU A 1 404 ? -20.395 31.963 -12.775 1.00 27.44 404 GLU A N 1
ATOM 3125 C CA . GLU A 1 404 ? -21.574 32.216 -13.608 1.00 27.44 404 GLU A CA 1
ATOM 3126 C C . GLU A 1 404 ? -21.265 31.816 -15.059 1.00 27.44 404 GLU A C 1
ATOM 3128 O O . GLU A 1 404 ? -20.171 32.048 -15.576 1.00 27.44 404 GLU A O 1
ATOM 3133 N N . GLU A 1 405 ? -22.238 31.123 -15.645 1.00 38.56 405 GLU A N 1
ATOM 3134 C CA . GLU A 1 405 ? -22.290 30.570 -16.997 1.00 38.56 405 GLU A CA 1
ATOM 3135 C C . GLU A 1 405 ? -22.266 31.677 -18.060 1.00 38.56 405 GLU A C 1
ATOM 3137 O O . GLU A 1 405 ? -22.986 32.655 -17.904 1.00 38.56 405 GLU A O 1
ATOM 3142 N N . GLU A 1 406 ? -21.540 31.486 -19.170 1.00 27.03 406 GLU A N 1
ATOM 3143 C CA . GLU A 1 406 ? -21.902 32.078 -20.470 1.00 27.03 406 GLU A CA 1
ATOM 3144 C C . GLU A 1 406 ? -21.203 31.360 -21.653 1.00 27.03 406 GLU A C 1
ATOM 3146 O O . GLU A 1 406 ? -19.989 31.424 -21.835 1.00 27.03 406 GLU A O 1
ATOM 3151 N N . GLU A 1 407 ? -22.042 30.636 -22.404 1.00 28.62 407 GLU A N 1
ATOM 3152 C CA . GLU A 1 407 ? -22.084 30.377 -23.858 1.00 28.62 407 GLU A CA 1
ATOM 3153 C C . GLU A 1 407 ? -20.815 29.942 -24.633 1.00 28.62 407 GLU A C 1
ATOM 3155 O O . GLU A 1 407 ? -19.978 30.738 -25.060 1.00 28.62 407 GLU A O 1
ATOM 3160 N N . GLU A 1 408 ? -20.774 28.640 -24.949 1.00 32.12 408 GLU A N 1
ATOM 3161 C CA . GLU A 1 408 ? -19.910 28.013 -25.960 1.00 32.12 408 GLU A CA 1
ATOM 3162 C C . GLU A 1 408 ? -20.309 28.414 -27.398 1.00 32.12 408 GLU A C 1
ATOM 3164 O O . GLU A 1 408 ? -21.491 28.331 -27.747 1.00 32.12 408 GLU A O 1
ATOM 3169 N N . PRO A 1 409 ? -19.355 28.749 -28.289 1.00 33.75 409 PRO A N 1
ATOM 3170 C CA . PRO A 1 409 ? -19.599 28.755 -29.724 1.00 33.75 409 PRO A CA 1
ATOM 3171 C C . PRO A 1 409 ? -19.184 27.423 -30.380 1.00 33.75 409 PRO A C 1
ATOM 3173 O O . PRO A 1 409 ? -18.019 27.037 -30.328 1.00 33.75 409 PRO A O 1
ATOM 3176 N N . ASP A 1 410 ? -20.167 26.780 -31.021 1.00 33.59 410 ASP A N 1
ATOM 3177 C CA . ASP A 1 410 ? -20.133 25.727 -32.054 1.00 33.59 410 ASP A CA 1
ATOM 3178 C C . ASP A 1 410 ? -18.848 24.874 -32.197 1.00 33.59 410 ASP A C 1
ATOM 3180 O O . ASP A 1 410 ? -17.895 25.231 -32.898 1.00 33.59 410 ASP A O 1
ATOM 3184 N N . GLU A 1 411 ? -18.893 23.657 -31.640 1.00 36.03 411 GLU A N 1
ATOM 3185 C CA . GLU A 1 411 ? -17.966 22.559 -31.944 1.00 36.03 411 GLU A CA 1
ATOM 3186 C C . GLU A 1 411 ? -18.040 22.140 -33.432 1.00 36.03 411 GLU A C 1
ATOM 3188 O O . GLU A 1 411 ? -19.121 21.806 -33.933 1.00 36.03 411 GLU A O 1
ATOM 3193 N N . PRO A 1 412 ? -16.911 22.046 -34.164 1.00 33.03 412 PRO A N 1
ATOM 3194 C CA . PRO A 1 412 ? -16.864 21.266 -35.390 1.00 33.03 412 PRO A CA 1
ATOM 3195 C C . PRO A 1 412 ? -16.824 19.764 -35.056 1.00 33.03 412 PRO A C 1
ATOM 3197 O O . PRO A 1 412 ? -16.201 19.365 -34.070 1.00 33.03 412 PRO A O 1
ATOM 3200 N N . PRO A 1 413 ? -17.447 18.902 -35.881 1.00 35.66 413 PRO A N 1
ATOM 3201 C CA . PRO A 1 413 ? -17.528 17.476 -35.601 1.00 35.66 413 PRO A CA 1
ATOM 3202 C C . PRO A 1 413 ? -16.124 16.871 -35.599 1.00 35.66 413 PRO A C 1
ATOM 3204 O O . PRO A 1 413 ? -15.378 17.043 -36.563 1.00 35.66 413 PRO A O 1
ATOM 3207 N N . TRP A 1 414 ? -15.800 16.178 -34.505 1.00 28.45 414 TRP A N 1
ATOM 3208 C CA . TRP A 1 414 ? -14.647 15.303 -34.285 1.00 28.45 414 TRP A CA 1
ATOM 3209 C C . TRP A 1 414 ? -13.903 14.931 -35.575 1.00 28.45 414 TRP A C 1
ATOM 3211 O O . TRP A 1 414 ? -14.365 14.097 -36.357 1.00 28.45 414 TRP A O 1
ATOM 3221 N N . ILE A 1 415 ? -12.741 15.551 -35.797 1.00 31.00 415 ILE A N 1
ATOM 3222 C CA . ILE A 1 415 ? -11.785 15.063 -36.789 1.00 31.00 415 ILE A CA 1
ATOM 3223 C C . ILE A 1 415 ? -11.209 13.769 -36.216 1.00 31.00 415 ILE A C 1
ATOM 3225 O O . ILE A 1 415 ? -10.486 13.782 -35.224 1.00 31.00 415 ILE A O 1
ATOM 3229 N N . ASP A 1 416 ? -11.598 12.659 -36.837 1.00 31.36 416 ASP A N 1
ATOM 3230 C CA . ASP A 1 416 ? -10.977 11.341 -36.734 1.00 31.36 416 ASP A CA 1
ATOM 3231 C C . ASP A 1 416 ? -9.445 11.511 -36.755 1.00 31.36 416 ASP A C 1
ATOM 3233 O O . ASP A 1 416 ? -8.897 12.043 -37.725 1.00 31.36 416 ASP A O 1
ATOM 3237 N N . PHE A 1 417 ? -8.748 11.146 -35.672 1.00 31.25 417 PHE A N 1
ATOM 3238 C CA . PHE A 1 417 ? -7.283 11.189 -35.616 1.00 31.25 417 PHE A CA 1
ATOM 3239 C C . PHE A 1 417 ? -6.718 10.080 -36.515 1.00 31.25 417 PHE A C 1
ATOM 3241 O O . PHE A 1 417 ? -6.321 9.015 -36.047 1.00 31.25 417 PHE A O 1
ATOM 3248 N N . ASP A 1 418 ? -6.706 10.327 -37.823 1.00 42.16 418 ASP A N 1
ATOM 3249 C CA . ASP A 1 418 ? -6.062 9.474 -38.816 1.00 42.16 418 ASP A CA 1
ATOM 3250 C C . ASP A 1 418 ? -4.558 9.789 -38.813 1.00 42.16 418 ASP A C 1
ATOM 3252 O O . ASP A 1 418 ? -4.122 10.894 -39.150 1.00 42.16 418 ASP A O 1
ATOM 3256 N N . THR A 1 419 ? -3.747 8.850 -38.339 1.00 45.72 419 THR A N 1
ATOM 3257 C CA . THR A 1 419 ? -2.300 9.013 -38.185 1.00 45.72 419 THR A CA 1
ATOM 3258 C C . THR A 1 419 ? -1.607 9.090 -39.555 1.00 45.72 419 THR A C 1
ATOM 3260 O O . THR A 1 419 ? -1.808 8.254 -40.427 1.00 45.72 419 THR A O 1
ATOM 3263 N N . GLY A 1 420 ? -0.754 10.101 -39.765 1.00 51.28 420 GLY A N 1
ATOM 3264 C CA . GLY A 1 420 ? -0.069 10.400 -41.037 1.00 51.28 420 GLY A CA 1
ATOM 3265 C C . GLY A 1 420 ? 1.110 9.485 -41.411 1.00 51.28 420 GLY A C 1
ATOM 3266 O O . GLY A 1 420 ? 2.027 9.932 -42.105 1.00 51.28 420 GLY A O 1
ATOM 3267 N N . PHE A 1 421 ? 1.134 8.233 -40.948 1.00 53.66 421 PHE A N 1
ATOM 3268 C CA . PHE A 1 421 ? 2.182 7.282 -41.328 1.00 53.66 421 PHE A CA 1
ATOM 3269 C C . PHE A 1 421 ? 1.903 6.713 -42.711 1.00 53.66 421 PHE A C 1
ATOM 3271 O O . PHE A 1 421 ? 0.785 6.316 -43.006 1.00 53.66 421 PHE A O 1
ATOM 3278 N N . ARG A 1 422 ? 2.924 6.650 -43.560 1.00 68.81 422 ARG A N 1
ATOM 3279 C CA . ARG A 1 422 ? 2.862 6.000 -44.869 1.00 68.81 422 ARG A CA 1
ATOM 3280 C C . ARG A 1 422 ? 3.899 4.896 -44.935 1.00 68.81 422 ARG A C 1
ATOM 3282 O O . ARG A 1 422 ? 5.053 5.097 -44.550 1.00 68.81 422 ARG A O 1
ATOM 3289 N N . ALA A 1 423 ? 3.497 3.738 -45.442 1.00 75.31 423 ALA A N 1
ATOM 3290 C CA . ALA A 1 423 ? 4.446 2.718 -45.850 1.00 75.31 423 ALA A CA 1
ATOM 3291 C C . ALA A 1 423 ? 5.045 3.099 -47.212 1.00 75.31 423 ALA A C 1
ATOM 3293 O O . ALA A 1 423 ? 4.347 3.551 -48.121 1.00 75.31 423 ALA A O 1
ATOM 3294 N N . CYS A 1 424 ? 6.354 2.928 -47.344 1.00 83.06 424 CYS A N 1
ATOM 3295 C CA . CYS A 1 424 ? 7.124 3.319 -48.514 1.00 83.06 424 CYS A CA 1
ATOM 3296 C C . CYS A 1 424 ? 7.879 2.111 -49.061 1.00 83.06 424 CYS A C 1
ATOM 3298 O O . CYS A 1 424 ? 8.421 1.322 -48.287 1.00 83.06 424 CYS A O 1
ATOM 3300 N N . ALA A 1 425 ? 7.961 1.995 -50.387 1.00 87.75 425 ALA A N 1
ATOM 3301 C CA . ALA A 1 425 ? 8.788 0.998 -51.060 1.00 87.75 425 ALA A CA 1
ATOM 3302 C C . ALA A 1 425 ? 9.622 1.658 -52.162 1.00 87.75 425 ALA A C 1
ATOM 3304 O O . ALA A 1 425 ? 9.075 2.200 -53.121 1.00 87.75 425 ALA A O 1
ATOM 3305 N N . ARG A 1 426 ? 10.950 1.614 -52.049 1.00 88.62 426 ARG A N 1
ATOM 3306 C CA . ARG A 1 426 ? 11.868 2.183 -53.046 1.00 88.62 426 ARG A CA 1
ATOM 3307 C C . ARG A 1 426 ? 12.576 1.078 -53.800 1.00 88.62 426 ARG A C 1
ATOM 3309 O O . ARG A 1 426 ? 13.143 0.178 -53.190 1.00 88.62 426 ARG A O 1
ATOM 3316 N N . TYR A 1 427 ? 12.605 1.205 -55.120 1.00 89.56 427 TYR A N 1
ATOM 3317 C CA . TYR A 1 427 ? 13.273 0.271 -56.016 1.00 89.56 427 TYR A CA 1
ATOM 3318 C C . TYR A 1 427 ? 14.429 0.998 -56.694 1.00 89.56 427 TYR A C 1
ATOM 3320 O O . TYR A 1 427 ? 14.221 1.980 -57.401 1.00 89.56 427 TYR A O 1
ATOM 3328 N N . THR A 1 428 ? 15.654 0.529 -56.479 1.00 87.44 428 THR A N 1
ATOM 3329 C CA . THR A 1 428 ? 16.875 1.165 -56.993 1.00 87.44 428 THR A CA 1
ATOM 3330 C C . THR A 1 428 ? 17.760 0.153 -57.713 1.00 87.44 428 THR A C 1
ATOM 3332 O O . THR A 1 428 ? 17.791 -1.024 -57.356 1.00 87.44 428 THR A O 1
ATOM 3335 N N . LEU A 1 429 ? 18.474 0.600 -58.748 1.00 85.62 429 LEU A N 1
ATOM 3336 C CA . LEU A 1 429 ? 19.496 -0.207 -59.425 1.00 85.62 429 LEU A CA 1
ATOM 3337 C C . LEU A 1 429 ? 20.825 -0.043 -58.688 1.00 85.62 429 LEU A C 1
ATOM 3339 O O . LEU A 1 429 ? 21.238 1.080 -58.408 1.00 85.62 429 LEU A O 1
ATOM 3343 N N . ALA A 1 430 ? 21.488 -1.156 -58.384 1.00 79.44 430 ALA A N 1
ATOM 3344 C CA . ALA A 1 430 ? 22.738 -1.157 -57.628 1.00 79.44 430 ALA A CA 1
ATOM 3345 C C . ALA A 1 430 ? 23.976 -0.854 -58.499 1.00 79.44 430 ALA A C 1
ATOM 3347 O O . ALA A 1 430 ? 24.999 -0.417 -57.978 1.00 79.44 430 ALA A O 1
ATOM 3348 N N . ASP A 1 431 ? 23.893 -1.050 -59.821 1.00 73.38 431 ASP A N 1
ATOM 3349 C CA . ASP A 1 431 ? 25.047 -0.998 -60.726 1.00 73.38 431 ASP A CA 1
ATOM 3350 C C . ASP A 1 431 ? 25.054 0.255 -61.633 1.00 73.38 431 ASP A C 1
ATOM 3352 O O . ASP A 1 431 ? 24.344 0.308 -62.635 1.00 73.38 431 ASP A O 1
ATOM 3356 N N . GLY A 1 432 ? 25.931 1.226 -61.335 1.00 64.12 432 GLY A N 1
ATOM 3357 C CA . GLY A 1 432 ? 26.431 2.245 -62.281 1.00 64.12 432 GLY A CA 1
ATOM 3358 C C . GLY A 1 432 ? 25.405 3.213 -62.911 1.00 64.12 432 GLY A C 1
ATOM 3359 O O . GLY A 1 432 ? 24.230 3.223 -62.554 1.00 64.12 432 GLY A O 1
ATOM 3360 N N . PRO A 1 433 ? 25.836 4.108 -63.828 1.00 55.72 433 PRO A N 1
ATOM 3361 C CA . PRO A 1 433 ? 24.949 5.115 -64.404 1.00 55.72 433 PRO A CA 1
ATOM 3362 C C . PRO A 1 433 ? 23.858 4.461 -65.260 1.00 55.72 433 PRO A C 1
ATOM 3364 O O . PRO A 1 433 ? 24.121 3.841 -66.288 1.00 55.72 433 PRO A O 1
ATOM 3367 N N . VAL A 1 434 ? 22.620 4.636 -64.810 1.00 66.19 434 VAL A N 1
ATOM 3368 C CA . VAL A 1 434 ? 21.423 4.004 -65.364 1.00 66.19 434 VAL A CA 1
ATOM 3369 C C . VAL A 1 434 ? 20.996 4.686 -66.666 1.00 66.19 434 VAL A C 1
ATOM 3371 O O . VAL A 1 434 ? 20.547 5.842 -66.654 1.00 66.19 434 VAL A O 1
ATOM 3374 N N . ASP A 1 435 ? 21.088 3.956 -67.780 1.00 75.25 435 ASP A N 1
ATOM 3375 C CA . ASP A 1 435 ? 20.552 4.397 -69.071 1.00 75.25 435 ASP A CA 1
ATOM 3376 C C . ASP A 1 435 ? 19.015 4.515 -69.031 1.00 75.25 435 ASP A C 1
ATOM 3378 O O . ASP A 1 435 ? 18.332 3.907 -68.200 1.00 75.25 435 ASP A O 1
ATOM 3382 N N . ARG A 1 436 ? 18.445 5.328 -69.924 1.00 78.00 436 ARG A N 1
ATOM 3383 C CA . ARG A 1 436 ? 17.000 5.575 -70.020 1.00 78.00 436 ARG A CA 1
ATOM 3384 C C . ARG A 1 436 ? 16.210 4.271 -70.163 1.00 78.00 436 ARG A C 1
ATOM 3386 O O . ARG A 1 436 ? 15.172 4.142 -69.518 1.00 78.00 436 ARG A O 1
ATOM 3393 N N . ASP A 1 437 ? 16.726 3.316 -70.929 1.00 79.31 437 ASP A N 1
ATOM 3394 C CA . ASP A 1 437 ? 16.066 2.032 -71.179 1.00 79.31 437 ASP A CA 1
ATOM 3395 C C . ASP A 1 437 ? 16.004 1.155 -69.918 1.00 79.31 437 ASP A C 1
ATOM 3397 O O . ASP A 1 437 ? 14.970 0.554 -69.630 1.00 79.31 437 ASP A O 1
ATOM 3401 N N . ALA A 1 438 ? 17.064 1.148 -69.104 1.00 79.31 438 ALA A N 1
ATOM 3402 C CA . ALA A 1 438 ? 17.092 0.423 -67.832 1.00 79.31 438 ALA A CA 1
ATOM 3403 C C . ALA A 1 438 ? 16.119 1.025 -66.804 1.00 79.31 438 ALA A C 1
ATOM 3405 O O . ALA A 1 438 ? 15.429 0.295 -66.091 1.00 79.31 438 ALA A O 1
ATOM 3406 N N . ARG A 1 439 ? 16.002 2.360 -66.767 1.00 80.19 439 ARG A N 1
ATOM 3407 C CA . ARG A 1 439 ? 15.030 3.057 -65.908 1.00 80.19 439 ARG A CA 1
ATOM 3408 C C . ARG A 1 439 ? 13.590 2.774 -66.339 1.00 80.19 439 ARG A C 1
ATOM 3410 O O . ARG A 1 439 ? 12.745 2.517 -65.487 1.00 80.19 439 ARG A O 1
ATOM 3417 N N . ALA A 1 440 ? 13.324 2.767 -67.646 1.00 82.94 440 ALA A N 1
ATOM 3418 C CA . ALA A 1 440 ? 12.013 2.419 -68.189 1.00 82.94 440 ALA A CA 1
ATOM 3419 C C . ALA A 1 440 ? 11.635 0.958 -67.885 1.00 82.94 440 ALA A C 1
ATOM 3421 O O . ALA A 1 440 ? 10.496 0.684 -67.511 1.00 82.94 440 ALA A O 1
ATOM 3422 N N . ALA A 1 441 ? 12.594 0.031 -67.976 1.00 83.81 441 ALA A N 1
ATOM 3423 C CA . ALA A 1 441 ? 12.384 -1.369 -67.615 1.00 83.81 441 ALA A CA 1
ATOM 3424 C C . ALA A 1 441 ? 12.075 -1.551 -66.117 1.00 83.81 441 ALA A C 1
ATOM 3426 O O . ALA A 1 441 ? 11.176 -2.318 -65.772 1.00 83.81 441 ALA A O 1
ATOM 3427 N N . LEU A 1 442 ? 12.766 -0.821 -65.231 1.00 86.31 442 LEU A N 1
ATOM 3428 C CA . LEU A 1 442 ? 12.490 -0.839 -63.791 1.00 86.31 442 LEU A CA 1
ATOM 3429 C C . LEU A 1 442 ? 11.114 -0.248 -63.456 1.00 86.31 442 LEU A C 1
ATOM 3431 O O . LEU A 1 442 ? 10.366 -0.841 -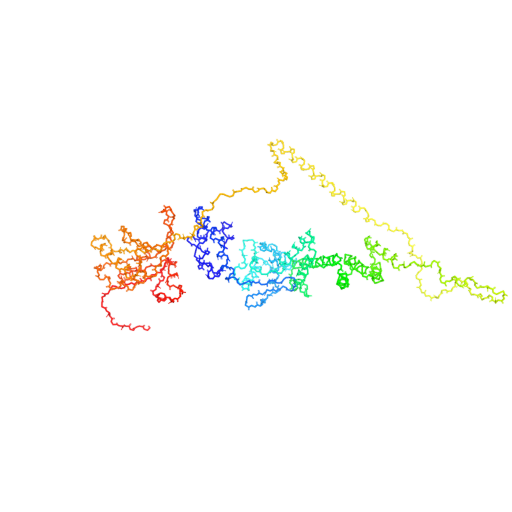62.685 1.00 86.31 442 LEU A O 1
ATOM 3435 N N . HIS A 1 443 ? 10.756 0.888 -64.053 1.00 86.62 443 HIS A N 1
ATOM 3436 C CA . HIS A 1 443 ? 9.446 1.506 -63.843 1.00 86.62 443 HIS A CA 1
ATOM 3437 C C . HIS A 1 443 ? 8.308 0.583 -64.321 1.00 86.62 443 HIS A C 1
ATOM 3439 O O . HIS A 1 443 ? 7.313 0.398 -63.617 1.00 86.62 443 HIS A O 1
ATOM 3445 N N . GLY A 1 444 ? 8.483 -0.071 -65.477 1.00 87.12 444 GLY A N 1
ATOM 3446 C CA . GLY A 1 444 ? 7.549 -1.087 -65.972 1.00 87.12 444 GLY A CA 1
ATOM 3447 C C . GLY A 1 444 ? 7.411 -2.277 -65.019 1.00 87.12 444 GLY A C 1
ATOM 3448 O O . GLY A 1 444 ? 6.295 -2.694 -64.722 1.00 87.12 444 GLY A O 1
ATOM 3449 N N . LEU A 1 445 ? 8.525 -2.770 -64.468 1.00 87.81 445 LEU A N 1
ATOM 3450 C CA . LEU A 1 445 ? 8.520 -3.841 -63.469 1.00 87.81 445 LEU A CA 1
ATOM 3451 C C . LEU A 1 445 ? 7.718 -3.460 -62.216 1.00 87.81 445 LEU A C 1
ATOM 3453 O O . LEU A 1 445 ? 6.875 -4.240 -61.784 1.00 87.81 445 LEU A O 1
ATOM 3457 N N . VAL A 1 446 ? 7.957 -2.275 -61.645 1.00 88.75 446 VAL A N 1
ATOM 3458 C CA . VAL A 1 446 ? 7.257 -1.813 -60.432 1.00 88.75 446 VAL A CA 1
ATOM 3459 C C . VAL A 1 446 ? 5.763 -1.630 -60.686 1.00 88.75 446 VAL A C 1
ATOM 3461 O O . VAL A 1 446 ? 4.951 -2.022 -59.854 1.00 88.75 446 VAL A O 1
ATOM 3464 N N . THR A 1 447 ? 5.391 -1.124 -61.861 1.00 88.50 447 THR A N 1
ATOM 3465 C CA . THR A 1 447 ? 3.981 -0.986 -62.258 1.00 88.50 447 THR A CA 1
ATOM 3466 C C . THR A 1 447 ? 3.279 -2.345 -62.340 1.00 88.50 447 THR A C 1
ATOM 3468 O O . THR A 1 447 ? 2.151 -2.487 -61.878 1.00 88.50 447 THR A O 1
ATOM 3471 N N . GLU A 1 448 ? 3.941 -3.370 -62.884 1.00 87.25 448 GLU A N 1
ATOM 3472 C CA . GLU A 1 448 ? 3.388 -4.729 -62.921 1.00 87.25 448 GLU A CA 1
ATOM 3473 C C . GLU A 1 448 ? 3.289 -5.355 -61.518 1.00 87.25 448 GLU A C 1
ATOM 3475 O O . GLU A 1 448 ? 2.324 -6.058 -61.237 1.00 87.25 448 GLU A O 1
ATOM 3480 N N . LEU A 1 449 ? 4.259 -5.106 -60.629 1.00 88.44 449 LEU A N 1
ATOM 3481 C CA . LEU A 1 449 ? 4.209 -5.583 -59.238 1.00 88.44 449 LEU A CA 1
ATOM 3482 C C . LEU A 1 449 ? 3.071 -4.922 -58.444 1.00 88.44 449 LEU A C 1
ATOM 3484 O O . LEU A 1 449 ? 2.409 -5.592 -57.658 1.00 88.44 449 LEU A O 1
ATOM 3488 N N . LEU A 1 450 ? 2.806 -3.635 -58.684 1.00 86.38 450 LEU A N 1
ATOM 3489 C CA . LEU A 1 450 ? 1.652 -2.923 -58.123 1.00 86.38 450 LEU A CA 1
ATOM 3490 C C . LEU A 1 450 ? 0.320 -3.449 -58.670 1.00 86.38 450 LEU A C 1
ATOM 3492 O O . LEU A 1 450 ? -0.653 -3.541 -57.933 1.00 86.38 450 LEU A O 1
ATOM 3496 N N . ALA A 1 451 ? 0.270 -3.829 -59.948 1.00 86.69 451 ALA A N 1
ATOM 3497 C CA . ALA A 1 451 ? -0.923 -4.452 -60.514 1.00 86.69 451 ALA A CA 1
ATOM 3498 C C . ALA A 1 451 ? -1.186 -5.842 -59.903 1.00 86.69 451 ALA A C 1
ATOM 3500 O O . ALA A 1 451 ? -2.331 -6.178 -59.603 1.00 86.69 451 ALA A O 1
ATOM 3501 N N . ASP A 1 452 ? -0.133 -6.635 -59.684 1.00 85.88 452 ASP A N 1
ATOM 3502 C CA . ASP A 1 452 ? -0.244 -7.969 -59.082 1.00 85.88 452 ASP A CA 1
ATOM 3503 C C . ASP A 1 452 ? -0.561 -7.937 -57.584 1.00 85.88 452 ASP A C 1
ATOM 3505 O O . ASP A 1 452 ? -1.157 -8.884 -57.072 1.00 85.88 452 ASP A O 1
ATOM 3509 N N . SER A 1 453 ? -0.173 -6.871 -56.875 1.00 84.62 453 SER A N 1
ATOM 3510 C CA . SER A 1 453 ? -0.494 -6.714 -55.452 1.00 84.62 453 SER A CA 1
ATOM 3511 C C . SER A 1 453 ? -1.991 -6.520 -55.205 1.00 84.62 453 SER A C 1
ATOM 3513 O O . SER A 1 453 ? -2.447 -6.673 -54.074 1.00 84.62 453 SER A O 1
ATOM 3515 N N . GLY A 1 454 ? -2.761 -6.189 -56.249 1.00 81.62 454 GLY A N 1
ATOM 3516 C CA . GLY A 1 454 ? -4.186 -5.891 -56.143 1.00 81.62 454 GLY A CA 1
ATOM 3517 C C . GLY A 1 454 ? -4.481 -4.575 -55.421 1.00 81.62 454 GLY A C 1
ATOM 3518 O O . GLY A 1 454 ? -5.627 -4.352 -55.031 1.00 81.62 454 GLY A O 1
ATOM 3519 N N . ALA A 1 455 ? -3.472 -3.716 -55.229 1.00 79.31 455 ALA A N 1
ATOM 3520 C CA . ALA A 1 455 ? -3.651 -2.410 -54.611 1.00 79.31 455 ALA A CA 1
ATOM 3521 C C . ALA A 1 455 ? -4.533 -1.507 -55.490 1.00 79.31 455 ALA A C 1
ATOM 3523 O O . ALA A 1 455 ? -4.327 -1.398 -56.701 1.00 79.31 455 ALA A O 1
ATOM 3524 N N . ASP A 1 456 ? -5.512 -0.842 -54.873 1.00 76.94 456 ASP A N 1
ATOM 3525 C CA . ASP A 1 456 ? -6.322 0.172 -55.551 1.00 76.94 456 ASP A CA 1
ATOM 3526 C C . ASP A 1 456 ? -5.417 1.327 -56.016 1.00 76.94 456 ASP A C 1
ATOM 3528 O O . ASP A 1 456 ? -4.506 1.742 -55.300 1.00 76.94 456 ASP A O 1
ATOM 3532 N N . ALA A 1 457 ? -5.687 1.889 -57.194 1.00 75.00 457 ALA A N 1
ATOM 3533 C CA . ALA A 1 457 ? -4.987 3.061 -57.712 1.00 75.00 457 ALA A CA 1
ATOM 3534 C C . ALA A 1 457 ? -5.125 4.294 -56.796 1.00 75.00 457 ALA A C 1
ATOM 3536 O O . ALA A 1 457 ? -4.306 5.204 -56.878 1.00 75.00 457 ALA A O 1
ATOM 3537 N N . ALA A 1 458 ? -6.138 4.334 -55.922 1.00 74.62 458 ALA A N 1
ATOM 3538 C CA . ALA A 1 458 ? -6.275 5.361 -54.886 1.00 74.62 458 ALA A CA 1
ATOM 3539 C C . ALA A 1 458 ? -5.420 5.098 -53.627 1.00 74.62 458 ALA A C 1
ATOM 3541 O O . ALA A 1 458 ? -5.257 5.993 -52.798 1.00 74.62 458 ALA A O 1
ATOM 3542 N N . ALA A 1 459 ? -4.891 3.883 -53.464 1.00 76.31 459 ALA A N 1
ATOM 3543 C CA . ALA A 1 459 ? -4.166 3.447 -52.272 1.00 76.31 459 ALA A CA 1
ATOM 3544 C C . ALA A 1 459 ? -2.650 3.691 -52.350 1.00 76.31 459 ALA A C 1
ATOM 3546 O O . ALA A 1 459 ? -1.956 3.484 -51.352 1.00 76.31 459 ALA A O 1
ATOM 3547 N N . TYR A 1 460 ? -2.126 4.128 -53.499 1.00 83.19 460 TYR A N 1
ATOM 3548 C CA . TYR A 1 460 ? -0.701 4.390 -53.673 1.00 83.19 460 TYR A CA 1
ATOM 3549 C C . TYR A 1 460 ? -0.411 5.539 -54.644 1.00 83.19 460 TYR A C 1
ATOM 3551 O O . TYR A 1 460 ? -1.176 5.827 -55.559 1.00 83.19 460 TYR A O 1
ATOM 3559 N N . GLU A 1 461 ? 0.751 6.160 -54.473 1.00 83.69 461 GLU A N 1
ATOM 3560 C CA . GLU A 1 461 ? 1.333 7.129 -55.397 1.00 83.69 461 GLU A CA 1
ATOM 3561 C C . GLU A 1 461 ? 2.714 6.631 -55.842 1.00 83.69 461 GLU A C 1
ATOM 3563 O O . GLU A 1 461 ? 3.517 6.184 -55.021 1.00 83.69 461 GLU A O 1
ATOM 3568 N N . LEU A 1 462 ? 2.985 6.679 -57.149 1.00 85.94 462 LEU A N 1
ATOM 3569 C CA . LEU A 1 462 ? 4.274 6.300 -57.728 1.00 85.94 462 LEU A CA 1
ATOM 3570 C C . LEU A 1 462 ? 5.055 7.563 -58.100 1.00 85.94 462 LEU A C 1
ATOM 3572 O O . LEU A 1 462 ? 4.649 8.309 -58.990 1.00 85.94 462 LEU A O 1
ATOM 3576 N N . VAL A 1 463 ? 6.184 7.778 -57.433 1.00 83.50 463 VAL A N 1
ATOM 3577 C CA . VAL A 1 463 ? 7.055 8.941 -57.612 1.00 83.50 463 VAL A CA 1
ATOM 3578 C C . VAL A 1 463 ? 8.358 8.501 -58.272 1.00 83.50 463 VAL A C 1
ATOM 3580 O O . VAL A 1 463 ? 9.064 7.629 -57.767 1.00 83.50 463 VAL A O 1
ATOM 3583 N N . ASP A 1 464 ? 8.707 9.111 -59.404 1.00 79.44 464 ASP A N 1
ATOM 3584 C CA . ASP A 1 464 ? 9.986 8.860 -60.071 1.00 79.44 464 ASP A CA 1
ATOM 3585 C C . ASP A 1 464 ? 11.104 9.703 -59.437 1.00 79.44 464 ASP A C 1
ATOM 3587 O O . ASP A 1 464 ? 11.204 10.910 -59.672 1.00 79.44 464 ASP A O 1
ATOM 3591 N N . GLU A 1 465 ? 11.984 9.068 -58.659 1.00 77.06 465 GLU A N 1
ATOM 3592 C CA . GLU A 1 465 ? 13.180 9.710 -58.107 1.00 77.06 465 GLU A CA 1
ATOM 3593 C C . GLU A 1 465 ? 14.427 9.449 -58.978 1.00 77.06 465 GLU A C 1
ATOM 3595 O O . GLU A 1 465 ? 14.493 8.460 -59.719 1.00 77.06 465 GLU A O 1
ATOM 3600 N N . PRO A 1 466 ? 15.487 10.279 -58.869 1.00 67.19 466 PRO A N 1
ATOM 3601 C CA . PRO A 1 466 ? 16.735 10.081 -59.614 1.00 67.19 466 PRO A CA 1
ATOM 3602 C C . PRO A 1 466 ? 17.377 8.692 -59.431 1.00 67.19 466 PRO A C 1
ATOM 3604 O O . PRO A 1 466 ? 18.060 8.216 -60.340 1.00 67.19 466 PRO A O 1
ATOM 3607 N N . GLY A 1 467 ? 17.153 8.051 -58.275 1.00 66.81 467 GLY A N 1
ATOM 3608 C CA . GLY A 1 467 ? 17.668 6.721 -57.925 1.00 66.81 467 GLY A CA 1
ATOM 3609 C C . GLY A 1 467 ? 16.773 5.540 -58.326 1.00 66.81 467 GLY A C 1
ATOM 3610 O O . GLY A 1 467 ? 17.226 4.399 -58.248 1.00 66.81 467 GLY A O 1
ATOM 3611 N N . GLY A 1 468 ? 15.540 5.799 -58.773 1.00 81.25 468 GLY A N 1
ATOM 3612 C CA . GLY A 1 468 ? 14.540 4.789 -59.125 1.00 81.25 468 GLY A CA 1
ATOM 3613 C C . GLY A 1 468 ? 13.148 5.110 -58.558 1.00 81.25 468 GLY A C 1
ATOM 3614 O O . GLY A 1 468 ? 12.995 6.097 -57.840 1.00 81.25 468 GLY A O 1
ATOM 3615 N N . PRO A 1 469 ? 12.116 4.327 -58.910 1.00 86.69 469 PRO A N 1
ATOM 3616 C CA . PRO A 1 469 ? 10.746 4.590 -58.482 1.00 86.69 469 PRO A CA 1
ATOM 3617 C C . PRO A 1 469 ? 10.547 4.369 -56.973 1.00 86.69 469 PRO A C 1
ATOM 3619 O O . PRO A 1 469 ? 11.009 3.377 -56.395 1.00 86.69 469 PRO A O 1
ATOM 3622 N N . LEU A 1 470 ? 9.814 5.296 -56.358 1.00 85.88 470 LEU A N 1
ATOM 3623 C CA . LEU A 1 470 ? 9.343 5.269 -54.979 1.00 85.88 470 LEU A CA 1
ATOM 3624 C C . LEU A 1 470 ? 7.824 5.086 -54.973 1.00 85.88 470 LEU A C 1
ATOM 3626 O O . LEU A 1 470 ? 7.095 5.869 -55.575 1.00 85.88 470 LEU A O 1
ATOM 3630 N N . VAL A 1 471 ? 7.346 4.067 -54.272 1.00 87.06 471 VAL A N 1
ATOM 3631 C CA . VAL A 1 471 ? 5.924 3.851 -54.007 1.00 87.06 471 VAL A CA 1
ATOM 3632 C C . VAL A 1 471 ? 5.603 4.403 -52.627 1.00 87.06 471 VAL A C 1
ATOM 3634 O O . VAL A 1 471 ? 6.212 3.984 -51.642 1.00 87.06 471 VAL A O 1
ATOM 3637 N N . LEU A 1 472 ? 4.635 5.311 -52.561 1.00 82.75 472 LEU A N 1
ATOM 3638 C CA . LEU A 1 472 ? 4.070 5.849 -51.330 1.00 82.75 472 LEU A CA 1
ATOM 3639 C C . LEU A 1 472 ? 2.677 5.254 -51.132 1.00 82.75 472 LEU A C 1
ATOM 3641 O O . LEU A 1 472 ? 1.776 5.535 -51.918 1.00 82.75 472 LEU A O 1
ATOM 3645 N N . LEU A 1 473 ? 2.487 4.445 -50.096 1.00 81.50 473 LEU A N 1
ATOM 3646 C CA . LEU A 1 473 ? 1.178 3.900 -49.743 1.00 81.50 473 LEU A CA 1
ATOM 3647 C C . LEU A 1 473 ? 0.384 4.926 -48.923 1.00 81.50 473 LEU A C 1
ATOM 3649 O O . LEU A 1 473 ? 0.949 5.687 -48.133 1.00 81.50 473 LEU A O 1
ATOM 3653 N N . ALA A 1 474 ? -0.930 4.980 -49.135 1.00 75.06 474 ALA A N 1
ATOM 3654 C CA . ALA A 1 474 ? -1.823 5.813 -48.337 1.00 75.06 474 ALA A CA 1
ATOM 3655 C C . ALA A 1 474 ? -1.804 5.367 -46.857 1.00 75.06 474 ALA A C 1
ATOM 3657 O O . ALA A 1 474 ? -1.525 4.200 -46.589 1.00 75.06 474 ALA A O 1
ATOM 3658 N N . PRO A 1 475 ? -2.150 6.237 -45.887 1.00 62.44 475 PRO A N 1
ATOM 3659 C CA . PRO A 1 475 ? -2.019 5.910 -44.463 1.00 62.44 475 PRO A CA 1
ATOM 3660 C C . PRO A 1 475 ? -2.773 4.669 -43.963 1.00 62.44 475 PRO A C 1
ATOM 3662 O O . PRO A 1 475 ? -2.403 4.082 -42.954 1.00 62.44 475 PRO A O 1
ATOM 3665 N N . ARG A 1 476 ? -3.810 4.241 -44.691 1.00 59.56 476 ARG A N 1
ATOM 3666 C CA . ARG A 1 476 ? -4.624 3.053 -44.386 1.00 59.56 476 ARG A CA 1
ATOM 3667 C C . ARG A 1 476 ? -4.375 1.874 -45.337 1.00 59.56 476 ARG A C 1
ATOM 3669 O O . ARG A 1 476 ? -5.120 0.901 -45.305 1.00 59.56 476 ARG A O 1
ATOM 3676 N N . ALA A 1 477 ? -3.380 1.971 -46.218 1.00 71.19 477 ALA A N 1
ATOM 3677 C CA . ALA A 1 477 ? -3.048 0.917 -47.169 1.00 71.19 477 ALA A CA 1
ATOM 3678 C C . ALA A 1 477 ? -1.997 -0.036 -46.579 1.00 71.19 477 ALA A C 1
ATOM 3680 O O . ALA A 1 477 ? -0.923 0.393 -46.162 1.00 71.19 477 ALA A O 1
ATOM 3681 N N . GLU A 1 478 ? -2.309 -1.333 -46.568 1.00 73.56 478 GLU A N 1
ATOM 3682 C CA . GLU A 1 478 ? -1.405 -2.385 -46.090 1.00 73.56 478 GLU A CA 1
ATOM 3683 C C . GLU A 1 478 ? -0.194 -2.544 -47.022 1.00 73.56 478 GLU A C 1
ATOM 3685 O O . GLU A 1 478 ? -0.332 -2.511 -48.251 1.00 73.56 478 GLU A O 1
ATOM 3690 N N . ALA A 1 479 ? 0.999 -2.758 -46.455 1.00 81.00 479 ALA A N 1
ATOM 3691 C CA . ALA A 1 479 ? 2.207 -2.986 -47.246 1.00 81.00 479 ALA A CA 1
ATOM 3692 C C . ALA A 1 479 ? 2.375 -4.463 -47.636 1.00 81.00 479 ALA A C 1
ATOM 3694 O O . ALA A 1 479 ? 3.012 -4.748 -48.658 1.00 81.00 479 ALA A O 1
ATOM 3695 N N . ALA A 1 480 ? 1.777 -5.396 -46.881 1.00 81.69 480 ALA A N 1
ATOM 3696 C CA . ALA A 1 480 ? 1.819 -6.837 -47.142 1.00 81.69 480 ALA A CA 1
ATOM 3697 C C . ALA A 1 480 ? 1.524 -7.242 -48.597 1.00 81.69 480 ALA A C 1
ATOM 3699 O O . ALA A 1 480 ? 2.295 -8.041 -49.139 1.00 81.69 480 ALA A O 1
ATOM 3700 N N . PRO A 1 481 ? 0.473 -6.739 -49.278 1.00 83.38 481 PRO A N 1
ATOM 3701 C CA . PRO A 1 481 ? 0.167 -7.162 -50.644 1.00 83.38 481 PRO A CA 1
ATOM 3702 C C . PRO A 1 481 ? 1.271 -6.790 -51.638 1.00 83.38 481 PRO A C 1
ATOM 3704 O O . PRO A 1 481 ? 1.654 -7.604 -52.481 1.00 83.38 481 PRO A O 1
ATOM 3707 N N . LEU A 1 482 ? 1.832 -5.581 -51.516 1.00 87.44 482 LEU A N 1
ATOM 3708 C CA . LEU A 1 482 ? 2.939 -5.128 -52.360 1.00 87.44 482 LEU A CA 1
ATOM 3709 C C . LEU A 1 482 ? 4.231 -5.871 -52.025 1.00 87.44 482 LEU A C 1
ATOM 3711 O O . LEU A 1 482 ? 4.946 -6.299 -52.928 1.00 87.44 482 LEU A O 1
ATOM 3715 N N . LEU A 1 483 ? 4.515 -6.069 -50.739 1.00 87.44 483 LEU A N 1
ATOM 3716 C CA . LEU A 1 483 ? 5.663 -6.852 -50.298 1.00 87.44 483 LEU A CA 1
ATOM 3717 C C . LEU A 1 483 ? 5.591 -8.289 -50.835 1.00 87.44 483 LEU A C 1
ATOM 3719 O O . LEU A 1 483 ? 6.587 -8.803 -51.343 1.00 87.44 483 LEU A O 1
ATOM 3723 N N . ARG A 1 484 ? 4.409 -8.915 -50.796 1.00 85.44 484 ARG A N 1
ATOM 3724 C CA . ARG A 1 484 ? 4.161 -10.260 -51.335 1.00 85.44 484 ARG A CA 1
ATOM 3725 C C . ARG A 1 484 ? 4.372 -10.309 -52.836 1.00 85.44 484 ARG A C 1
ATOM 3727 O O . ARG A 1 484 ? 5.141 -11.148 -53.300 1.00 85.44 484 ARG A O 1
ATOM 3734 N N . ALA A 1 485 ? 3.757 -9.392 -53.579 1.00 86.25 485 ALA A N 1
ATOM 3735 C CA . ALA A 1 485 ? 3.942 -9.302 -55.023 1.00 86.25 485 ALA A CA 1
ATOM 3736 C C . ALA A 1 485 ? 5.426 -9.138 -55.385 1.00 86.25 485 ALA A C 1
ATOM 3738 O O . ALA A 1 485 ? 5.921 -9.801 -56.296 1.00 86.25 485 ALA A O 1
ATOM 3739 N N . THR A 1 486 ? 6.164 -8.326 -54.627 1.00 88.25 486 THR A N 1
ATOM 3740 C CA . THR A 1 486 ? 7.600 -8.117 -54.827 1.00 88.25 486 THR A CA 1
ATOM 3741 C C . THR A 1 486 ? 8.428 -9.355 -54.497 1.00 88.25 486 THR A C 1
ATOM 3743 O O . THR A 1 486 ? 9.286 -9.732 -55.286 1.00 88.25 486 THR A O 1
ATOM 3746 N N . VAL A 1 487 ? 8.189 -10.031 -53.377 1.00 87.00 487 VAL A N 1
ATOM 3747 C CA . VAL A 1 487 ? 8.963 -11.222 -52.993 1.00 87.00 487 VAL A CA 1
ATOM 3748 C C . VAL A 1 487 ? 8.673 -12.411 -53.920 1.00 87.00 487 VAL A C 1
ATOM 3750 O O . VAL A 1 487 ? 9.600 -13.093 -54.355 1.00 87.00 487 VAL A O 1
ATOM 3753 N N . GLU A 1 488 ? 7.406 -12.651 -54.265 1.00 85.25 488 GLU A N 1
ATOM 3754 C CA . GLU A 1 488 ? 6.982 -13.817 -55.054 1.00 85.25 488 GLU A CA 1
ATOM 3755 C C . GLU A 1 488 ? 7.108 -13.587 -56.574 1.00 85.25 488 GLU A C 1
ATOM 3757 O O . GLU A 1 488 ? 7.443 -14.508 -57.323 1.00 85.25 488 GLU A O 1
ATOM 3762 N N . GLY A 1 489 ? 6.866 -12.362 -57.050 1.00 82.25 489 GLY A N 1
ATOM 3763 C CA . GLY A 1 489 ? 6.809 -12.021 -58.476 1.00 82.25 489 GLY A CA 1
ATOM 3764 C C . GLY A 1 489 ? 8.144 -11.597 -59.094 1.00 82.25 489 GLY A C 1
ATOM 3765 O O . GLY A 1 489 ? 8.355 -11.774 -60.299 1.00 82.25 489 GLY A O 1
ATOM 3766 N N . LEU A 1 490 ? 9.077 -11.074 -58.292 1.00 83.94 490 LEU A N 1
ATOM 3767 C CA . LEU A 1 490 ? 10.371 -10.586 -58.774 1.00 83.94 490 LEU A CA 1
ATOM 3768 C C . LEU A 1 490 ? 11.243 -11.668 -59.448 1.00 83.94 490 LEU A C 1
ATOM 3770 O O . LEU A 1 490 ? 11.730 -11.392 -60.551 1.00 83.94 490 LEU A O 1
ATOM 3774 N N . PRO A 1 491 ? 11.403 -12.902 -58.911 1.00 82.38 491 PRO A N 1
ATOM 3775 C CA . PRO A 1 491 ? 12.278 -13.923 -59.506 1.00 82.38 491 PRO A CA 1
ATOM 3776 C C . PRO A 1 491 ? 12.009 -14.200 -60.996 1.00 82.38 491 PRO A C 1
ATOM 3778 O O . PRO A 1 491 ? 12.940 -14.349 -61.789 1.00 82.38 491 PRO A O 1
ATOM 3781 N N . GLY A 1 492 ? 10.734 -14.224 -61.407 1.00 78.31 492 GLY A N 1
ATOM 3782 C CA . GLY A 1 492 ? 10.323 -14.502 -62.789 1.00 78.31 492 GLY A CA 1
ATOM 3783 C C . GLY A 1 492 ? 10.519 -13.335 -63.764 1.00 78.31 492 GLY A C 1
ATOM 3784 O O . GLY A 1 492 ? 10.372 -13.511 -64.975 1.00 78.31 492 GLY A O 1
ATOM 3785 N N . ARG A 1 493 ? 10.841 -12.140 -63.256 1.00 82.25 493 ARG A N 1
ATOM 3786 C CA . ARG A 1 493 ? 10.866 -10.888 -64.030 1.00 82.25 493 ARG A CA 1
ATOM 3787 C C . ARG A 1 493 ? 12.245 -10.234 -64.086 1.00 82.25 493 ARG A C 1
ATOM 3789 O O . ARG A 1 493 ? 12.488 -9.419 -64.976 1.00 82.25 493 ARG A O 1
ATOM 3796 N N . LEU A 1 494 ? 13.176 -10.661 -63.232 1.00 79.88 494 LEU A N 1
ATOM 3797 C CA . LEU A 1 494 ? 14.561 -10.175 -63.190 1.00 79.88 494 LEU A CA 1
ATOM 3798 C C . LEU A 1 494 ? 15.333 -10.352 -64.511 1.00 79.88 494 LEU A C 1
ATOM 3800 O O . LEU A 1 494 ? 16.208 -9.546 -64.829 1.00 79.88 494 LEU A O 1
ATOM 3804 N N . ALA A 1 495 ? 14.970 -11.342 -65.337 1.00 74.88 495 ALA A N 1
ATOM 3805 C CA . ALA A 1 495 ? 15.575 -11.555 -66.656 1.00 74.88 495 ALA A CA 1
ATOM 3806 C C . ALA A 1 495 ? 15.401 -10.354 -67.612 1.00 74.88 495 ALA A C 1
ATOM 3808 O O . ALA A 1 495 ? 16.196 -10.176 -68.535 1.00 74.88 495 ALA A O 1
ATOM 3809 N N . ARG A 1 496 ? 14.386 -9.506 -67.388 1.00 72.75 496 ARG A N 1
ATOM 3810 C CA . ARG A 1 496 ? 14.106 -8.314 -68.208 1.00 72.75 496 ARG A CA 1
ATOM 3811 C C . ARG A 1 496 ? 15.056 -7.149 -67.928 1.00 72.75 496 ARG A C 1
ATOM 3813 O O . ARG A 1 496 ? 15.149 -6.242 -68.746 1.00 72.75 496 ARG A O 1
ATOM 3820 N N . LEU A 1 497 ? 15.782 -7.189 -66.811 1.00 74.25 497 LEU A N 1
ATOM 3821 C CA . LEU A 1 497 ? 16.735 -6.150 -66.413 1.00 74.25 497 LEU A CA 1
ATOM 3822 C C . LEU A 1 497 ? 18.153 -6.401 -66.941 1.00 74.25 497 LEU A C 1
ATOM 3824 O O . LEU A 1 497 ? 19.099 -5.792 -66.458 1.00 74.25 497 LEU A O 1
ATOM 3828 N N . ALA A 1 498 ? 18.314 -7.302 -67.917 1.00 72.44 498 ALA A N 1
ATOM 3829 C CA . ALA A 1 498 ? 19.576 -7.552 -68.621 1.00 72.44 498 ALA A CA 1
ATOM 3830 C C . ALA A 1 498 ? 20.792 -7.810 -67.700 1.00 72.44 498 ALA A C 1
ATOM 3832 O O . ALA A 1 498 ? 21.919 -7.462 -68.042 1.00 72.44 498 ALA A O 1
ATOM 3833 N N . GLY A 1 499 ? 20.567 -8.433 -66.537 1.00 73.38 499 GLY A N 1
ATOM 3834 C CA . GLY A 1 499 ? 21.616 -8.761 -65.566 1.00 73.38 499 GLY A CA 1
ATOM 3835 C C . GLY A 1 499 ? 21.965 -7.649 -64.573 1.00 73.38 499 GLY A C 1
ATOM 3836 O O . GLY A 1 499 ? 22.878 -7.841 -63.777 1.00 73.38 499 GLY A O 1
ATOM 3837 N N . LEU A 1 500 ? 21.249 -6.520 -64.581 1.00 82.12 500 LEU A N 1
ATOM 3838 C CA . LEU A 1 500 ? 21.396 -5.476 -63.564 1.00 82.12 500 LEU A CA 1
ATOM 3839 C C . LEU A 1 500 ? 20.897 -5.964 -62.201 1.00 82.12 500 LEU A C 1
ATOM 3841 O O . LEU A 1 500 ? 19.892 -6.688 -62.132 1.00 82.12 500 LEU A O 1
ATOM 3845 N N . ARG A 1 501 ? 21.579 -5.538 -61.132 1.00 86.12 501 ARG A N 1
ATOM 3846 C CA . ARG A 1 501 ? 21.200 -5.853 -59.754 1.00 86.12 501 ARG A CA 1
ATOM 3847 C C . ARG A 1 501 ? 20.274 -4.800 -59.149 1.00 86.12 501 ARG A C 1
ATOM 3849 O O . ARG A 1 501 ? 20.410 -3.606 -59.423 1.00 86.12 501 ARG A O 1
ATOM 3856 N N . LEU A 1 502 ? 19.342 -5.241 -58.306 1.00 87.56 502 LEU A N 1
ATOM 3857 C CA . LEU A 1 502 ? 18.343 -4.388 -57.659 1.00 87.56 502 LEU A CA 1
ATOM 3858 C C . LEU A 1 502 ? 18.474 -4.354 -56.138 1.00 87.56 502 LEU A C 1
ATOM 3860 O O . LEU A 1 502 ? 18.689 -5.376 -55.488 1.00 87.56 502 LEU A O 1
ATOM 3864 N N . ARG A 1 503 ? 18.214 -3.178 -55.570 1.00 89.31 503 ARG A N 1
ATOM 3865 C CA . ARG A 1 503 ? 17.980 -2.978 -54.144 1.00 89.31 503 ARG A CA 1
ATOM 3866 C C . ARG A 1 503 ? 16.571 -2.441 -53.936 1.00 89.31 503 ARG A C 1
ATOM 3868 O O . ARG A 1 503 ? 16.217 -1.390 -54.475 1.00 89.31 503 ARG A O 1
ATOM 3875 N N . ILE A 1 504 ? 15.785 -3.178 -53.162 1.00 90.69 504 ILE A N 1
ATOM 3876 C CA . ILE A 1 504 ? 14.400 -2.854 -52.844 1.00 90.69 504 ILE A CA 1
ATOM 3877 C C . ILE A 1 504 ? 14.295 -2.663 -51.339 1.00 90.69 504 ILE A C 1
ATOM 3879 O O . ILE A 1 504 ? 14.637 -3.563 -50.581 1.00 90.69 504 ILE A O 1
ATOM 3883 N N . GLU A 1 505 ? 13.843 -1.496 -50.906 1.00 88.88 505 GLU A N 1
ATOM 3884 C CA . GLU A 1 505 ? 13.766 -1.121 -49.494 1.00 88.88 505 GLU A CA 1
ATOM 3885 C C . GLU A 1 505 ? 12.319 -0.791 -49.138 1.00 88.88 505 GLU A C 1
ATOM 3887 O O . GLU A 1 505 ? 11.705 0.033 -49.813 1.00 88.88 505 GLU A O 1
ATOM 3892 N N . PHE A 1 506 ? 11.797 -1.389 -48.070 1.00 88.56 506 PHE A N 1
ATOM 3893 C CA . PHE A 1 506 ? 10.505 -1.055 -47.488 1.00 88.56 506 PHE A CA 1
ATOM 3894 C C . PHE A 1 506 ? 10.683 -0.493 -46.076 1.00 88.56 506 PHE A C 1
ATOM 3896 O O . PHE A 1 506 ? 11.398 -1.073 -45.255 1.00 88.56 506 PHE A O 1
ATOM 3903 N N . TRP A 1 507 ? 10.032 0.632 -45.787 1.00 83.12 507 TRP A N 1
ATOM 3904 C CA . TRP A 1 507 ? 10.068 1.279 -44.472 1.00 83.12 507 TRP A CA 1
ATOM 3905 C C . TRP A 1 507 ? 8.824 2.147 -44.245 1.00 83.12 507 TRP A C 1
ATOM 3907 O O . TRP A 1 507 ? 8.024 2.345 -45.158 1.00 83.12 507 TRP A O 1
ATOM 3917 N N . GLN A 1 508 ? 8.657 2.673 -43.032 1.00 73.56 508 GLN A N 1
ATOM 3918 C CA . GLN A 1 508 ? 7.577 3.605 -42.690 1.00 73.56 508 GLN A CA 1
ATOM 3919 C C . GLN A 1 508 ? 8.117 5.033 -42.535 1.00 73.56 508 GLN A C 1
ATOM 3921 O O . GLN A 1 508 ? 9.205 5.252 -41.990 1.00 73.56 508 GLN A O 1
ATOM 3926 N N . VAL A 1 509 ? 7.342 6.009 -43.007 1.00 67.69 509 VAL A N 1
ATOM 3927 C CA . VAL A 1 509 ? 7.631 7.445 -42.886 1.00 67.69 509 VAL A CA 1
ATOM 3928 C C . VAL A 1 509 ? 6.431 8.150 -42.270 1.00 67.69 509 VAL A C 1
ATOM 3930 O O . VAL A 1 509 ? 5.294 7.905 -42.666 1.00 67.69 509 VAL A O 1
ATOM 3933 N N . GLU A 1 510 ? 6.681 9.047 -41.323 1.00 56.31 510 GLU A N 1
ATOM 3934 C CA . GLU A 1 510 ? 5.679 9.996 -40.828 1.00 56.31 510 GLU A CA 1
ATOM 3935 C C . GLU A 1 510 ? 5.667 11.217 -41.756 1.00 56.31 510 GLU A C 1
ATOM 3937 O O . GLU A 1 510 ? 6.704 11.853 -41.908 1.00 56.31 510 GLU A O 1
ATOM 3942 N N . PHE A 1 511 ? 4.537 11.554 -42.387 1.00 51.88 511 PHE A N 1
ATOM 3943 C CA . PHE A 1 511 ? 4.397 12.811 -43.132 1.00 51.88 511 PHE A CA 1
ATOM 3944 C C . PHE A 1 511 ? 3.552 13.802 -42.325 1.00 51.88 511 PHE A C 1
ATOM 3946 O O . PHE A 1 511 ? 2.396 13.530 -42.002 1.00 51.88 511 PHE A O 1
ATOM 3953 N N . GLY A 1 512 ? 4.121 14.971 -42.018 1.00 49.69 512 GLY A N 1
ATOM 3954 C CA . GLY A 1 512 ? 3.377 16.081 -41.417 1.00 49.69 512 GLY A CA 1
ATOM 3955 C C . GLY A 1 512 ? 2.312 16.650 -42.365 1.00 49.69 512 GLY A C 1
ATOM 3956 O O . GLY A 1 512 ? 2.444 16.562 -43.587 1.00 49.69 512 GLY A O 1
ATOM 3957 N N . LEU A 1 513 ? 1.266 17.279 -41.808 1.00 39.62 513 LEU A N 1
ATOM 3958 C CA . LEU A 1 513 ? 0.196 17.962 -42.565 1.00 39.62 513 LEU A CA 1
ATOM 3959 C C . LEU A 1 513 ? 0.712 19.108 -43.466 1.00 39.62 513 LEU A C 1
ATOM 3961 O O . LEU A 1 513 ? -0.006 19.580 -44.343 1.00 39.62 513 LEU A O 1
ATOM 3965 N N . ASP A 1 514 ? 1.952 19.547 -43.261 1.00 42.09 514 ASP A N 1
ATOM 3966 C CA . ASP A 1 514 ? 2.671 20.569 -44.024 1.00 42.09 514 ASP A CA 1
ATOM 3967 C C . ASP A 1 514 ? 3.548 19.997 -45.156 1.00 42.09 514 ASP A C 1
ATOM 3969 O O . ASP A 1 514 ? 4.191 20.756 -45.883 1.00 42.09 514 ASP A O 1
ATOM 3973 N N . GLY A 1 515 ? 3.575 18.669 -45.328 1.00 42.56 515 GLY A N 1
ATOM 3974 C CA . GLY A 1 515 ? 4.314 17.985 -46.392 1.00 42.56 515 GLY A CA 1
ATOM 3975 C C . GLY A 1 515 ? 5.838 18.047 -46.254 1.00 42.56 515 GLY A C 1
ATOM 3976 O O . GLY A 1 515 ? 6.540 17.596 -47.158 1.00 42.56 515 GLY A O 1
ATOM 3977 N N . ASN A 1 516 ? 6.369 18.581 -45.149 1.00 43.16 516 ASN A N 1
ATOM 3978 C CA . ASN A 1 516 ? 7.805 18.744 -44.957 1.00 43.16 516 ASN A CA 1
ATOM 3979 C C . ASN A 1 516 ? 8.247 18.152 -43.618 1.00 43.16 516 ASN A C 1
ATOM 3981 O O . ASN A 1 516 ? 8.390 18.835 -42.608 1.00 43.16 516 ASN A O 1
ATOM 3985 N N . GLY A 1 517 ? 8.496 16.849 -43.633 1.00 45.41 517 GLY A N 1
ATOM 3986 C CA . GLY A 1 517 ? 9.036 16.137 -42.488 1.00 45.41 517 GLY A CA 1
ATOM 3987 C C . GLY A 1 517 ? 9.274 14.684 -42.830 1.00 45.41 517 GLY A C 1
ATOM 3988 O O . GLY A 1 517 ? 8.540 13.839 -42.360 1.00 45.41 517 GLY A O 1
ATOM 3989 N N . GLU A 1 518 ? 10.281 14.374 -43.646 1.00 46.75 518 GLU A N 1
ATOM 3990 C CA . GLU A 1 518 ? 10.722 12.986 -43.808 1.00 46.75 518 GLU A CA 1
ATOM 3991 C C . GLU A 1 518 ? 11.438 12.551 -42.516 1.00 46.75 518 GLU A C 1
ATOM 3993 O O . GLU A 1 518 ? 12.651 12.706 -42.373 1.00 46.75 518 GLU A O 1
ATOM 3998 N N . GLN A 1 519 ? 10.694 12.040 -41.533 1.00 51.22 519 GLN A N 1
ATOM 3999 C CA . GLN A 1 519 ? 11.280 11.247 -40.452 1.00 51.22 519 GLN A CA 1
ATOM 4000 C C . GLN A 1 519 ? 11.123 9.776 -40.823 1.00 51.22 519 GLN A C 1
ATOM 4002 O O . GLN A 1 519 ? 10.087 9.154 -40.602 1.00 51.22 519 GLN A O 1
ATOM 4007 N N . SER A 1 520 ? 12.161 9.237 -41.466 1.00 55.09 520 SER A N 1
ATOM 4008 C CA . SER A 1 520 ? 12.252 7.804 -41.743 1.00 55.09 520 SER A CA 1
ATOM 4009 C C . SER A 1 520 ? 12.432 7.050 -40.426 1.00 55.09 520 SER A C 1
ATOM 4011 O O . SER A 1 520 ? 13.471 7.186 -39.777 1.00 55.09 520 SER A O 1
ATOM 4013 N N . LEU A 1 521 ? 11.452 6.231 -40.039 1.00 51.00 521 LEU A N 1
ATOM 4014 C CA . LEU A 1 521 ? 11.613 5.309 -38.919 1.00 51.00 521 LEU A CA 1
ATOM 4015 C C . LEU A 1 521 ? 12.515 4.150 -39.351 1.00 51.00 521 LEU A C 1
ATOM 4017 O O . LEU A 1 521 ? 12.097 3.269 -40.098 1.00 51.00 521 LEU A O 1
ATOM 4021 N N . GLY A 1 522 ? 13.763 4.161 -38.877 1.00 56.25 522 GLY A N 1
ATOM 4022 C CA . GLY A 1 522 ? 14.640 2.987 -38.909 1.00 56.25 522 GLY A CA 1
ATOM 4023 C C . GLY A 1 522 ? 14.898 2.417 -40.305 1.00 56.25 522 GLY A C 1
ATOM 4024 O O . GLY A 1 522 ? 14.826 1.205 -40.493 1.00 56.25 522 GLY A O 1
ATOM 4025 N N . ARG A 1 523 ? 15.170 3.278 -41.293 1.00 68.31 523 ARG A N 1
ATOM 4026 C CA . ARG A 1 523 ? 15.592 2.827 -42.625 1.00 68.31 523 ARG A CA 1
ATOM 4027 C C . ARG A 1 523 ? 16.909 2.052 -42.513 1.00 68.31 523 ARG A C 1
ATOM 4029 O O . ARG A 1 523 ? 17.836 2.518 -41.852 1.00 68.31 523 ARG A O 1
ATOM 4036 N N . ALA A 1 524 ? 16.978 0.900 -43.177 1.00 68.25 524 ALA A N 1
ATOM 4037 C CA . ALA A 1 524 ? 18.186 0.087 -43.221 1.00 68.25 524 ALA A CA 1
ATOM 4038 C C . ALA A 1 524 ? 19.356 0.858 -43.854 1.00 68.25 524 ALA A C 1
ATOM 4040 O O . ALA A 1 524 ? 19.164 1.627 -44.803 1.00 68.25 524 ALA A O 1
ATOM 4041 N N . ASP A 1 525 ? 20.562 0.646 -43.334 1.00 74.00 525 ASP A N 1
ATOM 4042 C CA . ASP A 1 525 ? 21.752 1.345 -43.807 1.00 74.00 525 ASP A CA 1
ATOM 4043 C C . ASP A 1 525 ? 22.088 0.967 -45.260 1.00 74.00 525 ASP A C 1
ATOM 4045 O O . ASP A 1 525 ? 22.190 -0.205 -45.631 1.00 74.00 525 ASP A O 1
ATOM 4049 N N . ALA A 1 526 ? 22.256 1.981 -46.109 1.00 73.25 526 ALA A N 1
ATOM 4050 C CA . ALA A 1 526 ? 22.449 1.791 -47.541 1.00 73.25 526 ALA A CA 1
ATOM 4051 C C . ALA A 1 526 ? 23.742 1.027 -47.877 1.00 73.25 526 ALA A C 1
ATOM 4053 O O . ALA A 1 526 ? 23.752 0.274 -48.860 1.00 73.25 526 ALA A O 1
ATOM 4054 N N . ASP A 1 527 ? 24.795 1.205 -47.073 1.00 75.88 527 ASP A N 1
ATOM 4055 C CA . ASP A 1 527 ? 26.093 0.558 -47.263 1.00 75.88 527 ASP A CA 1
ATOM 4056 C C . ASP A 1 527 ? 26.043 -0.894 -46.773 1.00 75.88 527 ASP A C 1
ATOM 4058 O O . ASP A 1 527 ? 26.547 -1.788 -47.456 1.00 75.88 527 ASP A O 1
ATOM 4062 N N . ALA A 1 528 ? 25.364 -1.164 -45.653 1.00 79.38 528 ALA A N 1
ATOM 4063 C CA . ALA A 1 528 ? 25.127 -2.522 -45.162 1.00 79.38 528 ALA A CA 1
ATOM 4064 C C . ALA A 1 528 ? 24.317 -3.359 -46.164 1.00 79.38 528 ALA A C 1
ATOM 4066 O O . ALA A 1 528 ? 24.668 -4.506 -46.456 1.00 79.38 528 ALA A O 1
ATOM 4067 N N . VAL A 1 529 ? 23.269 -2.775 -46.751 1.00 81.62 529 VAL A N 1
ATOM 4068 C CA . VAL A 1 529 ? 22.470 -3.444 -47.786 1.00 81.62 529 VAL A CA 1
ATOM 4069 C C . VAL A 1 529 ? 23.288 -3.682 -49.058 1.00 81.62 529 VAL A C 1
ATOM 4071 O O . VAL A 1 529 ? 23.211 -4.763 -49.646 1.00 81.62 529 VAL A O 1
ATOM 4074 N N . GLY A 1 530 ? 24.095 -2.699 -49.471 1.00 80.19 530 GLY A N 1
ATOM 4075 C CA . GLY A 1 530 ? 25.013 -2.841 -50.604 1.00 80.19 530 GLY A CA 1
ATOM 4076 C C . GLY A 1 530 ? 26.016 -3.975 -50.390 1.00 80.19 530 GLY A C 1
ATOM 4077 O O . GLY A 1 530 ? 26.148 -4.849 -51.243 1.00 80.19 530 GLY A O 1
ATOM 4078 N N . ALA A 1 531 ? 26.632 -4.037 -49.208 1.00 82.31 531 ALA A N 1
ATOM 4079 C CA . ALA A 1 531 ? 27.589 -5.078 -48.845 1.00 82.31 531 ALA A CA 1
ATOM 4080 C C . ALA A 1 531 ? 26.979 -6.489 -48.882 1.00 82.31 531 ALA A C 1
ATOM 4082 O O . ALA A 1 531 ? 27.639 -7.432 -49.318 1.00 82.31 531 ALA A O 1
ATOM 4083 N N . VAL A 1 532 ? 25.718 -6.647 -48.466 1.00 84.75 532 VAL A N 1
ATOM 4084 C CA . VAL A 1 532 ? 24.999 -7.932 -48.537 1.00 84.75 532 VAL A CA 1
ATOM 4085 C C . VAL A 1 532 ? 24.746 -8.362 -49.983 1.00 84.75 532 VAL A C 1
ATOM 4087 O O . VAL A 1 532 ? 24.914 -9.539 -50.310 1.00 84.75 532 VAL A O 1
ATOM 4090 N N . LEU A 1 533 ? 24.369 -7.424 -50.853 1.00 84.94 533 LEU A N 1
ATOM 4091 C CA . LEU A 1 533 ? 24.152 -7.699 -52.272 1.00 84.94 533 LEU A CA 1
ATOM 4092 C C . LEU A 1 533 ? 25.470 -7.990 -53.008 1.00 84.94 533 LEU A C 1
ATOM 4094 O O . LEU A 1 533 ? 25.514 -8.886 -53.845 1.00 84.94 533 LEU A O 1
ATOM 4098 N N . ASP A 1 534 ? 26.550 -7.281 -52.677 1.00 84.50 534 ASP A N 1
ATOM 4099 C CA . ASP A 1 534 ? 27.887 -7.483 -53.252 1.00 84.50 534 ASP A CA 1
ATOM 4100 C C . ASP A 1 534 ? 28.551 -8.788 -52.790 1.00 84.50 534 ASP A C 1
ATOM 4102 O O . ASP A 1 534 ? 29.311 -9.402 -53.539 1.00 84.50 534 ASP A O 1
ATOM 4106 N N . ALA A 1 535 ? 28.246 -9.245 -51.574 1.00 84.56 535 ALA A N 1
ATOM 4107 C CA . ALA A 1 535 ? 28.722 -10.520 -51.042 1.00 84.56 535 ALA A CA 1
ATOM 4108 C C . ALA A 1 535 ? 27.945 -11.741 -51.577 1.00 84.56 535 ALA A C 1
ATOM 4110 O O . ALA A 1 535 ? 28.286 -12.879 -51.240 1.00 84.56 535 ALA A O 1
ATOM 4111 N N . SER A 1 536 ? 26.908 -11.528 -52.391 1.00 83.50 536 SER A N 1
ATOM 4112 C CA . SER A 1 536 ? 26.000 -12.562 -52.886 1.00 83.50 536 SER A CA 1
ATOM 4113 C C . SER A 1 536 ? 26.009 -12.658 -54.415 1.00 83.50 536 SER A C 1
ATOM 4115 O O . SER A 1 536 ? 26.296 -11.698 -55.121 1.00 83.50 536 SER A O 1
ATOM 4117 N N . ALA A 1 537 ? 25.644 -13.830 -54.946 1.00 81.50 537 ALA A N 1
ATOM 4118 C CA . ALA A 1 537 ? 25.359 -14.014 -56.373 1.00 81.50 537 ALA A CA 1
ATOM 4119 C C . ALA A 1 537 ? 23.917 -13.608 -56.753 1.00 81.50 537 ALA A C 1
ATOM 4121 O O . ALA A 1 537 ? 23.494 -13.803 -57.893 1.00 81.50 537 ALA A O 1
ATOM 4122 N N . ALA A 1 538 ? 23.147 -13.088 -55.794 1.00 84.75 538 ALA A N 1
ATOM 4123 C CA . ALA A 1 538 ? 21.769 -12.671 -55.992 1.00 84.75 538 ALA A CA 1
ATOM 4124 C C . ALA A 1 538 ? 21.666 -11.472 -56.942 1.00 84.75 538 ALA A C 1
ATOM 4126 O O . ALA A 1 538 ? 22.506 -10.572 -56.952 1.00 84.75 538 ALA A O 1
ATOM 4127 N N . GLN A 1 539 ? 20.586 -11.449 -57.720 1.00 84.19 539 GLN A N 1
ATOM 4128 C CA . GLN A 1 539 ? 20.306 -10.353 -58.641 1.00 84.19 539 GLN A CA 1
ATOM 4129 C C . GLN A 1 539 ? 19.449 -9.264 -57.971 1.00 84.19 539 GLN A C 1
ATOM 4131 O O . GLN A 1 539 ? 19.409 -8.137 -58.455 1.00 84.19 539 GLN A O 1
ATOM 4136 N N . ALA A 1 540 ? 18.796 -9.544 -56.840 1.00 88.31 540 ALA A N 1
ATOM 4137 C CA . ALA A 1 540 ? 18.154 -8.507 -56.042 1.00 88.31 540 ALA A CA 1
ATOM 4138 C C . ALA A 1 540 ? 18.218 -8.777 -54.535 1.00 88.31 540 ALA A C 1
ATOM 4140 O O . ALA A 1 540 ? 18.325 -9.923 -54.097 1.00 88.31 540 ALA A O 1
ATOM 4141 N N . VAL A 1 541 ? 18.106 -7.709 -53.748 1.00 90.38 541 VAL A N 1
ATOM 4142 C CA . VAL A 1 541 ? 17.887 -7.764 -52.299 1.00 90.38 541 VAL A CA 1
ATOM 4143 C C . VAL A 1 541 ? 16.624 -6.981 -51.944 1.00 90.38 541 VAL A C 1
ATOM 4145 O O . VAL A 1 541 ? 16.454 -5.842 -52.379 1.00 90.38 541 VAL A O 1
ATOM 4148 N N . VAL A 1 542 ? 15.733 -7.608 -51.176 1.00 91.06 542 VAL A N 1
ATOM 4149 C CA . VAL A 1 542 ? 14.549 -6.980 -50.576 1.00 91.06 542 VAL A CA 1
ATOM 4150 C C . VAL A 1 542 ? 14.843 -6.749 -49.106 1.00 91.06 542 VAL A C 1
ATOM 4152 O O . VAL A 1 542 ? 15.212 -7.688 -48.407 1.00 91.06 542 VAL A O 1
ATOM 4155 N N . VAL A 1 543 ? 14.690 -5.518 -48.639 1.00 89.81 543 VAL A N 1
ATOM 4156 C CA . VAL A 1 543 ? 15.026 -5.103 -47.280 1.00 89.81 543 VAL A CA 1
ATOM 4157 C C . VAL A 1 543 ? 13.813 -4.483 -46.617 1.00 89.81 543 VAL A C 1
ATOM 4159 O O . VAL A 1 543 ? 13.111 -3.685 -47.229 1.00 89.81 543 VAL A O 1
ATOM 4162 N N . LEU A 1 544 ? 13.590 -4.845 -45.362 1.00 84.56 544 LEU A N 1
ATOM 4163 C CA . LEU A 1 544 ? 12.541 -4.336 -44.497 1.00 84.56 544 LEU A CA 1
ATOM 4164 C C . LEU A 1 544 ? 13.182 -3.586 -43.330 1.00 84.56 544 LEU A C 1
ATOM 4166 O O . LEU A 1 544 ? 14.149 -4.080 -42.738 1.00 84.56 544 LEU A O 1
ATOM 4170 N N . SER A 1 545 ? 12.628 -2.428 -42.966 1.00 80.31 545 SER A N 1
ATOM 4171 C CA . SER A 1 545 ? 12.897 -1.838 -41.652 1.00 80.31 545 SER A CA 1
ATOM 4172 C C . SER A 1 545 ? 12.461 -2.802 -40.546 1.00 80.31 545 SER A C 1
ATOM 4174 O O . SER A 1 545 ? 11.579 -3.643 -40.743 1.00 80.31 545 SER A O 1
ATOM 4176 N N . ASP A 1 546 ? 13.069 -2.683 -39.363 1.00 70.69 546 ASP A N 1
ATOM 4177 C CA . ASP A 1 546 ? 12.713 -3.549 -38.231 1.00 70.69 546 ASP A CA 1
ATOM 4178 C C . ASP A 1 546 ? 11.221 -3.408 -37.880 1.00 70.69 546 ASP A C 1
ATOM 4180 O O . ASP A 1 546 ? 10.555 -4.417 -37.692 1.00 70.69 546 ASP A O 1
ATOM 4184 N N . SER A 1 547 ? 10.654 -2.193 -37.905 1.00 65.88 547 SER A N 1
ATOM 4185 C CA . SER A 1 547 ? 9.217 -1.980 -37.656 1.00 65.88 547 SER A CA 1
ATOM 4186 C C . SER A 1 547 ? 8.333 -2.774 -38.620 1.00 65.88 547 SER A C 1
ATOM 4188 O O . SER A 1 547 ? 7.496 -3.564 -38.191 1.00 65.88 547 SER A O 1
ATOM 4190 N N . LEU A 1 548 ? 8.589 -2.648 -39.922 1.00 73.69 548 LEU A N 1
ATOM 4191 C CA . LEU A 1 548 ? 7.754 -3.259 -40.946 1.00 73.69 548 LEU A CA 1
ATOM 4192 C C . LEU A 1 548 ? 7.899 -4.787 -40.986 1.00 73.69 548 LEU A C 1
ATOM 4194 O O . LEU A 1 548 ? 6.943 -5.487 -41.298 1.00 73.69 548 LEU A O 1
ATOM 4198 N N . TYR A 1 549 ? 9.071 -5.330 -40.642 1.00 73.69 549 TYR A N 1
ATOM 4199 C CA . TYR A 1 549 ? 9.241 -6.778 -40.502 1.00 73.69 549 TYR A CA 1
ATOM 4200 C C . TYR A 1 549 ? 8.356 -7.354 -39.387 1.00 73.69 549 TYR A C 1
ATOM 4202 O O . TYR A 1 549 ? 7.740 -8.407 -39.561 1.00 73.69 549 TYR A O 1
ATOM 4210 N N . TYR A 1 550 ? 8.272 -6.683 -38.238 1.00 65.06 550 TYR A N 1
ATOM 4211 C CA . TYR A 1 550 ? 7.427 -7.166 -37.149 1.00 65.06 550 TYR A CA 1
ATOM 4212 C C . TYR A 1 550 ? 5.938 -7.027 -37.469 1.00 65.06 550 TYR A C 1
ATOM 4214 O O . TYR A 1 550 ? 5.210 -7.980 -37.200 1.00 65.06 550 TYR A O 1
ATOM 4222 N N . ASP A 1 551 ? 5.533 -5.920 -38.090 1.00 65.88 551 ASP A N 1
ATOM 4223 C CA . ASP A 1 551 ? 4.138 -5.664 -38.464 1.00 65.88 551 ASP A CA 1
ATOM 4224 C C . ASP A 1 551 ? 3.655 -6.625 -39.570 1.00 65.88 551 ASP A C 1
ATOM 4226 O O . ASP A 1 551 ? 2.608 -7.249 -39.445 1.00 65.88 551 ASP A O 1
ATOM 4230 N N . GLU A 1 552 ? 4.436 -6.803 -40.642 1.00 68.81 552 GLU A N 1
ATOM 4231 C CA . GLU A 1 552 ? 3.964 -7.481 -41.864 1.00 68.81 552 GLU A CA 1
ATOM 4232 C C . GLU A 1 552 ? 4.410 -8.949 -41.976 1.00 68.81 552 GLU A C 1
ATOM 4234 O O . GLU A 1 552 ? 3.813 -9.738 -42.714 1.00 68.81 552 GLU A O 1
ATOM 4239 N N . VAL A 1 553 ? 5.491 -9.340 -41.290 1.00 63.50 553 VAL A N 1
ATOM 4240 C CA . VAL A 1 553 ? 6.086 -10.684 -41.426 1.00 63.50 553 VAL A CA 1
ATOM 4241 C C . VAL A 1 553 ? 5.934 -11.519 -40.157 1.00 63.50 553 VAL A C 1
ATOM 4243 O O . VAL A 1 553 ?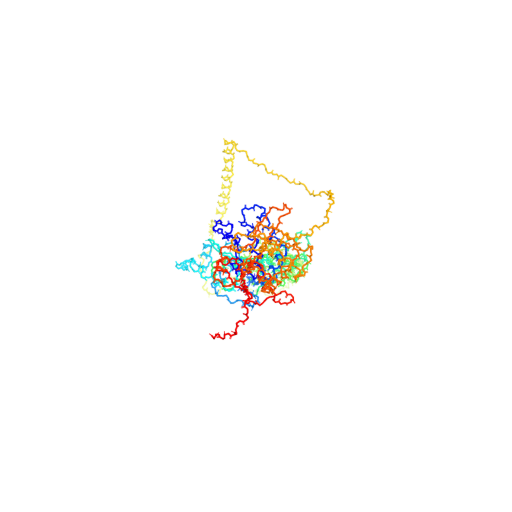 5.774 -12.739 -40.256 1.00 63.50 553 VAL A O 1
ATOM 4246 N N . ARG A 1 554 ? 5.980 -10.901 -38.968 1.00 58.91 554 ARG A N 1
ATOM 4247 C CA . ARG A 1 554 ? 5.960 -11.628 -37.689 1.00 58.91 554 ARG A CA 1
ATOM 4248 C C . ARG A 1 554 ? 4.614 -11.594 -36.958 1.00 58.91 554 ARG A C 1
ATOM 4250 O O . ARG A 1 554 ? 4.325 -12.564 -36.256 1.00 58.91 554 ARG A O 1
ATOM 4257 N N . GLU A 1 555 ? 3.829 -10.520 -37.046 1.00 49.69 555 GLU A N 1
ATOM 4258 C CA . GLU A 1 555 ? 2.524 -10.456 -36.378 1.00 49.69 555 GLU A CA 1
ATOM 4259 C C . GLU A 1 555 ? 1.521 -11.444 -37.004 1.00 49.69 555 GLU A C 1
ATOM 4261 O O . GLU A 1 555 ? 1.294 -11.476 -38.213 1.00 49.69 555 GLU A O 1
ATOM 4266 N N . GLU A 1 556 ? 0.916 -12.287 -36.160 1.00 44.16 556 GLU A N 1
ATOM 4267 C CA . GLU A 1 556 ? -0.200 -13.163 -36.524 1.00 44.16 556 GLU A CA 1
ATOM 4268 C C . GLU A 1 556 ? -1.481 -12.325 -36.622 1.00 44.16 556 GLU A C 1
ATOM 4270 O O . GLU A 1 556 ? -2.283 -12.252 -35.690 1.00 44.16 556 GLU A O 1
ATOM 4275 N N . GLY A 1 557 ? -1.693 -11.697 -37.778 1.00 45.47 557 GLY A N 1
ATOM 4276 C CA . GLY A 1 557 ? -3.032 -11.279 -38.180 1.00 45.47 557 GLY A CA 1
ATOM 4277 C C . GLY A 1 557 ? -3.978 -12.485 -38.308 1.00 45.47 557 GLY A C 1
ATOM 4278 O O . GLY A 1 557 ? -3.566 -13.647 -38.259 1.00 45.47 557 GLY A O 1
ATOM 4279 N N . GLN A 1 558 ? -5.268 -12.223 -38.541 1.00 36.16 558 GLN A N 1
ATOM 4280 C CA . GLN A 1 558 ? -6.359 -13.218 -38.582 1.00 36.16 558 GLN A CA 1
ATOM 4281 C C . GLN A 1 558 ? -6.172 -14.371 -39.608 1.00 36.16 558 GLN A C 1
ATOM 4283 O O . GLN A 1 558 ? -6.965 -15.313 -39.620 1.00 36.16 558 GLN A O 1
ATOM 4288 N N . TYR A 1 559 ? -5.122 -14.324 -40.438 1.00 40.16 559 TYR A N 1
ATOM 4289 C CA . TYR A 1 559 ? -4.816 -15.262 -41.523 1.00 40.16 559 TYR A CA 1
ATOM 4290 C C . TYR A 1 559 ? -3.459 -15.995 -41.392 1.00 40.16 559 TYR A C 1
ATOM 4292 O O . TYR A 1 559 ? -3.100 -16.755 -42.292 1.00 40.16 559 TYR A O 1
ATOM 4300 N N . GLY A 1 560 ? -2.735 -15.846 -40.273 1.00 47.97 560 GLY A N 1
ATOM 4301 C CA . GLY A 1 560 ? -1.406 -16.451 -40.072 1.00 47.97 560 GLY A CA 1
ATOM 4302 C C . GLY A 1 560 ? -0.263 -15.663 -40.740 1.00 47.97 560 GLY A C 1
ATOM 4303 O O . GLY A 1 560 ? -0.520 -14.635 -41.367 1.00 47.97 560 GLY A O 1
ATOM 4304 N N . PRO A 1 561 ? 1.006 -16.099 -40.598 1.00 54.22 561 PRO A N 1
ATOM 4305 C CA . PRO A 1 561 ? 2.162 -15.333 -41.064 1.00 54.22 561 PRO A CA 1
ATOM 4306 C C . PRO A 1 561 ? 2.165 -15.199 -42.592 1.00 54.22 561 PRO A C 1
ATOM 4308 O O . PRO A 1 561 ? 2.040 -16.190 -43.316 1.00 54.22 561 PRO A O 1
ATOM 4311 N N . ALA A 1 562 ? 2.336 -13.970 -43.092 1.00 58.66 562 ALA A N 1
ATOM 4312 C CA . ALA A 1 562 ? 2.302 -13.682 -44.526 1.00 58.66 562 ALA A CA 1
ATOM 4313 C C . ALA A 1 562 ? 3.428 -14.390 -45.308 1.00 58.66 562 ALA A C 1
ATOM 4315 O O . ALA A 1 562 ? 3.242 -14.701 -46.490 1.00 58.66 562 ALA A O 1
ATOM 4316 N N . PHE A 1 563 ? 4.544 -14.691 -44.632 1.00 69.50 563 PHE A N 1
ATOM 4317 C CA . PHE A 1 563 ? 5.726 -15.366 -45.165 1.00 69.50 563 PHE A CA 1
ATOM 4318 C C . PHE A 1 563 ? 6.278 -16.410 -44.179 1.00 69.50 563 PHE A C 1
ATOM 4320 O O . PHE A 1 563 ? 6.020 -16.326 -42.978 1.00 69.50 563 PHE A O 1
ATOM 4327 N N . PRO A 1 564 ? 7.086 -17.382 -44.643 1.00 70.00 564 PRO A N 1
ATOM 4328 C CA . PRO A 1 564 ? 7.828 -18.269 -43.755 1.00 70.00 564 PRO A CA 1
ATOM 4329 C C . PRO A 1 564 ? 8.756 -17.471 -42.818 1.00 70.00 564 PRO A C 1
ATOM 4331 O O . PRO A 1 564 ? 9.441 -16.560 -43.289 1.00 70.00 564 PRO A O 1
ATOM 4334 N N . PRO A 1 565 ? 8.860 -17.838 -41.528 1.00 60.97 565 PRO A N 1
ATOM 4335 C CA . PRO A 1 565 ? 9.640 -17.084 -40.539 1.00 60.97 565 PRO A CA 1
ATOM 4336 C C . PRO A 1 565 ? 11.148 -17.036 -40.835 1.00 60.97 565 PRO A C 1
ATOM 4338 O O . PRO A 1 565 ? 11.836 -16.150 -40.341 1.00 60.97 565 PRO A O 1
ATOM 4341 N N . ASP A 1 566 ? 11.656 -17.955 -41.661 1.00 72.69 566 ASP A N 1
ATOM 4342 C CA . ASP A 1 566 ? 13.076 -18.044 -42.030 1.00 72.69 566 ASP A CA 1
ATOM 4343 C C . ASP A 1 566 ? 13.406 -17.328 -43.354 1.00 72.69 566 ASP A C 1
ATOM 4345 O O . ASP A 1 566 ? 14.546 -17.377 -43.826 1.00 72.69 566 ASP A O 1
ATOM 4349 N N . LEU A 1 567 ? 12.410 -16.703 -43.995 1.00 81.69 567 LEU A N 1
ATOM 4350 C CA . LEU A 1 567 ? 12.574 -16.097 -45.317 1.00 81.69 567 LEU A CA 1
ATOM 4351 C C . LEU A 1 567 ? 13.496 -14.871 -45.283 1.00 81.69 567 LEU A C 1
ATOM 4353 O O . LEU A 1 567 ? 14.299 -14.677 -46.201 1.00 81.69 567 LEU A O 1
ATOM 4357 N N . PHE A 1 568 ? 13.388 -14.068 -44.225 1.00 84.56 568 PHE A N 1
ATOM 4358 C CA . PHE A 1 568 ? 14.195 -12.872 -44.017 1.00 84.56 568 PHE A CA 1
ATOM 4359 C C . PHE A 1 568 ? 15.270 -13.117 -42.958 1.00 84.56 568 PHE A C 1
ATOM 4361 O O . PHE A 1 568 ? 15.047 -13.785 -41.950 1.00 84.56 568 PHE A O 1
ATOM 4368 N N . ARG A 1 569 ? 16.454 -12.547 -43.179 1.00 84.75 569 ARG A N 1
ATOM 4369 C CA . ARG A 1 569 ? 17.612 -12.635 -42.282 1.00 84.75 569 ARG A CA 1
ATOM 4370 C C . ARG A 1 569 ? 17.960 -11.249 -41.741 1.00 84.75 569 ARG A C 1
ATOM 4372 O O . ARG A 1 569 ? 17.827 -10.280 -42.482 1.00 84.75 569 ARG A O 1
ATOM 4379 N N . PRO A 1 570 ? 18.422 -11.126 -40.489 1.00 80.06 570 PRO A N 1
ATOM 4380 C CA . PRO A 1 570 ? 18.815 -9.831 -39.945 1.00 80.06 570 PRO A CA 1
ATOM 4381 C C . PRO A 1 570 ? 20.080 -9.308 -40.641 1.00 80.06 570 PRO A C 1
ATOM 4383 O O . PRO A 1 570 ? 20.988 -10.087 -40.956 1.00 80.06 570 PRO A O 1
ATOM 4386 N N . LEU A 1 571 ? 20.143 -7.997 -40.882 1.00 75.75 571 LEU A N 1
ATOM 4387 C CA . LEU A 1 571 ? 21.362 -7.310 -41.314 1.00 75.75 571 LEU A CA 1
ATOM 4388 C C . LEU A 1 571 ? 22.407 -7.302 -40.184 1.00 75.75 571 LEU A C 1
ATOM 4390 O O . LEU A 1 571 ? 22.070 -7.349 -39.005 1.00 75.75 571 LEU A O 1
ATOM 4394 N N . ALA A 1 572 ? 23.694 -7.257 -40.540 1.00 69.62 572 ALA A N 1
ATOM 4395 C CA . ALA A 1 572 ? 24.800 -7.359 -39.578 1.00 69.62 572 ALA A CA 1
ATOM 4396 C C . ALA A 1 572 ? 24.957 -6.131 -38.659 1.00 69.62 572 ALA A C 1
ATOM 4398 O O . ALA A 1 572 ? 25.639 -6.205 -37.639 1.00 69.62 572 ALA A O 1
ATOM 4399 N N . ASP A 1 573 ? 24.363 -5.009 -39.046 1.00 64.94 573 ASP A N 1
ATOM 4400 C CA . ASP A 1 573 ? 24.320 -3.744 -38.314 1.00 64.94 573 ASP A CA 1
ATOM 4401 C C . ASP A 1 573 ? 23.031 -3.584 -37.483 1.00 64.94 573 ASP A C 1
ATOM 4403 O O . ASP A 1 573 ? 22.827 -2.539 -36.866 1.00 64.94 573 ASP A O 1
ATOM 4407 N N . ASP A 1 574 ? 22.176 -4.614 -37.467 1.00 60.94 574 ASP A N 1
ATOM 4408 C CA . ASP A 1 574 ? 20.878 -4.655 -36.793 1.00 60.94 574 ASP A CA 1
ATOM 4409 C C . ASP A 1 574 ? 19.891 -3.548 -37.234 1.00 60.94 574 ASP A C 1
ATOM 4411 O O . ASP A 1 574 ? 18.941 -3.248 -36.508 1.00 60.94 574 ASP A O 1
ATOM 4415 N N . THR A 1 575 ? 20.069 -2.942 -38.420 1.00 64.06 575 THR A N 1
ATOM 4416 C CA . THR A 1 575 ? 19.190 -1.852 -38.904 1.00 64.06 575 THR A CA 1
ATOM 4417 C C . THR A 1 575 ? 17.938 -2.334 -39.642 1.00 64.06 575 THR A C 1
ATOM 4419 O O . THR A 1 575 ? 17.026 -1.548 -39.895 1.00 64.06 575 THR A O 1
ATOM 4422 N N . GLY A 1 576 ? 17.849 -3.625 -39.966 1.00 79.06 576 GLY A N 1
ATOM 4423 C CA . GLY A 1 576 ? 16.699 -4.195 -40.663 1.00 79.06 576 GLY A CA 1
ATOM 4424 C C . GLY A 1 576 ? 16.868 -5.667 -41.024 1.00 79.06 576 GLY A C 1
ATOM 4425 O O . GLY A 1 576 ? 17.788 -6.349 -40.566 1.00 79.06 576 GLY A O 1
ATOM 4426 N N . TRP A 1 577 ? 15.967 -6.155 -41.870 1.00 84.19 577 TRP A N 1
ATOM 4427 C CA . TRP A 1 577 ? 15.895 -7.548 -42.306 1.00 84.19 577 TRP A CA 1
ATOM 4428 C C . TRP A 1 577 ? 15.962 -7.627 -43.823 1.00 84.19 577 TRP A C 1
ATOM 4430 O O . TRP A 1 577 ? 15.373 -6.797 -44.502 1.00 84.19 577 TRP A O 1
ATOM 4440 N N . TYR A 1 578 ? 16.649 -8.623 -44.375 1.00 89.50 578 TYR A N 1
ATOM 4441 C CA . TYR A 1 578 ? 16.824 -8.764 -45.815 1.00 89.50 578 TYR A CA 1
ATOM 4442 C C . TYR A 1 578 ? 16.459 -10.158 -46.328 1.00 89.50 578 TYR A C 1
ATOM 4444 O O . TYR A 1 578 ? 16.609 -11.167 -45.639 1.00 89.50 578 TYR A O 1
ATOM 4452 N N . HIS A 1 579 ? 16.026 -10.208 -47.581 1.00 90.19 579 HIS A N 1
ATOM 4453 C CA . HIS A 1 579 ? 15.795 -11.411 -48.362 1.00 90.19 579 HIS A CA 1
ATOM 4454 C C . HIS A 1 579 ? 16.522 -11.284 -49.706 1.00 90.19 579 HIS A C 1
ATOM 4456 O O . HIS A 1 579 ? 16.423 -10.262 -50.386 1.00 90.19 579 HIS A O 1
ATOM 4462 N N . LEU A 1 580 ? 17.287 -12.310 -50.080 1.00 88.75 580 LEU A N 1
ATOM 4463 C CA . LEU A 1 580 ? 18.043 -12.347 -51.333 1.00 88.75 580 LEU A CA 1
ATOM 4464 C C . LEU A 1 580 ? 17.234 -13.062 -52.411 1.00 88.75 580 LEU A C 1
ATOM 4466 O O . LEU A 1 580 ? 16.743 -14.165 -52.185 1.00 88.75 580 LEU A O 1
ATOM 4470 N N . VAL A 1 581 ? 17.163 -12.459 -53.594 1.00 85.06 581 VAL A N 1
ATOM 4471 C CA . VAL A 1 581 ? 16.416 -12.983 -54.738 1.00 85.06 581 VAL A CA 1
ATOM 4472 C C . VAL A 1 581 ? 17.381 -13.325 -55.870 1.00 85.06 581 VAL A C 1
ATOM 4474 O O . VAL A 1 581 ? 18.096 -12.468 -56.402 1.00 85.06 581 VAL A O 1
ATOM 4477 N N . GLU A 1 582 ? 17.410 -14.600 -56.248 1.00 81.94 582 GLU A N 1
ATOM 4478 C CA . GLU A 1 582 ? 18.259 -15.097 -57.329 1.00 81.94 582 GLU A CA 1
ATOM 4479 C C . GLU A 1 582 ? 17.631 -14.839 -58.708 1.00 81.94 582 GLU A C 1
ATOM 4481 O O . GLU A 1 582 ? 16.432 -15.032 -58.925 1.00 81.94 582 GLU A O 1
ATOM 4486 N N . GLY A 1 583 ? 18.460 -14.406 -59.661 1.00 60.31 583 GLY A N 1
ATOM 4487 C CA . GLY A 1 583 ? 18.067 -14.241 -61.056 1.00 60.31 583 GLY A CA 1
ATOM 4488 C C . GLY A 1 583 ? 17.923 -15.597 -61.738 1.00 60.31 583 GLY A C 1
ATOM 4489 O O . GLY A 1 583 ? 18.875 -16.372 -61.784 1.00 60.31 583 GLY A O 1
ATOM 4490 N N . GLY A 1 584 ? 16.739 -15.903 -62.271 1.00 48.72 584 GLY A N 1
ATOM 4491 C CA . GLY A 1 584 ? 16.439 -17.200 -62.877 1.00 48.72 584 GLY A CA 1
ATOM 4492 C C . GLY A 1 584 ? 17.382 -17.590 -64.023 1.00 48.72 584 GLY A C 1
ATOM 4493 O O . GLY A 1 584 ? 17.176 -17.204 -65.172 1.00 48.72 584 GLY A O 1
ATOM 4494 N N . GLY A 1 585 ? 18.359 -18.446 -63.720 1.00 36.72 585 GLY A N 1
ATOM 4495 C CA . GLY A 1 585 ? 19.207 -19.158 -64.672 1.00 36.72 585 GLY A CA 1
ATOM 4496 C C . GLY A 1 585 ? 19.216 -20.662 -64.392 1.00 36.72 585 GLY A C 1
ATOM 4497 O O . GLY A 1 585 ? 20.202 -21.166 -63.880 1.00 36.72 585 GLY A O 1
ATOM 4498 N N . ARG A 1 586 ? 18.135 -21.366 -64.784 1.00 30.12 586 ARG A N 1
ATOM 4499 C CA . ARG A 1 586 ? 17.882 -22.831 -64.666 1.00 30.12 586 ARG A CA 1
ATOM 4500 C C . ARG A 1 586 ? 17.916 -23.410 -63.229 1.00 30.12 586 ARG A C 1
ATOM 4502 O O . ARG A 1 586 ? 18.871 -23.179 -62.502 1.00 30.12 586 ARG A O 1
ATOM 4509 N N . PRO A 1 587 ? 16.960 -24.279 -62.835 1.00 34.06 587 PRO A N 1
ATOM 4510 C CA . PRO A 1 587 ? 17.095 -25.028 -61.589 1.00 34.06 587 PRO A CA 1
ATOM 4511 C C . PRO A 1 587 ? 18.255 -26.027 -61.733 1.00 34.06 587 PRO A C 1
ATOM 4513 O O . PRO A 1 587 ? 18.177 -26.975 -62.519 1.00 34.06 587 PRO A O 1
ATOM 4516 N N . GLY A 1 588 ? 19.354 -25.792 -61.014 1.00 29.20 588 GLY A N 1
ATOM 4517 C CA . GLY A 1 588 ? 20.384 -26.804 -60.770 1.00 29.20 588 GLY A CA 1
ATOM 4518 C C . GLY A 1 588 ? 19.836 -27.876 -59.820 1.00 29.20 588 GLY A C 1
ATOM 4519 O O . GLY A 1 588 ? 19.014 -27.551 -58.963 1.00 29.20 588 GLY A O 1
ATOM 4520 N N . PRO A 1 589 ? 20.207 -29.158 -59.981 1.00 34.59 589 PRO A N 1
ATOM 4521 C CA . PRO A 1 589 ? 19.584 -30.236 -59.230 1.00 34.59 589 PRO A CA 1
ATOM 4522 C C . PRO A 1 589 ? 19.909 -30.103 -57.743 1.00 34.59 589 PRO A C 1
ATOM 4524 O O . PRO A 1 589 ? 21.022 -29.724 -57.377 1.00 34.59 589 PRO A O 1
ATOM 4527 N N . ALA A 1 590 ? 18.924 -30.454 -56.916 1.00 41.09 590 ALA A N 1
ATOM 4528 C CA . ALA A 1 590 ? 19.052 -30.596 -55.476 1.00 41.09 590 ALA A CA 1
ATOM 4529 C C . ALA A 1 590 ? 20.375 -31.286 -55.108 1.00 41.09 590 ALA A C 1
ATOM 4531 O O . ALA A 1 590 ? 20.628 -32.421 -55.517 1.00 41.09 590 ALA A O 1
ATOM 4532 N N . ALA A 1 591 ? 21.203 -30.589 -54.335 1.00 30.69 591 ALA A N 1
ATOM 4533 C CA . ALA A 1 591 ? 22.347 -31.168 -53.660 1.00 30.69 591 ALA A CA 1
ATOM 4534 C C . ALA A 1 591 ? 22.075 -31.113 -52.156 1.00 30.69 591 ALA A C 1
ATOM 4536 O O . ALA A 1 591 ? 22.115 -30.049 -51.542 1.00 30.69 591 ALA A O 1
ATOM 4537 N N . ASP A 1 592 ? 21.765 -32.289 -51.609 1.00 36.38 592 ASP A N 1
ATOM 4538 C CA . ASP A 1 592 ? 21.892 -32.627 -50.196 1.00 36.38 592 ASP A CA 1
ATOM 4539 C C . ASP A 1 592 ? 23.171 -32.029 -49.602 1.00 36.38 592 ASP A C 1
ATOM 4541 O O . ASP A 1 592 ? 24.264 -32.349 -50.073 1.00 36.38 592 ASP A O 1
ATOM 4545 N N . LEU A 1 593 ? 23.053 -31.292 -48.498 1.00 31.41 593 LEU A N 1
ATOM 4546 C CA . LEU A 1 593 ? 24.108 -31.237 -47.492 1.00 31.41 593 LEU A CA 1
ATOM 4547 C C . LEU A 1 593 ? 23.488 -31.316 -46.093 1.00 31.41 593 LEU A C 1
ATOM 4549 O O . LEU A 1 593 ? 22.644 -30.510 -45.709 1.00 31.41 593 LEU A O 1
ATOM 4553 N N . ARG A 1 594 ? 23.911 -32.383 -45.412 1.00 33.22 594 ARG A N 1
ATOM 4554 C CA . ARG A 1 594 ? 23.668 -32.756 -44.018 1.00 33.22 594 ARG A CA 1
ATOM 4555 C C . ARG A 1 594 ? 24.345 -31.818 -43.031 1.00 33.22 594 ARG A C 1
ATOM 4557 O O . ARG A 1 594 ? 25.408 -31.272 -43.403 1.00 33.22 594 ARG A O 1
#

Foldseek 3Di:
DVLCVVVPHDDDPPQQDLVVVVLAQNVLSVLLSCLSNLCSDPDPVSVVVSVVSVVDVVSVVVSLVSDFAKAFAQLFATWIADPVGTFDAPQLLLQVVVVQVVCAQDFDFLVNQQQFRDDVPGGPPDSVVVLVVSLVVNCVRRDGDQWDDDPGGIHGHRPSYHYLVVLLVVLQVVLVVCVVVVVLVSSLVSLVVSLVSHDPHQGNPSHDGPNSVVVSVVSVVVNVVSLLSNLVSCVVVVVLVVSLVSLVVVCVVPVPDVSSLLSNLSSCVSVVVLVVSLVSLVVCVVVVHDDPSSVVSNVVSVVVVPDPPPPDDPCPVVVPDDDDPDDDDDDDDDPDDDDDDDDDDPPDDDDDPPDDPVVVVVVVVVVVVVVVVVVVVVVVVVVVVCVVVVHDDDDDDDDDDDDDDDDDDDDDPDDDCLFQKKKKKFKFWLDDDDDPQLQVLQVVVLVVLCVQLVDDPVQWDWDQDPGHIMIIGGSPDDCQSSVLSCVVVVQVRLVSNVLIAMEMWIFMFGADPVRPDGPTDLTDDPVLSSVVSVVDQFRYKYKYFPVSCCVQANDQDPPGGSDDPPQWDAGPVNSTIMHGHHHDDDDDDDDDDD